Protein AF-A0A970RQD2-F1 (afdb_monomer)

Radius of gyration: 33.83 Å; Cα contacts (8 Å, |Δi|>4): 1854; chains: 1; bounding box: 80×46×111 Å

Mean predicted aligned error: 9.9 Å

Foldseek 3Di:
DAPDDWLCPVVVPRPHDDDLVPGDLADAAAAAGEEEAALEEQADAPDDPDDLDRRFNEEHNHEYDHANYEYENTQEYEHEFAAYEYEHENYEYYADDPPPPPLPREHYEYEYDHQAYEYHYEQYEYAHAHEDYEYHYDPPNAARHEYEYYQYEYEYLEHYAYEDHHEYAAENYEYEHDQNRAEHAHYEAYEEEYHHYQYEHYQYQEHHHYEYAYEYAEYEAYNYEYYAHAFEPYEYAYQEYAEYYAANYEEYYDQDPPDDPDGQEPYAYFYPPDLQAGYHYAEYAAEPYEYARTQEDEAHAHAAYAEYEHEHYEFDHAHEDYHYEYHPPGAYAEYEAYNYEYDYQEYEEAYAHEEYAEYEHELYEFEHEAEEPYEHAEAYQEYYAEHYEYEYEYQYAYEPYEYHYDDDLNRAAEHAHYEYAYQDDHPDAYENYHYDPSHQAHEYEAYHQHALDDADQDPDPDDRDDPSGYYDHPRYDHPHYPNPVLVVLQCALPAADDPVSRKHKHKDFPDWDDDVPDIATWIKMAIPPQQDQDPVGGRIAIQVDWDKDFDKDWDADPVRDIDIDTHPQWIWIQHSSRGTWIWGDHHNATATPPNVDGWDQDPVRDID

Sequence (608 aa):
RTLLTSVFDTEVGGAGVTSNGELWKGIHVTKTGLLNMTHAVIRYASAAGVCSWGPPSLFIEGDANISYTTVEECGWMVLVFEGNRISITDSELLYTSENGFIAQAMGMRLVAQGAGGQFEFSNNEVEVSGFLANFGVSSGVENSFIVTMTGNTFYASQLFHGSFYGGITFTGNEVIGDSTGYSALQLSGLSGSVQIHNNSFYDYEAAIYMTGGGQFTEVSLTYNRFYGVDFEAFRFEADTIQSLIVEQNEFYGVWQSGAGNGAYAAIEVKSNLGSDVGLDMDSVIIRDNFFRTFQYAVKLEVGSCETIQVSDNDVGADFYAIYIEQSSDSKVDSVEIKGNTVYSDFAVLVLDFAGCEEISISNNQLTARDQDLIRISGDADRVAIRNNRMTRLDSYNCDFLTMRLWSNPDTIVSINFNIFRVESPLTWPLRLVEIDESISYVNAQYNFWGGPHAPRTNQYQWSGQDVGVNYVTPNVDYSNWIGQEFVMEYNFGGNGGNAALGLYSQSFSDLVVGTPGISVDFSRTYNSQDKRSTSFGTGWSFGFEGFCEDYKYTFVLEDGTTEEIIFDYLKGVRLPDGSTLSFTKVGDTYRSDNSSNTFVENADGSFT

Nearest PDB structures (foldseek):
  4xon-assembly1_A  TM=2.849E-01  e=2.261E-03  Enterobacteria phage HK620
  4xm3-assembly1_A  TM=2.485E-01  e=2.261E-03  Enterobacteria phage HK620
  9j4l-assembly1_B  TM=2.567E-01  e=1.411E-01  Paenarthrobacter aurescens
  4oj5-assembly1_B  TM=3.078E-01  e=2.059E+00  Kuttervirus CBA120

Structure (mmCIF, N/CA/C/O backbone):
data_AF-A0A970RQD2-F1
#
_entry.id   AF-A0A970RQD2-F1
#
loop_
_atom_site.group_PDB
_atom_site.id
_atom_site.type_symbol
_atom_site.label_atom_id
_atom_site.label_alt_id
_atom_site.label_comp_id
_atom_site.label_asym_id
_atom_site.label_entity_id
_atom_site.label_seq_id
_atom_site.pdbx_PDB_ins_code
_atom_site.Cartn_x
_atom_site.Cartn_y
_atom_site.Cartn_z
_atom_site.occupancy
_atom_site.B_iso_or_equiv
_atom_site.auth_seq_id
_atom_site.auth_comp_id
_atom_site.auth_asym_id
_atom_site.auth_atom_id
_atom_site.pdbx_PDB_model_num
ATOM 1 N N . ARG A 1 1 ? -35.244 -21.813 30.857 1.00 48.97 1 ARG A N 1
ATOM 2 C CA . ARG A 1 1 ? -36.010 -21.463 32.084 1.00 48.97 1 ARG A CA 1
ATOM 3 C C . ARG A 1 1 ? -35.663 -20.016 32.397 1.00 48.97 1 ARG A C 1
ATOM 5 O O . ARG A 1 1 ? -34.496 -19.773 32.657 1.00 48.97 1 ARG A O 1
ATOM 12 N N . THR A 1 2 ? -36.609 -19.083 32.316 1.00 45.16 2 THR A N 1
ATOM 13 C CA . THR A 1 2 ? -36.373 -17.660 32.626 1.00 45.16 2 THR A CA 1
ATOM 14 C C . THR A 1 2 ? -36.007 -17.513 34.102 1.00 45.16 2 THR A C 1
ATOM 16 O O . THR A 1 2 ? -36.758 -17.977 34.960 1.00 45.16 2 THR A O 1
ATOM 19 N N . LEU A 1 3 ? -34.829 -16.955 34.397 1.00 50.72 3 LEU A N 1
ATOM 20 C CA . LEU A 1 3 ? -34.307 -16.857 35.767 1.00 50.72 3 LEU A CA 1
ATOM 21 C C . LEU A 1 3 ? -34.702 -15.531 36.440 1.00 50.72 3 LEU A C 1
ATOM 23 O O . LEU A 1 3 ? -34.999 -15.517 37.630 1.00 50.72 3 LEU A O 1
ATOM 27 N N . LEU A 1 4 ? -34.727 -14.437 35.673 1.00 56.59 4 LEU A N 1
ATOM 28 C CA . LEU A 1 4 ? -35.075 -13.079 36.093 1.00 56.59 4 LEU A CA 1
ATOM 29 C C . LEU A 1 4 ? -35.826 -12.410 34.933 1.00 56.59 4 LEU A C 1
ATOM 31 O O . LEU A 1 4 ? -35.435 -12.596 33.785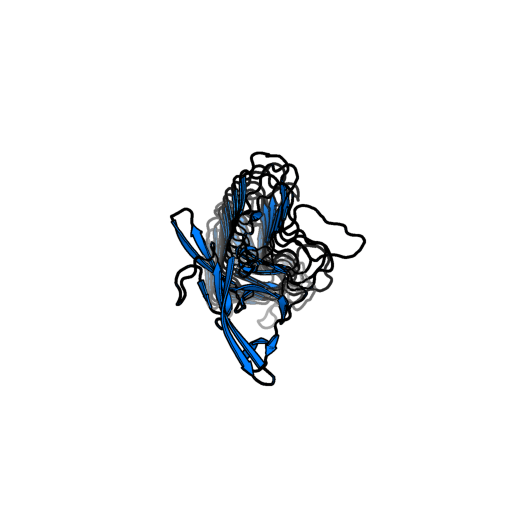 1.00 56.59 4 LEU A O 1
ATOM 35 N N . THR A 1 5 ? -36.900 -11.671 35.213 1.00 49.91 5 THR A N 1
ATOM 36 C CA . THR A 1 5 ? -37.626 -10.895 34.196 1.00 49.91 5 THR A CA 1
ATOM 37 C C . THR A 1 5 ? -37.839 -9.453 34.647 1.00 49.91 5 THR A C 1
ATOM 39 O O . THR A 1 5 ? -37.943 -9.168 35.843 1.00 49.91 5 THR A O 1
ATOM 42 N N . SER A 1 6 ? -37.868 -8.551 33.670 1.00 56.81 6 SER A N 1
ATOM 43 C CA . SER A 1 6 ? -38.148 -7.134 33.826 1.00 56.81 6 SER A CA 1
ATOM 44 C C . SER A 1 6 ? -39.611 -6.880 34.206 1.00 56.81 6 SER A C 1
ATOM 46 O O . SER A 1 6 ? -40.531 -7.526 33.715 1.00 56.81 6 SER A O 1
ATOM 48 N N . VAL A 1 7 ? -39.844 -5.845 35.015 1.00 54.16 7 VAL A N 1
ATOM 49 C CA . VAL A 1 7 ? -41.186 -5.301 35.297 1.00 54.16 7 VAL A CA 1
ATOM 50 C C . VAL A 1 7 ? -41.884 -4.705 34.061 1.00 54.16 7 VAL A C 1
ATOM 52 O O . VAL A 1 7 ? -43.070 -4.390 34.142 1.00 54.16 7 VAL A O 1
ATOM 55 N N . PHE A 1 8 ? -41.187 -4.568 32.928 1.00 52.03 8 PHE A N 1
ATOM 56 C CA . PHE A 1 8 ? -41.759 -4.151 31.641 1.00 52.03 8 PHE A CA 1
ATOM 57 C C . PHE A 1 8 ? -42.309 -5.283 30.788 1.00 52.03 8 PHE A C 1
ATOM 59 O O . PHE A 1 8 ? -43.140 -5.018 29.923 1.00 52.03 8 PHE A O 1
ATOM 66 N N . ASP A 1 9 ? -41.836 -6.511 30.986 1.00 57.34 9 ASP A N 1
ATOM 67 C CA . ASP A 1 9 ? -42.224 -7.616 30.123 1.00 57.34 9 ASP A CA 1
ATOM 68 C C . ASP A 1 9 ? -43.618 -8.100 30.537 1.00 57.34 9 ASP A C 1
ATOM 70 O O . ASP A 1 9 ? -43.803 -8.905 31.457 1.00 57.34 9 ASP A O 1
ATOM 74 N N . THR A 1 10 ? -44.629 -7.541 29.876 1.00 59.53 10 THR A N 1
ATOM 75 C CA . THR A 1 10 ? -46.027 -7.895 30.117 1.00 59.53 10 THR A CA 1
ATOM 76 C C . THR A 1 10 ? -46.331 -9.345 29.739 1.00 59.53 10 THR A C 1
ATOM 78 O O . THR A 1 10 ? -47.294 -9.903 30.267 1.00 59.53 10 THR A O 1
ATOM 81 N N . GLU A 1 11 ? -45.513 -9.983 28.891 1.00 54.72 11 GLU A N 1
ATOM 82 C CA . GLU A 1 11 ? -45.697 -11.382 28.486 1.00 54.72 11 GLU A CA 1
ATOM 83 C C . GLU A 1 11 ? -45.315 -12.366 29.599 1.00 54.72 11 GLU A C 1
ATOM 85 O O . GLU A 1 11 ? -45.854 -13.473 29.662 1.00 54.72 11 GLU A O 1
ATOM 90 N N . VAL A 1 12 ? -44.462 -11.951 30.542 1.00 56.50 12 VAL A N 1
ATOM 91 C CA . VAL A 1 12 ? -44.092 -12.748 31.729 1.00 56.50 12 VAL A CA 1
ATOM 92 C C . VAL A 1 12 ? -44.454 -12.082 33.065 1.00 56.50 12 VAL A C 1
ATOM 94 O O . VAL A 1 12 ? -43.941 -12.467 34.117 1.00 56.50 12 VAL A O 1
ATOM 97 N N . GLY A 1 13 ? -45.406 -11.142 33.052 1.00 49.56 13 GLY A N 1
ATOM 98 C CA . GLY A 1 13 ? -46.087 -10.648 34.256 1.00 49.56 13 GLY A CA 1
ATOM 99 C C . GLY A 1 13 ? -45.543 -9.353 34.873 1.00 49.56 13 GLY A C 1
ATOM 100 O O . GLY A 1 13 ? -45.840 -9.073 36.036 1.00 49.56 13 GLY A O 1
ATOM 101 N N . GLY A 1 14 ? -44.773 -8.558 34.128 1.00 59.31 14 GLY A N 1
ATOM 102 C CA . GLY A 1 14 ? -44.358 -7.212 34.525 1.00 59.31 14 GLY A CA 1
ATOM 103 C C . GLY A 1 14 ? -45.536 -6.230 34.635 1.00 59.31 14 GLY A C 1
ATOM 104 O O . GLY A 1 14 ? -46.447 -6.239 33.811 1.00 59.31 14 GLY A O 1
ATOM 105 N N . ALA A 1 15 ? -45.539 -5.378 35.668 1.00 55.66 15 ALA A N 1
ATOM 106 C CA . ALA A 1 15 ? -46.634 -4.442 35.957 1.00 55.66 15 ALA A CA 1
ATOM 107 C C . ALA A 1 15 ? -46.645 -3.172 35.079 1.00 55.66 15 ALA A C 1
ATOM 109 O O . ALA A 1 15 ? -47.557 -2.356 35.215 1.00 55.66 15 ALA A O 1
ATOM 110 N N . GLY A 1 16 ? -45.658 -3.002 34.193 1.00 57.34 16 GLY A N 1
ATOM 111 C CA . GLY A 1 16 ? -45.431 -1.760 33.461 1.00 57.34 16 GLY A CA 1
ATOM 112 C C . GLY A 1 16 ? -44.823 -0.698 34.377 1.00 57.34 16 GLY A C 1
ATOM 113 O O . GLY A 1 16 ? -45.348 -0.382 35.443 1.00 57.34 16 GLY A O 1
ATOM 114 N N . VAL A 1 17 ? -43.683 -0.147 33.983 1.00 54.88 17 VAL A N 1
ATOM 115 C CA . VAL A 1 17 ? -43.005 0.913 34.734 1.00 54.88 17 VAL A CA 1
ATOM 116 C C . VAL A 1 17 ? -43.443 2.262 34.177 1.00 54.88 17 VAL A C 1
ATOM 118 O O . VAL A 1 17 ? -43.501 2.432 32.960 1.00 54.88 17 VAL A O 1
ATOM 121 N N . THR A 1 18 ? -43.742 3.231 35.043 1.00 59.81 18 THR A N 1
ATOM 122 C CA . THR A 1 18 ? -44.268 4.545 34.620 1.00 59.81 18 THR A CA 1
ATOM 123 C C . THR A 1 18 ? -43.260 5.684 34.761 1.00 59.81 18 THR A C 1
ATOM 125 O O . THR A 1 18 ? -43.495 6.780 34.250 1.00 59.81 18 THR A O 1
ATOM 128 N N . SER A 1 19 ? -42.121 5.450 35.426 1.00 61.94 19 SER A N 1
ATOM 129 C CA . SER A 1 19 ? -41.054 6.445 35.584 1.00 61.94 19 SER A CA 1
ATOM 130 C C . SER A 1 19 ? -39.647 5.833 35.643 1.00 61.94 19 SER A C 1
ATOM 132 O O . SER A 1 19 ? -39.463 4.694 36.061 1.00 61.94 19 SER A O 1
ATOM 134 N N . ASN A 1 20 ? -38.618 6.621 35.302 1.00 59.75 20 ASN A N 1
ATOM 135 C CA . ASN A 1 20 ? -37.210 6.188 35.348 1.00 59.75 20 ASN A CA 1
ATOM 136 C C . ASN A 1 20 ? -36.739 5.684 36.723 1.00 59.75 20 ASN A C 1
ATOM 138 O O . ASN A 1 20 ? -35.817 4.876 36.799 1.00 59.75 20 ASN A O 1
ATOM 142 N N . GLY A 1 21 ? -37.336 6.170 37.815 1.00 62.66 21 GLY A N 1
ATOM 143 C CA . GLY A 1 21 ? -36.965 5.765 39.175 1.00 62.66 21 GLY A CA 1
ATOM 144 C C . GLY A 1 21 ? -37.415 4.350 39.547 1.00 62.66 21 GLY A C 1
ATOM 145 O O . GLY A 1 21 ? -36.917 3.790 40.519 1.00 62.66 21 GLY A O 1
ATOM 146 N N . GLU A 1 22 ? -38.337 3.778 38.774 1.00 60.19 22 GLU A N 1
ATOM 147 C CA . GLU A 1 22 ? -38.900 2.442 38.976 1.00 60.19 22 GLU A CA 1
ATOM 148 C C . GLU A 1 22 ? -38.199 1.377 38.103 1.00 60.19 22 GLU A C 1
ATOM 150 O O . GLU A 1 22 ? -38.522 0.193 38.193 1.00 60.19 22 GLU A O 1
ATOM 155 N N . LEU A 1 23 ? -37.221 1.779 37.277 1.00 63.34 23 LEU A N 1
ATOM 156 C CA . LEU A 1 23 ? -36.412 0.869 36.466 1.00 63.34 23 LEU A CA 1
ATOM 157 C C . LEU A 1 23 ? -35.581 -0.049 37.369 1.00 63.34 23 LEU A C 1
ATOM 159 O O . LEU A 1 23 ? -34.834 0.411 38.241 1.00 63.34 23 LEU A O 1
ATOM 163 N N . TRP A 1 24 ? -35.661 -1.357 37.129 1.00 63.38 24 TRP A N 1
ATOM 164 C CA . TRP A 1 24 ? -34.714 -2.295 37.716 1.00 63.38 24 TRP A CA 1
ATOM 165 C C . TRP A 1 24 ? -33.311 -1.989 37.174 1.00 63.38 24 TRP A C 1
ATOM 167 O O . TRP A 1 24 ? -33.124 -1.806 35.976 1.00 63.38 24 TRP A O 1
ATOM 177 N N . LYS A 1 25 ? -32.306 -1.914 38.050 1.00 67.75 25 LYS A N 1
ATOM 178 C CA . LYS A 1 25 ? -30.935 -1.512 37.679 1.00 67.75 25 LYS A CA 1
ATOM 179 C C . LYS A 1 25 ? -30.103 -2.644 37.051 1.00 67.75 25 LYS A C 1
ATOM 181 O O . LYS A 1 25 ? -28.881 -2.603 37.134 1.00 67.75 25 LYS A O 1
ATOM 186 N N . GLY A 1 26 ? -30.765 -3.652 36.483 1.00 77.12 26 GLY A N 1
ATOM 187 C CA . GLY A 1 26 ? -30.110 -4.810 35.884 1.00 77.12 26 GLY A CA 1
ATOM 188 C C . GLY A 1 26 ? -29.372 -5.707 36.883 1.00 77.12 26 GLY A C 1
ATOM 189 O O . GLY A 1 26 ? -29.575 -5.641 38.102 1.00 77.12 26 GLY A O 1
ATOM 190 N N . ILE A 1 27 ? -28.503 -6.564 36.346 1.00 85.50 27 ILE A N 1
ATOM 191 C CA . ILE A 1 27 ? -27.559 -7.378 37.122 1.00 85.50 27 ILE A CA 1
ATOM 192 C C . ILE A 1 27 ? -26.277 -6.565 37.324 1.00 85.50 27 ILE A C 1
ATOM 194 O O . ILE A 1 27 ? -25.643 -6.174 36.348 1.00 85.50 27 ILE A O 1
ATOM 198 N N . HIS A 1 28 ? -25.868 -6.356 38.578 1.00 90.88 28 HIS A N 1
ATOM 199 C CA . HIS A 1 28 ? -24.596 -5.708 38.920 1.00 90.88 28 HIS A CA 1
ATOM 200 C C . HIS A 1 28 ? -23.636 -6.716 39.560 1.00 90.88 28 HIS A C 1
ATOM 202 O O . HIS A 1 28 ? -23.884 -7.214 40.658 1.00 90.88 28 HIS A O 1
ATOM 208 N N . VAL A 1 29 ? -22.536 -7.008 38.870 1.00 92.06 29 VAL A N 1
ATOM 209 C CA . VAL A 1 29 ? -21.410 -7.805 39.368 1.00 92.06 29 VAL A CA 1
ATOM 210 C C . VAL A 1 29 ? -20.339 -6.839 39.860 1.00 92.06 29 VAL A C 1
ATOM 212 O O . VAL A 1 29 ? -19.771 -6.091 39.071 1.00 92.06 29 VAL A O 1
ATOM 215 N N . THR A 1 30 ? -20.073 -6.826 41.162 1.00 94.12 30 THR A N 1
ATOM 216 C CA . THR A 1 30 ? -19.066 -5.935 41.757 1.00 94.12 30 THR A CA 1
ATOM 217 C C . THR A 1 30 ? -17.641 -6.423 41.479 1.00 94.12 30 THR A C 1
ATOM 219 O O . THR A 1 30 ? -17.446 -7.572 41.091 1.00 94.12 30 THR A O 1
ATOM 222 N N . LYS A 1 31 ? -16.632 -5.582 41.751 1.00 91.69 31 LYS A N 1
ATOM 223 C CA . LYS A 1 31 ? -15.200 -5.870 41.503 1.00 91.69 31 LYS A CA 1
ATOM 224 C C . LYS A 1 31 ? -14.682 -7.215 42.027 1.00 91.69 31 LYS A C 1
ATOM 226 O O . LYS A 1 31 ? -13.782 -7.797 41.444 1.00 91.69 31 LYS A O 1
ATOM 231 N N . THR A 1 32 ? -15.212 -7.708 43.147 1.00 92.94 32 THR A N 1
ATOM 232 C CA . THR A 1 32 ? -14.801 -8.999 43.738 1.00 92.94 32 THR A CA 1
ATOM 233 C C . THR A 1 32 ? -15.748 -10.146 43.382 1.00 92.94 32 THR A C 1
ATOM 235 O O . THR A 1 32 ? -15.638 -11.235 43.944 1.00 92.94 32 THR A O 1
ATOM 238 N N . GLY A 1 33 ? -16.755 -9.874 42.555 1.00 93.00 33 GLY A N 1
ATOM 239 C CA . GLY A 1 33 ? -17.748 -10.837 42.111 1.00 93.00 33 GLY A CA 1
ATOM 240 C C . GLY A 1 33 ? -17.270 -11.646 40.909 1.00 93.00 33 GLY A C 1
ATOM 241 O O . GLY A 1 33 ? -16.359 -11.247 40.190 1.00 93.00 33 GLY A O 1
ATOM 242 N N . LEU A 1 34 ? -17.936 -12.780 40.700 1.00 95.00 34 LEU A N 1
ATOM 243 C CA . LEU A 1 34 ? -17.794 -13.626 39.521 1.00 95.00 34 LEU A CA 1
ATOM 244 C C . LEU A 1 34 ? -19.187 -13.912 38.963 1.00 95.00 34 LEU A C 1
ATOM 246 O O . LEU A 1 34 ? -20.064 -14.368 39.703 1.00 95.00 34 LEU A O 1
ATOM 250 N N . LEU A 1 35 ? -19.374 -13.697 37.665 1.00 95.00 35 LEU A N 1
ATOM 251 C CA . LEU A 1 35 ? -20.570 -14.118 36.944 1.00 95.00 35 LEU A CA 1
ATOM 252 C C . LEU A 1 35 ? -20.242 -15.269 35.998 1.00 95.00 35 LEU A C 1
ATOM 254 O O . LEU A 1 35 ? -19.552 -15.076 35.010 1.00 95.00 35 LEU A O 1
ATOM 258 N N . ASN A 1 36 ? -20.803 -16.446 36.263 1.00 95.81 36 ASN A N 1
ATOM 259 C CA . ASN A 1 36 ? -20.795 -17.561 35.317 1.00 95.81 36 ASN A CA 1
ATOM 260 C C . ASN A 1 36 ? -22.214 -17.761 34.795 1.00 95.81 36 ASN A C 1
ATOM 262 O O . ASN A 1 36 ? -23.075 -18.275 35.514 1.00 95.81 36 ASN A O 1
ATOM 266 N N . MET A 1 37 ? -22.457 -17.333 33.561 1.00 93.38 37 MET A N 1
ATOM 267 C CA . MET A 1 37 ? -23.753 -17.423 32.905 1.00 93.38 37 MET A CA 1
ATOM 268 C C . MET A 1 37 ? -23.641 -18.327 31.681 1.00 93.38 37 MET A C 1
ATOM 270 O O . MET A 1 37 ? -22.761 -18.152 30.845 1.00 93.38 37 MET A O 1
ATOM 274 N N . THR A 1 38 ? -24.523 -19.319 31.584 1.00 95.50 38 THR A N 1
ATOM 275 C CA . THR A 1 38 ? -24.580 -20.201 30.420 1.00 95.50 38 THR A CA 1
ATOM 276 C C . THR A 1 38 ? -26.016 -20.583 30.095 1.00 95.50 38 THR A C 1
ATOM 278 O O . THR A 1 38 ? -26.803 -20.780 31.026 1.00 95.50 38 THR A O 1
ATOM 281 N N . HIS A 1 39 ? -26.358 -20.708 28.808 1.00 93.81 39 HIS A N 1
ATOM 282 C CA . HIS A 1 39 ? -27.700 -21.113 28.358 1.00 93.81 39 HIS A CA 1
ATOM 283 C C . HIS A 1 39 ? -28.808 -20.213 28.930 1.00 93.81 39 HIS A C 1
ATOM 285 O O . HIS A 1 39 ? -29.848 -20.687 29.408 1.00 93.81 39 HIS A O 1
ATOM 291 N N . ALA A 1 40 ? -28.544 -18.907 28.951 1.00 90.00 40 ALA A N 1
ATOM 292 C CA . ALA A 1 40 ? -29.417 -17.898 29.528 1.00 90.00 40 ALA A CA 1
ATOM 293 C C . ALA A 1 40 ? -30.024 -17.004 28.444 1.00 90.00 40 ALA A C 1
ATOM 295 O O . ALA A 1 40 ? -29.518 -16.915 27.333 1.00 90.00 40 ALA A O 1
ATOM 296 N N . VAL A 1 41 ? -31.113 -16.325 28.793 1.00 87.50 41 VAL A N 1
ATOM 297 C CA . VAL A 1 41 ? -31.678 -15.253 27.975 1.00 87.50 41 VAL A CA 1
ATOM 298 C C . VAL A 1 41 ? -31.808 -14.026 28.864 1.00 87.50 41 VAL A C 1
ATOM 300 O O . VAL A 1 41 ? -32.415 -14.108 29.938 1.00 87.50 41 VAL A O 1
ATOM 303 N N . ILE A 1 42 ? -31.220 -12.913 28.438 1.00 82.19 42 ILE A N 1
ATOM 304 C CA . ILE A 1 42 ? -31.358 -11.604 29.068 1.00 82.19 42 ILE A CA 1
ATOM 305 C C . ILE A 1 42 ? -32.280 -10.773 28.174 1.00 82.19 42 ILE A C 1
ATOM 307 O O . ILE A 1 42 ? -31.897 -10.408 27.068 1.00 82.19 42 ILE A O 1
ATOM 311 N N . ARG A 1 43 ? -33.485 -10.475 28.674 1.00 77.12 43 ARG A N 1
ATOM 312 C CA . ARG A 1 43 ? -34.438 -9.540 28.056 1.00 77.12 43 ARG A CA 1
ATOM 313 C C . ARG A 1 43 ? -34.619 -8.334 28.955 1.00 77.12 43 ARG A C 1
ATOM 315 O O . ARG A 1 43 ? -34.917 -8.504 30.144 1.00 77.12 43 ARG A O 1
ATOM 322 N N . TYR A 1 44 ? -34.458 -7.124 28.429 1.00 67.12 44 TYR A N 1
ATOM 323 C CA . TYR A 1 44 ? -34.698 -5.926 29.228 1.00 67.12 44 TYR A CA 1
ATOM 324 C C . TYR A 1 44 ? -35.167 -4.728 28.410 1.00 67.12 44 TYR A C 1
ATOM 326 O O . TYR A 1 44 ? -34.360 -3.877 28.049 1.00 67.12 44 TYR A O 1
ATOM 334 N N . ALA A 1 45 ? -36.483 -4.576 28.272 1.00 51.62 45 ALA A N 1
ATOM 335 C CA . ALA A 1 45 ? -37.081 -3.355 27.751 1.00 51.62 45 ALA A CA 1
ATOM 336 C C . ALA A 1 45 ? -36.691 -2.141 28.618 1.00 51.62 45 ALA A C 1
ATOM 338 O O . ALA A 1 45 ? -37.324 -1.840 29.632 1.00 51.62 45 ALA A O 1
ATOM 339 N N . SER A 1 46 ? -35.647 -1.407 28.231 1.00 51.84 46 SER A N 1
ATOM 340 C CA . SER A 1 46 ? -35.556 -0.001 28.607 1.00 51.84 46 SER A CA 1
ATOM 341 C C . SER A 1 46 ? -36.754 0.687 27.961 1.00 51.84 46 SER A C 1
ATOM 343 O O . SER A 1 46 ? -36.946 0.547 26.754 1.00 51.84 46 SER A O 1
ATOM 345 N N . ALA A 1 47 ? -37.589 1.365 28.751 1.00 47.59 47 ALA A N 1
ATOM 346 C CA . ALA A 1 47 ? -38.820 1.981 28.266 1.00 47.59 47 ALA A CA 1
ATOM 347 C C . ALA A 1 47 ? -38.599 2.739 26.947 1.00 47.59 47 ALA A C 1
ATOM 349 O O . ALA A 1 47 ? -37.819 3.697 26.897 1.00 47.59 47 ALA A O 1
ATOM 350 N N . ALA A 1 48 ? -39.314 2.325 25.897 1.00 46.75 48 ALA A N 1
ATOM 351 C CA . ALA A 1 48 ? -39.374 3.047 24.637 1.00 46.75 48 ALA A CA 1
ATOM 352 C C . ALA A 1 48 ? -39.684 4.531 24.917 1.00 46.75 48 ALA A C 1
ATOM 354 O O . ALA A 1 48 ? -40.741 4.868 25.450 1.00 46.75 48 ALA A O 1
ATOM 355 N N . GLY A 1 49 ? -38.730 5.416 24.608 1.00 51.94 49 GLY A N 1
ATOM 356 C CA . GLY A 1 49 ? -38.881 6.867 24.749 1.00 51.94 49 GLY A CA 1
ATOM 357 C C . GLY A 1 49 ? -38.301 7.512 26.015 1.00 51.94 49 GLY A C 1
ATOM 358 O O . GLY A 1 49 ? -38.440 8.727 26.158 1.00 51.94 49 GLY A O 1
ATOM 359 N N . VAL A 1 50 ? -37.629 6.779 26.915 1.00 49.94 50 VAL A N 1
ATOM 360 C CA . VAL A 1 50 ? -37.108 7.358 28.171 1.00 49.94 50 VAL A CA 1
ATOM 361 C C . VAL A 1 50 ? -35.573 7.365 28.228 1.00 49.94 50 VAL A C 1
ATOM 363 O O . VAL A 1 50 ? -34.960 6.602 28.956 1.00 49.94 50 VAL A O 1
ATOM 366 N N . CYS A 1 51 ? -34.979 8.321 27.503 1.00 47.16 51 CYS A N 1
ATOM 367 C CA . CYS A 1 51 ? -33.566 8.742 27.529 1.00 47.16 51 CYS A CA 1
ATOM 368 C C . CYS A 1 51 ? -32.508 7.688 27.128 1.00 47.16 51 CYS A C 1
ATOM 370 O O . CYS A 1 51 ? -32.462 6.576 27.639 1.00 47.16 51 CYS A O 1
ATOM 372 N N . SER A 1 52 ? -31.558 8.110 26.292 1.00 53.72 52 SER A N 1
ATOM 373 C CA . SER A 1 52 ? -30.405 7.348 25.781 1.00 53.72 52 SER A CA 1
ATOM 374 C C . SER A 1 52 ? -29.378 6.890 26.836 1.00 53.72 52 SER A C 1
ATOM 376 O O . SER A 1 52 ? -28.330 6.370 26.480 1.00 53.72 52 SER A O 1
ATOM 378 N N . TRP A 1 53 ? -29.662 7.060 28.133 1.00 62.88 53 TRP A N 1
ATOM 379 C CA . TRP A 1 53 ? -28.733 6.778 29.239 1.00 62.88 53 TRP A CA 1
ATOM 380 C C . TRP A 1 53 ? -29.419 6.137 30.455 1.00 62.88 53 TRP A C 1
ATOM 382 O O . TRP A 1 53 ? -29.039 6.395 31.601 1.00 62.88 53 TRP A O 1
ATOM 392 N N . GLY A 1 54 ? -30.467 5.335 30.236 1.00 67.88 54 GLY A N 1
ATOM 393 C CA . GLY A 1 54 ? -31.063 4.515 31.298 1.00 67.88 54 GLY A CA 1
ATOM 394 C C . GLY A 1 54 ? -30.027 3.607 31.989 1.00 67.88 54 GLY A C 1
ATOM 395 O O . GLY A 1 54 ? -28.921 3.437 31.481 1.00 67.88 54 GLY A O 1
ATOM 396 N N . PRO A 1 55 ? -30.326 3.019 33.158 1.00 73.88 55 PRO A N 1
ATOM 397 C CA . PRO A 1 55 ? -29.418 2.061 33.787 1.00 73.88 55 PRO A CA 1
ATOM 398 C C . PRO A 1 55 ? -29.147 0.871 32.843 1.00 73.88 55 PRO A C 1
ATOM 400 O O . PRO A 1 55 ? -30.073 0.437 32.152 1.00 73.88 55 PRO A O 1
ATOM 403 N N . PRO A 1 56 ? -27.913 0.342 32.800 1.00 81.81 56 PRO A N 1
ATOM 404 C CA . PRO A 1 56 ? -27.590 -0.790 31.944 1.00 81.81 56 PRO A CA 1
ATOM 405 C C . PRO A 1 56 ? -28.253 -2.074 32.440 1.00 81.81 56 PRO A C 1
ATOM 407 O O . PRO A 1 56 ? -28.457 -2.272 33.639 1.00 81.81 56 PRO A O 1
ATOM 410 N N . SER A 1 57 ? -28.564 -2.965 31.503 1.00 81.94 57 SER A N 1
ATOM 411 C CA . SER A 1 57 ? -29.170 -4.272 31.786 1.00 81.94 57 SER A CA 1
ATOM 412 C C . SER A 1 57 ? -28.192 -5.199 32.512 1.00 81.94 57 SER A C 1
ATOM 414 O O . SER A 1 57 ? -28.589 -6.017 33.346 1.00 81.94 57 SER A O 1
ATOM 416 N N . LEU A 1 58 ? -26.902 -5.031 32.221 1.00 88.44 58 LEU A N 1
ATOM 417 C CA . LEU A 1 58 ? -25.801 -5.765 32.820 1.00 88.44 58 LEU A CA 1
ATOM 418 C C . LEU A 1 58 ? -24.655 -4.792 33.115 1.00 88.44 58 LEU A C 1
ATOM 420 O O . LEU A 1 58 ? -24.192 -4.098 32.215 1.00 88.44 58 LEU A O 1
ATOM 424 N N . PHE A 1 59 ? -24.215 -4.735 34.369 1.00 92.31 59 PHE A N 1
ATOM 425 C CA . PHE A 1 59 ? -23.078 -3.936 34.826 1.00 92.31 59 PHE A CA 1
ATOM 426 C C . PHE A 1 59 ? -22.057 -4.867 35.482 1.00 92.31 59 PHE A C 1
ATOM 428 O O . PHE A 1 59 ? -22.334 -5.434 36.540 1.00 92.31 59 PHE A O 1
ATOM 435 N N . ILE A 1 60 ? -20.890 -5.054 34.871 1.00 94.88 60 ILE A N 1
ATOM 436 C CA . ILE A 1 60 ? -19.866 -5.993 35.345 1.00 94.88 60 ILE A CA 1
ATOM 437 C C . ILE A 1 60 ? -18.584 -5.234 35.672 1.00 94.88 60 ILE A C 1
ATOM 439 O O . ILE A 1 60 ? -18.010 -4.608 34.796 1.00 94.88 60 ILE A O 1
ATOM 443 N N . GLU A 1 61 ? -18.123 -5.326 36.919 1.00 95.56 61 GLU A N 1
ATOM 444 C CA . GLU A 1 61 ? -16.819 -4.815 37.377 1.00 95.56 61 GLU A CA 1
ATOM 445 C C . GLU A 1 61 ? -15.851 -5.927 37.805 1.00 95.56 61 GLU A C 1
ATOM 447 O O . GLU A 1 61 ? -14.676 -5.657 38.035 1.00 95.56 61 GLU A O 1
ATOM 452 N N . GLY A 1 62 ? -16.357 -7.146 38.006 1.00 94.19 62 GLY A N 1
ATOM 453 C CA . GLY A 1 62 ? -15.575 -8.328 38.377 1.00 94.19 62 GLY A CA 1
ATOM 454 C C . GLY A 1 62 ? -15.320 -9.250 37.187 1.00 94.19 62 GLY A C 1
ATOM 455 O O . GLY A 1 62 ? -15.476 -8.855 36.030 1.00 94.19 62 GLY A O 1
ATOM 456 N N . ASP A 1 63 ? -14.955 -10.499 37.462 1.00 97.12 63 ASP A N 1
ATOM 457 C CA . ASP A 1 63 ? -14.788 -11.500 36.409 1.00 97.12 63 ASP A CA 1
ATOM 458 C C . ASP A 1 63 ? -16.149 -11.960 35.875 1.00 97.12 63 ASP A C 1
ATOM 460 O O . ASP A 1 63 ? -17.126 -12.107 36.624 1.00 97.12 63 ASP A O 1
ATOM 464 N N . ALA A 1 64 ? -16.218 -12.242 34.577 1.00 97.25 64 ALA A N 1
ATOM 465 C CA . ALA A 1 64 ? -17.411 -12.823 33.982 1.00 97.25 64 ALA A CA 1
ATOM 466 C C . ALA A 1 64 ? -17.087 -13.797 32.850 1.00 97.25 64 ALA A C 1
ATOM 468 O O . ALA A 1 64 ? -16.206 -13.556 32.033 1.00 97.25 64 ALA A O 1
ATOM 469 N N . ASN A 1 65 ? -17.854 -14.881 32.796 1.00 97.69 65 ASN A N 1
ATOM 470 C CA . ASN A 1 65 ? -17.888 -15.827 31.697 1.00 97.69 65 ASN A CA 1
ATOM 471 C C . ASN A 1 65 ? -19.347 -16.045 31.285 1.00 97.69 65 ASN A C 1
ATOM 473 O O . ASN A 1 65 ? -20.132 -16.649 32.025 1.00 97.69 65 ASN A O 1
ATOM 477 N N . ILE A 1 66 ? -19.705 -15.504 30.125 1.00 96.75 66 ILE A N 1
ATOM 478 C CA . ILE A 1 66 ? -21.038 -15.555 29.534 1.00 96.75 66 ILE A CA 1
ATOM 479 C C . ILE A 1 66 ? -20.939 -16.414 28.277 1.00 96.75 66 ILE A C 1
ATOM 481 O O . ILE A 1 66 ? -20.170 -16.101 27.376 1.00 96.75 66 ILE A O 1
ATOM 485 N N . SER A 1 67 ? -21.692 -17.509 28.220 1.00 97.81 67 SER A N 1
ATOM 486 C CA . SER A 1 67 ? -21.664 -18.437 27.083 1.00 97.81 67 SER A CA 1
ATOM 487 C C . SER A 1 67 ? -23.058 -18.887 26.674 1.00 97.81 67 SER A C 1
ATOM 489 O O . SER A 1 67 ? -23.940 -18.949 27.533 1.00 97.81 67 SER A O 1
ATOM 491 N N . TYR A 1 68 ? -23.287 -19.236 25.405 1.00 96.62 68 TYR A N 1
ATOM 492 C CA . TYR A 1 68 ? -24.585 -19.770 24.953 1.00 96.62 68 TYR A CA 1
ATOM 493 C C . TYR A 1 68 ? -25.765 -18.915 25.432 1.00 96.62 68 TYR A C 1
ATOM 495 O O . TYR A 1 68 ? -26.751 -19.438 25.953 1.00 96.62 68 TYR A O 1
ATOM 503 N N . THR A 1 69 ? -25.603 -17.593 25.421 1.00 93.94 69 THR A N 1
ATOM 504 C CA . THR A 1 69 ? -26.554 -16.660 26.023 1.00 93.94 69 THR A CA 1
ATOM 505 C C . THR A 1 69 ? -27.130 -15.758 24.948 1.00 93.94 69 THR A C 1
ATOM 507 O O . THR A 1 69 ? -26.389 -15.237 24.127 1.00 93.94 69 THR A O 1
ATOM 510 N N . THR A 1 70 ? -28.441 -15.541 24.977 1.00 92.50 70 THR A N 1
ATOM 511 C CA . THR A 1 70 ? -29.094 -14.557 24.109 1.00 92.50 70 THR A CA 1
ATOM 512 C C . THR A 1 70 ? -29.322 -13.276 24.904 1.00 92.50 70 THR A C 1
ATOM 514 O O . THR A 1 70 ? -29.926 -13.307 25.979 1.00 92.50 70 THR A O 1
ATOM 517 N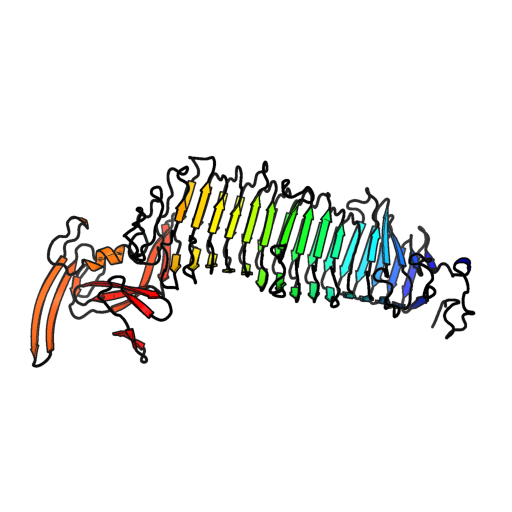 N . VAL A 1 71 ? -28.836 -12.146 24.405 1.00 88.44 71 VAL A N 1
ATOM 518 C CA . VAL A 1 71 ? -29.130 -10.809 24.927 1.00 88.44 71 VAL A CA 1
ATOM 519 C C . VAL A 1 71 ? -30.000 -10.112 23.898 1.00 88.44 71 VAL A C 1
ATOM 521 O O . VAL A 1 71 ? -29.527 -9.804 22.814 1.00 88.44 71 VAL A O 1
ATOM 524 N N . GLU A 1 72 ? -31.264 -9.870 24.220 1.00 86.44 72 GLU A N 1
ATOM 525 C CA . GLU A 1 72 ? -32.221 -9.287 23.276 1.00 86.44 72 GLU A CA 1
ATOM 526 C C . GLU A 1 72 ? -33.062 -8.201 23.944 1.00 86.44 72 GLU A C 1
ATOM 528 O O . GLU A 1 72 ? -33.236 -8.188 25.168 1.00 86.44 72 GLU A O 1
ATOM 533 N N . GLU A 1 73 ? -33.540 -7.252 23.139 1.00 75.50 73 GLU A N 1
ATOM 534 C CA . GLU A 1 73 ? -34.363 -6.118 23.586 1.00 75.50 73 GLU A CA 1
ATOM 535 C C . GLU A 1 73 ? -33.755 -5.335 24.763 1.00 75.50 73 GLU A C 1
ATOM 537 O O . GLU A 1 73 ? -34.480 -4.699 25.521 1.00 75.50 73 GLU A O 1
ATOM 542 N N . CYS A 1 74 ? -32.437 -5.407 24.964 1.00 72.75 74 CYS A N 1
ATOM 543 C CA . CYS A 1 74 ? -31.744 -4.787 26.089 1.00 72.75 74 CYS A CA 1
ATOM 544 C C . CYS A 1 74 ? -31.304 -3.360 25.755 1.00 72.75 74 CYS A C 1
ATOM 546 O O . CYS A 1 74 ? -30.950 -3.060 24.620 1.00 72.75 74 CYS A O 1
ATOM 548 N N . GLY A 1 75 ? -31.268 -2.488 26.768 1.00 70.62 75 GLY A N 1
ATOM 549 C CA . GLY A 1 75 ? -30.811 -1.109 26.587 1.00 70.62 75 GLY A CA 1
ATOM 550 C C . GLY A 1 75 ? -29.327 -1.026 26.215 1.00 70.62 75 GLY A C 1
ATOM 551 O O . GLY A 1 75 ? -28.994 -0.498 25.165 1.00 70.62 75 GLY A O 1
ATOM 552 N N . TRP A 1 76 ? -28.449 -1.515 27.100 1.00 81.56 76 TRP A N 1
ATOM 553 C CA . TRP A 1 76 ? -26.988 -1.548 26.929 1.00 81.56 76 TRP A CA 1
ATOM 554 C C . TRP A 1 76 ? -26.325 -2.334 28.073 1.00 81.56 76 TRP A C 1
ATOM 556 O O . TRP A 1 76 ? -26.901 -2.472 29.160 1.00 81.56 76 TRP A O 1
ATOM 566 N N . MET A 1 77 ? -25.108 -2.833 27.849 1.00 89.50 77 MET A N 1
ATOM 567 C CA . MET A 1 77 ? -24.252 -3.449 28.873 1.00 89.50 77 MET A CA 1
ATOM 568 C C . MET A 1 77 ? -23.075 -2.536 29.220 1.00 89.50 77 MET A C 1
ATOM 570 O O . MET A 1 77 ? -22.547 -1.849 28.353 1.00 89.50 77 MET A O 1
ATOM 574 N N . VAL A 1 78 ? -22.625 -2.544 30.472 1.00 92.38 78 VAL A N 1
ATOM 575 C CA . VAL A 1 78 ? -21.407 -1.846 30.904 1.00 92.38 78 VAL A CA 1
ATOM 576 C C . VAL A 1 78 ? -20.435 -2.868 31.470 1.00 92.38 78 VAL A C 1
ATOM 578 O O . VAL A 1 78 ? -20.742 -3.542 32.452 1.00 92.38 78 VAL A O 1
ATOM 581 N N . LEU A 1 79 ? -19.264 -2.968 30.849 1.00 95.38 79 LEU A N 1
ATOM 582 C CA . LEU A 1 79 ? -18.184 -3.864 31.244 1.00 95.38 79 LEU A CA 1
ATOM 583 C C . LEU A 1 79 ? -16.995 -3.003 31.675 1.00 95.38 79 LEU A C 1
ATOM 585 O O . LEU A 1 79 ? -16.455 -2.239 30.875 1.00 95.38 79 LEU A O 1
ATOM 589 N N . VAL A 1 80 ? -16.627 -3.087 32.949 1.00 95.62 80 VAL A N 1
ATOM 590 C CA . VAL A 1 80 ? -15.533 -2.330 33.555 1.00 95.62 80 VAL A CA 1
ATOM 591 C C . VAL A 1 80 ? -14.339 -3.259 33.758 1.00 95.62 80 VAL A C 1
ATOM 593 O O . VAL A 1 80 ? -14.478 -4.340 34.333 1.00 95.62 80 VAL A O 1
ATOM 596 N N . PHE A 1 81 ? -13.174 -2.818 33.295 1.00 95.62 81 PHE A N 1
ATOM 597 C CA . PHE A 1 81 ? -11.912 -3.545 33.346 1.00 95.62 81 PHE A CA 1
ATOM 598 C C . PHE A 1 81 ? -10.937 -2.829 34.287 1.00 95.62 81 PHE A C 1
ATOM 600 O O . PHE A 1 81 ? -10.565 -1.683 34.038 1.00 95.62 81 PHE A O 1
ATOM 607 N N . GLU A 1 82 ? -10.553 -3.500 35.375 1.00 94.62 82 GLU A N 1
ATOM 608 C CA . GLU A 1 82 ? -9.554 -3.074 36.363 1.00 94.62 82 GLU A CA 1
ATOM 609 C C . GLU A 1 82 ? -8.778 -4.290 36.925 1.00 94.62 82 GLU A C 1
ATOM 611 O O . GLU A 1 82 ? -8.731 -4.539 38.130 1.00 94.62 82 GLU A O 1
ATOM 616 N N . GLY A 1 83 ? -8.181 -5.080 36.032 1.00 93.75 83 GLY A N 1
ATOM 617 C CA . GLY A 1 83 ? -7.413 -6.297 36.323 1.00 93.75 83 GLY A CA 1
ATOM 618 C C . GLY A 1 83 ? -8.222 -7.600 36.266 1.00 93.75 83 GLY A C 1
ATOM 619 O O . GLY A 1 83 ? -7.695 -8.653 36.615 1.00 93.75 83 GLY A O 1
ATOM 620 N N . ASN A 1 84 ? -9.483 -7.535 35.840 1.00 95.69 84 ASN A N 1
ATOM 621 C CA . ASN A 1 84 ? -10.400 -8.663 35.654 1.00 95.69 84 ASN A CA 1
ATOM 622 C C . ASN A 1 84 ? -10.433 -9.156 34.196 1.00 95.69 84 ASN A C 1
ATOM 624 O O . ASN A 1 84 ? -9.932 -8.502 33.272 1.00 95.69 84 ASN A O 1
ATOM 628 N N . ARG A 1 85 ? -11.059 -10.320 33.996 1.00 97.44 85 ARG A N 1
ATOM 629 C CA . ARG A 1 85 ? -11.339 -10.912 32.683 1.00 97.44 85 ARG A CA 1
ATOM 630 C C . ARG A 1 85 ? -12.839 -11.071 32.474 1.00 97.44 85 ARG A C 1
ATOM 632 O O . ARG A 1 85 ? -13.544 -11.634 33.312 1.00 97.44 85 ARG A O 1
ATOM 639 N N . ILE A 1 86 ? -13.313 -10.615 31.321 1.00 97.94 86 ILE A N 1
ATOM 640 C CA . ILE A 1 86 ? -14.698 -10.784 30.886 1.00 97.94 86 ILE A CA 1
ATOM 641 C C . ILE A 1 86 ? -14.688 -11.500 29.538 1.00 97.94 86 ILE A C 1
ATOM 643 O O . ILE A 1 86 ? -14.086 -11.007 28.586 1.00 97.94 86 ILE A O 1
ATOM 647 N N . SER A 1 87 ? -15.356 -12.649 29.457 1.00 98.12 87 SER A N 1
ATOM 648 C CA . SER A 1 87 ? -15.542 -13.402 28.216 1.00 98.12 87 SER A CA 1
ATOM 649 C C . SER A 1 87 ? -17.021 -13.523 27.852 1.00 98.12 87 SER A C 1
ATOM 651 O O . SER A 1 87 ? -17.848 -13.852 28.707 1.00 98.12 87 SER A O 1
ATOM 653 N N . ILE A 1 88 ? -17.344 -13.287 26.580 1.00 97.50 88 ILE A N 1
ATOM 654 C CA . ILE A 1 88 ? -18.656 -13.550 25.979 1.00 97.50 88 ILE A CA 1
ATOM 655 C C . ILE A 1 88 ? -18.435 -14.450 24.766 1.00 97.50 88 ILE A C 1
ATOM 657 O O . ILE A 1 88 ? -17.761 -14.049 23.813 1.00 97.50 88 ILE A O 1
ATOM 661 N N . THR A 1 89 ? -18.956 -15.675 24.814 1.00 98.38 89 THR A N 1
ATOM 662 C CA . THR A 1 89 ? -18.690 -16.679 23.780 1.00 98.38 89 THR A CA 1
ATOM 663 C C . THR A 1 89 ? -19.935 -17.418 23.318 1.00 98.38 89 THR A C 1
ATOM 665 O O . THR A 1 89 ? -20.860 -17.620 24.103 1.00 98.38 89 THR A O 1
ATOM 668 N N . ASP A 1 90 ? -19.951 -17.885 22.071 1.00 98.19 90 ASP A N 1
ATOM 669 C CA . ASP A 1 90 ? -21.034 -18.718 21.523 1.00 98.19 90 ASP A CA 1
ATOM 670 C C . ASP A 1 90 ? -22.438 -18.133 21.815 1.00 98.19 90 ASP A C 1
ATOM 672 O O . ASP A 1 90 ? -23.347 -18.860 22.213 1.00 98.19 90 ASP A O 1
ATOM 676 N N . SER A 1 91 ? -22.584 -16.806 21.772 1.00 97.19 91 SER A N 1
ATOM 677 C CA . SER A 1 91 ? -23.763 -16.070 22.251 1.00 97.19 91 SER A CA 1
ATOM 678 C C . SER A 1 91 ? -24.392 -15.219 21.146 1.00 97.19 91 SER A C 1
ATOM 680 O O . SER A 1 91 ? -23.743 -14.876 20.163 1.00 97.19 91 SER A O 1
ATOM 682 N N . GLU A 1 92 ? -25.658 -14.855 21.329 1.00 96.00 92 GLU A N 1
ATOM 683 C CA . GLU A 1 92 ? -26.432 -14.032 20.392 1.00 96.00 92 GLU A CA 1
ATOM 684 C C . GLU A 1 92 ? -26.737 -12.678 21.037 1.00 96.00 92 GLU A C 1
ATOM 686 O O . GLU A 1 92 ? -27.244 -12.619 22.160 1.00 96.00 92 GLU A O 1
ATOM 691 N N . LEU A 1 93 ? -26.414 -11.578 20.363 1.00 93.06 93 LEU A N 1
ATOM 692 C CA . LEU A 1 93 ? -26.636 -10.224 20.863 1.00 93.06 93 LEU A CA 1
ATOM 693 C C . LEU A 1 93 ? -27.502 -9.447 19.865 1.00 93.06 93 LEU A C 1
ATOM 695 O O . LEU A 1 93 ? -27.010 -8.961 18.850 1.00 93.06 93 LEU A O 1
ATOM 699 N N . LEU A 1 94 ? -28.790 -9.324 20.176 1.00 90.38 94 LEU A N 1
ATOM 700 C CA . LEU A 1 94 ? -29.833 -8.764 19.317 1.00 90.38 94 LEU A CA 1
ATOM 701 C C . LEU A 1 94 ? -30.286 -7.397 19.860 1.00 90.38 94 LEU A C 1
ATOM 703 O O . LEU A 1 94 ? -31.211 -7.285 20.670 1.00 90.38 94 LEU A O 1
ATOM 707 N N . TYR A 1 95 ? -29.615 -6.335 19.418 1.00 80.25 95 TYR A N 1
ATOM 708 C CA . TYR A 1 95 ? -29.892 -4.938 19.768 1.00 80.25 95 TYR A CA 1
ATOM 709 C C . TYR A 1 95 ? -30.630 -4.210 18.640 1.00 80.25 95 TYR A C 1
ATOM 711 O O . TYR A 1 95 ? -30.234 -3.133 18.182 1.00 80.25 95 TYR A O 1
ATOM 719 N N . THR A 1 96 ? -31.725 -4.798 18.176 1.00 70.12 96 THR A N 1
ATOM 720 C CA . THR A 1 96 ? -32.592 -4.192 17.167 1.00 70.12 96 THR A CA 1
ATOM 721 C C . THR A 1 96 ? -33.591 -3.260 17.848 1.00 70.12 96 THR A C 1
ATOM 723 O O . THR A 1 96 ? -34.451 -3.709 18.608 1.00 70.12 96 THR A O 1
ATOM 726 N N . SER A 1 97 ? -33.509 -1.951 17.602 1.00 64.38 97 SER A N 1
ATOM 727 C CA . SER A 1 97 ? -34.542 -1.018 18.066 1.00 64.38 97 SER A CA 1
ATOM 728 C C . SER A 1 97 ? -35.522 -0.718 16.932 1.00 64.38 97 SER A C 1
ATOM 730 O O . SER A 1 97 ? -35.155 -0.040 15.977 1.00 64.38 97 SER A O 1
ATOM 732 N N . GLU A 1 98 ? -36.787 -1.134 17.053 1.00 57.81 98 GLU A N 1
ATOM 733 C CA . GLU A 1 98 ? -37.839 -0.797 16.068 1.00 57.81 98 GLU A CA 1
ATOM 734 C C . GLU A 1 98 ? -38.123 0.717 15.979 1.00 57.81 98 GLU A C 1
ATOM 736 O O . GLU A 1 98 ? -38.700 1.217 15.012 1.00 57.81 98 GLU A O 1
ATOM 741 N N . ASN A 1 99 ? -37.706 1.480 16.990 1.00 54.22 99 ASN A N 1
ATOM 742 C CA . ASN A 1 99 ? -37.862 2.924 17.014 1.00 54.22 99 ASN A CA 1
ATOM 743 C C . ASN A 1 99 ? -36.669 3.574 16.309 1.00 54.22 99 ASN A C 1
ATOM 745 O O . ASN A 1 99 ? -35.624 3.755 16.930 1.00 54.22 99 ASN A O 1
ATOM 749 N N . GLY A 1 100 ? -36.850 3.983 15.047 1.00 49.28 100 GLY A N 1
ATOM 750 C CA . GLY A 1 100 ? -35.868 4.678 14.190 1.00 49.28 100 GLY A CA 1
ATOM 751 C C . GLY A 1 100 ? -35.348 6.038 14.693 1.00 49.28 100 GLY A C 1
ATOM 752 O O . GLY A 1 100 ? -34.993 6.901 13.899 1.00 49.28 100 GLY A O 1
ATOM 753 N N . PHE A 1 101 ? -35.335 6.257 16.007 1.00 42.31 101 PHE A N 1
ATOM 754 C CA . PHE A 1 101 ? -34.856 7.454 16.687 1.00 42.31 101 PHE A CA 1
ATOM 755 C C . PHE A 1 101 ? -33.472 7.291 17.328 1.00 42.31 101 PHE A C 1
ATOM 757 O O . PHE A 1 101 ? -32.952 8.269 17.862 1.00 42.31 101 PHE A O 1
ATOM 764 N N . ILE A 1 102 ? -32.865 6.099 17.304 1.00 46.66 102 ILE A N 1
ATOM 765 C CA . ILE A 1 102 ? -31.594 5.859 17.997 1.00 46.66 102 ILE A CA 1
ATOM 766 C C . ILE A 1 102 ? -30.507 5.393 17.026 1.00 46.66 102 ILE A C 1
ATOM 768 O O . ILE A 1 102 ? -30.009 4.279 17.115 1.00 46.66 102 ILE A O 1
ATOM 772 N N . ALA A 1 103 ? -30.002 6.322 16.214 1.00 48.84 103 ALA A N 1
ATOM 773 C CA . ALA A 1 103 ? -28.650 6.240 15.641 1.00 48.84 103 ALA A CA 1
ATOM 774 C C . ALA A 1 103 ? -27.537 6.295 16.727 1.00 48.84 103 ALA A C 1
ATOM 776 O O . ALA A 1 103 ? -26.444 6.786 16.486 1.00 48.84 103 ALA A O 1
ATOM 777 N N . GLN A 1 104 ? -27.841 5.891 17.966 1.00 55.00 104 GLN A N 1
ATOM 778 C CA . GLN A 1 104 ? -26.995 5.937 19.165 1.00 55.00 104 GLN A CA 1
ATOM 779 C C . GLN A 1 104 ? -27.287 4.761 20.118 1.00 55.00 104 GLN A C 1
ATOM 781 O O . GLN A 1 104 ? -26.906 4.821 21.285 1.00 55.00 104 GLN A O 1
ATOM 786 N N . ALA A 1 105 ? -28.017 3.723 19.684 1.00 60.84 105 ALA A N 1
ATOM 787 C CA . ALA A 1 105 ? -28.200 2.542 20.520 1.00 60.84 105 ALA A CA 1
ATOM 788 C C . ALA A 1 105 ? -26.815 1.913 20.721 1.00 60.84 105 ALA A C 1
ATOM 790 O O . ALA A 1 105 ? -26.132 1.600 19.747 1.00 60.84 105 ALA A O 1
ATOM 791 N N . MET A 1 106 ? -26.375 1.838 21.976 1.00 71.06 106 MET A N 1
ATOM 792 C CA . MET A 1 106 ? -25.084 1.278 22.361 1.00 71.06 106 MET A CA 1
ATOM 793 C C . MET A 1 106 ? -25.323 -0.140 22.867 1.00 71.06 106 MET A C 1
ATOM 795 O O . MET A 1 106 ? -25.921 -0.295 23.924 1.00 71.06 106 MET A O 1
ATOM 799 N N . GLY A 1 107 ? -24.852 -1.177 22.176 1.00 83.94 107 GLY A N 1
ATOM 800 C CA . GLY A 1 107 ? -24.979 -2.547 22.693 1.00 83.94 107 GLY A CA 1
ATOM 801 C C . GLY A 1 107 ? -24.196 -2.732 24.001 1.00 83.94 107 GLY A C 1
ATOM 802 O O . GLY A 1 107 ? -24.712 -3.197 25.021 1.00 83.94 107 GLY A O 1
ATOM 803 N N . MET A 1 108 ? -22.945 -2.279 24.002 1.00 91.31 108 MET A N 1
ATOM 804 C CA . MET A 1 108 ? -21.981 -2.408 25.086 1.00 91.31 108 MET A CA 1
ATOM 805 C C . MET A 1 108 ? -21.199 -1.109 25.298 1.00 91.31 108 MET A C 1
ATOM 807 O O . MET A 1 108 ? -20.916 -0.351 24.373 1.00 91.31 108 MET A O 1
ATOM 811 N N . ARG A 1 109 ? -20.772 -0.869 26.533 1.00 91.75 109 ARG A N 1
ATOM 812 C CA . ARG A 1 109 ? -19.762 0.124 26.882 1.00 91.75 109 ARG A CA 1
ATOM 813 C C . ARG A 1 109 ? -18.628 -0.563 27.621 1.00 91.75 109 ARG A C 1
ATOM 815 O O . ARG A 1 109 ? -18.834 -1.111 28.702 1.00 91.75 109 ARG A O 1
ATOM 822 N N . LEU A 1 110 ? -17.441 -0.498 27.036 1.00 94.19 110 LEU A N 1
ATOM 823 C CA . LEU A 1 110 ? -16.211 -1.078 27.554 1.00 94.19 110 LEU A CA 1
ATOM 824 C C . LEU A 1 110 ? -15.417 0.040 28.235 1.00 94.19 110 LEU A C 1
ATOM 826 O O . LEU A 1 110 ? -14.993 0.993 27.583 1.00 94.19 110 LEU A O 1
ATOM 830 N N . VAL A 1 111 ? -15.252 -0.040 29.552 1.00 94.00 111 VAL A N 1
ATOM 831 C CA . VAL A 1 111 ? -14.566 0.979 30.358 1.00 94.00 111 VAL A CA 1
ATOM 832 C C . VAL A 1 111 ? -13.330 0.355 30.976 1.00 94.00 111 VAL A C 1
ATOM 834 O O . VAL A 1 111 ? -13.444 -0.395 31.938 1.00 94.00 111 VAL A O 1
ATOM 837 N N . ALA A 1 112 ? -12.147 0.661 30.452 1.00 92.38 112 ALA A N 1
ATOM 838 C CA . ALA A 1 112 ? -10.900 0.211 31.062 1.00 92.38 112 ALA A CA 1
ATOM 839 C C . ALA A 1 112 ? -10.284 1.320 31.922 1.00 92.38 112 ALA A C 1
ATOM 841 O O . ALA A 1 112 ? -10.187 2.474 31.496 1.00 92.38 112 ALA A O 1
ATOM 842 N N . GLN A 1 113 ? -9.884 0.956 33.140 1.00 93.00 113 GLN A N 1
ATOM 843 C CA . GLN A 1 113 ? -9.297 1.838 34.145 1.00 93.00 113 GLN A CA 1
ATOM 844 C C . GLN A 1 113 ? -8.258 1.089 34.994 1.00 93.00 113 GLN A C 1
ATOM 846 O O . GLN A 1 113 ? -8.237 -0.139 35.051 1.00 93.00 113 GLN A O 1
ATOM 851 N N . GLY A 1 114 ? -7.383 1.822 35.685 1.00 90.25 114 GLY A N 1
ATOM 852 C CA . GLY A 1 114 ? -6.402 1.227 36.599 1.00 90.25 114 GLY A CA 1
ATOM 853 C C . GLY A 1 114 ? -5.478 0.217 35.909 1.00 90.25 114 GLY A C 1
ATOM 854 O O . GLY A 1 114 ? -4.697 0.595 35.047 1.00 90.25 114 GLY A O 1
ATOM 855 N N . ALA A 1 115 ? -5.553 -1.056 36.309 1.00 91.06 115 ALA A N 1
ATOM 856 C CA . ALA A 1 115 ? -4.680 -2.130 35.822 1.00 91.06 115 ALA A CA 1
ATOM 857 C C . ALA A 1 115 ? -5.115 -2.765 34.482 1.00 91.06 115 ALA A C 1
ATOM 859 O O . ALA A 1 115 ? -4.551 -3.786 34.093 1.00 91.06 115 ALA A O 1
ATOM 860 N N . GLY A 1 116 ? -6.133 -2.217 33.810 1.00 91.94 116 GLY A N 1
ATOM 861 C CA . GLY A 1 116 ? -6.609 -2.737 32.526 1.00 91.94 116 GLY A CA 1
ATOM 862 C C . GLY A 1 116 ? -7.447 -3.991 32.681 1.00 91.94 116 GLY A C 1
ATOM 863 O O . GLY A 1 116 ? -8.337 -4.023 33.518 1.00 91.94 116 GLY A O 1
ATOM 864 N N . GLY A 1 117 ? -7.224 -5.017 31.869 1.00 94.94 117 GLY A N 1
ATOM 865 C CA . GLY A 1 117 ? -8.006 -6.252 31.913 1.00 94.94 117 GLY A CA 1
ATOM 866 C C . GLY A 1 117 ? -8.065 -6.952 30.564 1.00 94.94 117 GLY A C 1
ATOM 867 O O . GLY A 1 117 ? -7.406 -6.545 29.609 1.00 94.94 117 GLY A O 1
ATOM 868 N N . GLN A 1 118 ? -8.849 -8.022 30.486 1.00 96.69 118 GLN A N 1
ATOM 869 C CA . GLN A 1 118 ? -8.982 -8.823 29.269 1.00 96.69 118 GLN A CA 1
ATOM 870 C C . GLN A 1 118 ? -10.445 -8.940 28.864 1.00 96.69 118 GLN A C 1
ATOM 872 O O . GLN A 1 118 ? -11.274 -9.384 29.661 1.00 96.69 118 GLN A O 1
ATOM 877 N N . PHE A 1 119 ? -10.746 -8.568 27.624 1.00 97.38 119 PHE A N 1
ATOM 878 C CA . PHE A 1 119 ? -12.038 -8.803 27.000 1.00 97.38 119 PHE A CA 1
ATOM 879 C C . PHE A 1 119 ? -11.899 -9.850 25.901 1.00 97.38 119 PHE A C 1
ATOM 881 O O . PHE A 1 119 ? -11.137 -9.664 24.956 1.00 97.38 119 PHE A O 1
ATOM 888 N N . GLU A 1 120 ? -12.649 -10.938 26.018 1.00 98.19 120 GLU A N 1
ATOM 889 C CA . GLU A 1 120 ? -12.714 -11.985 25.002 1.00 98.19 120 GLU A CA 1
ATOM 890 C C . GLU A 1 120 ? -14.127 -12.068 24.438 1.00 98.19 120 GLU A C 1
ATOM 892 O O . GLU A 1 120 ? -15.092 -12.271 25.175 1.00 98.19 120 GLU A O 1
ATOM 897 N N . PHE A 1 121 ? -14.245 -11.924 23.124 1.00 97.88 121 PHE A N 1
ATOM 898 C CA . PHE A 1 121 ? -15.519 -11.947 22.421 1.00 97.88 121 PHE A CA 1
ATOM 899 C C . PHE A 1 121 ? -15.422 -12.912 21.240 1.00 97.88 121 PHE A C 1
ATOM 901 O O . PHE A 1 121 ? -14.830 -12.570 20.216 1.00 97.88 121 PHE A O 1
ATOM 908 N N . SER A 1 122 ? -15.928 -14.140 21.373 1.00 98.44 122 SER A N 1
ATOM 909 C CA . SER A 1 122 ? -15.703 -15.171 20.349 1.00 98.44 122 SER A CA 1
ATOM 910 C C . SER A 1 122 ? -16.920 -15.996 19.951 1.00 98.44 122 SER A C 1
ATOM 912 O O . SER A 1 122 ? -17.663 -16.451 20.815 1.00 98.44 122 SER A O 1
ATOM 914 N N . ASN A 1 123 ? -17.035 -16.312 18.660 1.00 98.38 123 ASN A N 1
ATOM 915 C CA . ASN A 1 123 ? -18.114 -17.122 18.084 1.00 98.38 123 ASN A CA 1
ATOM 916 C C . ASN A 1 123 ? -19.515 -16.576 18.387 1.00 98.38 123 ASN A C 1
ATOM 918 O O . ASN A 1 123 ? -20.448 -17.344 18.609 1.00 98.38 123 ASN A O 1
ATOM 922 N N . ASN A 1 124 ? -19.657 -15.256 18.470 1.00 97.81 124 ASN A N 1
ATOM 923 C CA . ASN A 1 124 ? -20.947 -14.631 18.718 1.00 97.81 124 ASN A CA 1
ATOM 924 C C . ASN A 1 124 ? -21.608 -14.205 17.408 1.00 97.81 124 ASN A C 1
ATOM 926 O O . ASN A 1 124 ? -20.928 -13.850 16.443 1.00 97.81 124 ASN A O 1
ATOM 930 N N . GLU A 1 125 ? -22.933 -14.178 17.422 1.00 97.50 125 GLU A N 1
ATOM 931 C CA . GLU A 1 125 ? -23.751 -13.543 16.395 1.00 97.50 125 GLU A CA 1
ATOM 932 C C . GLU A 1 125 ? -24.324 -12.247 16.964 1.00 97.50 125 GLU A C 1
ATOM 934 O O . GLU A 1 125 ? -24.867 -12.216 18.071 1.00 97.50 125 GLU A O 1
ATOM 939 N N . VAL A 1 126 ? -24.149 -11.150 16.237 1.00 94.88 126 VAL A N 1
ATOM 940 C CA . VAL A 1 126 ? -24.518 -9.818 16.703 1.00 94.88 126 VAL A CA 1
ATOM 941 C C . VAL A 1 126 ? -25.344 -9.116 15.643 1.00 94.88 126 VAL A C 1
ATOM 943 O O . VAL A 1 126 ? -24.884 -8.956 14.518 1.00 94.88 126 VAL A O 1
ATOM 946 N N . GLU A 1 127 ? -26.510 -8.612 16.027 1.00 92.88 127 GLU A N 1
ATOM 947 C CA . GLU A 1 127 ? -27.359 -7.771 15.186 1.00 92.88 127 GLU A CA 1
ATOM 948 C C . GLU A 1 127 ? -27.673 -6.471 15.928 1.00 92.88 127 GLU A C 1
ATOM 950 O O . GLU A 1 127 ? -28.289 -6.482 16.995 1.00 92.88 127 GLU A O 1
ATOM 955 N N . VAL A 1 128 ? -27.205 -5.333 15.410 1.00 86.50 128 VAL A N 1
ATOM 956 C CA . VAL A 1 128 ? -27.322 -4.027 16.074 1.00 86.50 128 VAL A CA 1
ATOM 957 C C . VAL A 1 128 ? -27.695 -2.962 15.046 1.00 86.50 128 VAL A C 1
ATOM 959 O O . VAL A 1 128 ? -26.972 -2.739 14.083 1.00 86.50 128 VAL A O 1
ATOM 962 N N . SER A 1 129 ? -28.774 -2.210 15.280 1.00 79.50 129 SER A N 1
ATOM 963 C CA . SER A 1 129 ? -29.186 -1.100 14.391 1.00 79.50 129 SER A CA 1
ATOM 964 C C . SER A 1 129 ? -28.363 0.197 14.580 1.00 79.50 129 SER A C 1
ATOM 966 O O . SER A 1 129 ? -28.808 1.282 14.218 1.00 79.50 129 SER A O 1
ATOM 968 N N . GLY A 1 130 ? -27.188 0.110 15.207 1.00 80.25 130 GLY A N 1
ATOM 969 C CA . GLY A 1 130 ? -26.372 1.217 15.718 1.00 80.25 130 GLY A CA 1
ATOM 970 C C . GLY A 1 130 ? -24.945 0.759 16.047 1.00 80.25 130 GLY A C 1
ATOM 971 O O . GLY A 1 130 ? -24.353 0.018 15.269 1.00 80.25 130 GLY A O 1
ATOM 972 N N . PHE A 1 131 ? -24.408 1.156 17.208 1.00 80.44 131 PHE A N 1
ATOM 973 C CA . PHE A 1 131 ? -23.046 0.793 17.625 1.00 80.44 131 PHE A CA 1
ATOM 974 C C . PHE A 1 131 ? -23.051 -0.447 18.522 1.00 80.44 131 PHE A C 1
ATOM 976 O O . PHE A 1 131 ? -23.689 -0.423 19.582 1.00 80.44 131 PHE A O 1
ATOM 983 N N . LEU A 1 132 ? -22.287 -1.497 18.190 1.00 84.88 132 LEU A N 1
ATOM 984 C CA . LEU A 1 132 ? -22.155 -2.637 19.109 1.00 84.88 132 LEU A CA 1
ATOM 985 C C . LEU A 1 132 ? -21.456 -2.224 20.400 1.00 84.88 132 LEU A C 1
ATOM 987 O O . LEU A 1 132 ? -22.018 -2.449 21.467 1.00 84.88 132 LEU A O 1
ATOM 991 N N . ALA A 1 133 ? -20.244 -1.663 20.344 1.00 86.88 133 ALA A N 1
ATOM 992 C CA . ALA A 1 133 ? -19.551 -1.255 21.562 1.00 86.88 133 ALA A CA 1
ATOM 993 C C . ALA A 1 133 ? -18.904 0.125 21.493 1.00 86.88 133 ALA A C 1
ATOM 995 O O . ALA A 1 133 ? -18.271 0.512 20.513 1.00 86.88 133 ALA A O 1
ATOM 996 N N . ASN A 1 134 ? -19.023 0.848 22.605 1.00 89.19 134 ASN A N 1
ATOM 997 C CA . ASN A 1 134 ? -18.310 2.090 22.834 1.00 89.19 134 ASN A CA 1
ATOM 998 C C . ASN A 1 134 ? -17.144 1.887 23.804 1.00 89.19 134 ASN A C 1
ATOM 1000 O O . ASN A 1 134 ? -17.346 1.392 24.918 1.00 89.19 134 ASN A O 1
ATOM 1004 N N . PHE A 1 135 ? -15.951 2.322 23.415 1.00 87.25 135 PHE A N 1
ATOM 1005 C CA . PHE A 1 135 ? -14.775 2.320 24.276 1.00 87.25 135 PHE A CA 1
ATOM 1006 C C . PHE A 1 135 ? -14.655 3.639 25.045 1.00 87.25 135 PHE A C 1
ATOM 1008 O O . PHE A 1 135 ? -14.633 4.727 24.468 1.00 87.25 135 PHE A O 1
ATOM 1015 N N . GLY A 1 136 ? -14.561 3.530 26.369 1.00 85.00 136 GLY A N 1
ATOM 1016 C CA . GLY A 1 136 ? -14.289 4.632 27.285 1.00 85.00 136 GLY A CA 1
ATOM 1017 C C . GLY A 1 136 ? -13.085 4.314 28.159 1.00 85.00 136 GLY A C 1
ATOM 1018 O O . GLY A 1 136 ? -13.246 4.083 29.356 1.00 85.00 136 GLY A O 1
ATOM 1019 N N . VAL A 1 137 ? -11.897 4.253 27.560 1.00 78.38 137 VAL A N 1
ATOM 1020 C CA . VAL A 1 137 ? -10.653 3.926 28.269 1.00 78.38 137 VAL A CA 1
ATOM 1021 C C . VAL A 1 137 ? -10.024 5.191 28.859 1.00 78.38 137 VAL A C 1
ATOM 1023 O O . VAL A 1 137 ? -9.892 6.206 28.177 1.00 78.38 137 VAL A O 1
ATOM 1026 N N . SER A 1 138 ? -9.642 5.154 30.139 1.00 76.88 138 SER A N 1
ATOM 1027 C CA . SER A 1 138 ? -8.919 6.267 30.771 1.00 76.88 138 SER A CA 1
ATOM 1028 C C . SER A 1 138 ? -7.448 6.301 30.340 1.00 76.88 138 SER A C 1
ATOM 1030 O O . SER A 1 138 ? -6.817 5.251 30.240 1.00 76.88 138 SER A O 1
ATOM 1032 N N . SER A 1 139 ? -6.868 7.493 30.176 1.00 68.88 139 SER A N 1
ATOM 1033 C CA . SER A 1 139 ? -5.418 7.662 29.990 1.00 68.88 139 SER A CA 1
ATOM 1034 C C . SER A 1 139 ? -4.653 7.036 31.170 1.00 68.88 139 SER A C 1
ATOM 1036 O O . SER A 1 139 ? -4.958 7.359 32.321 1.00 68.88 139 SER A O 1
ATOM 1038 N N . GLY A 1 140 ? -3.682 6.157 30.911 1.00 72.00 140 GLY A N 1
ATOM 1039 C CA . GLY A 1 140 ? -2.894 5.462 31.947 1.00 72.00 140 GLY A CA 1
ATOM 1040 C C . GLY A 1 140 ? -3.123 3.950 32.065 1.00 72.00 140 GLY A C 1
ATOM 1041 O O . GLY A 1 140 ? -2.511 3.315 32.917 1.00 72.00 140 GLY A O 1
ATOM 1042 N N . VAL A 1 141 ? -3.970 3.373 31.210 1.00 77.31 141 VAL A N 1
ATOM 1043 C CA . VAL A 1 141 ? -4.215 1.916 31.110 1.00 77.31 141 VAL A CA 1
ATOM 1044 C C . VAL A 1 141 ? -3.430 1.291 29.943 1.00 77.31 141 VAL A C 1
ATOM 1046 O O . VAL A 1 141 ? -3.585 0.113 29.615 1.00 77.31 141 VAL A O 1
ATOM 1049 N N . GLU A 1 142 ? -2.573 2.096 29.316 1.00 66.50 142 GLU A N 1
ATOM 1050 C CA . GLU A 1 142 ? -1.785 1.776 28.128 1.00 66.50 142 GLU A CA 1
ATOM 1051 C C . GLU A 1 142 ? -1.089 0.414 28.275 1.00 66.50 142 GLU A C 1
ATOM 1053 O O . GLU A 1 142 ? -0.457 0.124 29.292 1.00 66.50 142 GLU A O 1
ATOM 1058 N N . ASN A 1 143 ? -1.250 -0.443 27.263 1.00 70.56 143 ASN A N 1
ATOM 1059 C CA . ASN A 1 143 ? -0.705 -1.807 27.184 1.00 70.56 143 ASN A CA 1
ATOM 1060 C C . ASN A 1 143 ? -1.250 -2.843 28.189 1.00 70.56 143 ASN A C 1
ATOM 1062 O O . ASN A 1 143 ? -0.813 -3.993 28.161 1.00 70.56 143 ASN A O 1
ATOM 1066 N N . SER A 1 144 ? -2.195 -2.486 29.065 1.00 80.81 144 SER A N 1
ATOM 1067 C CA . SER A 1 144 ? -2.752 -3.413 30.070 1.00 80.81 144 SER A CA 1
ATOM 1068 C C . SER A 1 144 ? -4.189 -3.863 29.791 1.00 80.81 144 SER A C 1
ATOM 1070 O O . SER A 1 144 ? -4.665 -4.820 30.404 1.00 80.81 144 SER A O 1
ATOM 1072 N N . PHE A 1 145 ? -4.881 -3.209 28.854 1.00 91.31 145 PHE A N 1
ATOM 1073 C CA . PHE A 1 145 ? -6.182 -3.646 28.353 1.00 91.31 145 PHE A CA 1
ATOM 1074 C C . PHE A 1 145 ? -6.011 -4.414 27.038 1.00 91.31 145 PHE A C 1
ATOM 1076 O O . PHE A 1 145 ? -5.443 -3.890 26.082 1.00 91.31 145 PHE A O 1
ATOM 1083 N N . ILE A 1 146 ? -6.463 -5.668 27.002 1.00 94.00 146 ILE A N 1
ATOM 1084 C CA . ILE A 1 146 ? -6.354 -6.552 25.835 1.00 94.00 146 ILE A CA 1
ATOM 1085 C C . ILE A 1 146 ? -7.756 -6.943 25.389 1.00 94.00 146 ILE A C 1
ATOM 1087 O O . ILE A 1 146 ? -8.551 -7.441 26.188 1.00 94.00 146 ILE A O 1
ATOM 1091 N N . VAL A 1 147 ? -8.041 -6.740 24.109 1.00 95.44 147 VAL A N 1
ATOM 1092 C CA . VAL A 1 147 ? -9.303 -7.107 23.476 1.00 95.44 147 VAL A CA 1
ATOM 1093 C C . VAL A 1 147 ? -9.032 -8.150 22.404 1.00 95.44 147 VAL A C 1
ATOM 1095 O O . VAL A 1 147 ? -8.339 -7.875 21.429 1.00 95.44 147 VAL A O 1
ATOM 1098 N N . THR A 1 148 ? -9.617 -9.331 22.565 1.00 97.44 148 THR A N 1
ATOM 1099 C CA . THR A 1 148 ? -9.525 -10.422 21.596 1.00 97.44 148 THR A CA 1
ATOM 1100 C C . THR A 1 148 ? -10.908 -10.729 21.055 1.00 97.44 148 THR A C 1
ATOM 1102 O O . THR A 1 148 ? -11.815 -11.077 21.814 1.00 97.44 148 THR A O 1
ATOM 1105 N N . MET A 1 149 ? -11.064 -10.636 19.739 1.00 97.69 149 MET A N 1
ATOM 1106 C CA . MET A 1 149 ? -12.307 -10.948 19.048 1.00 97.69 149 MET A CA 1
ATOM 1107 C C . MET A 1 149 ? -12.077 -11.986 17.971 1.00 97.69 149 MET A C 1
ATOM 1109 O O . MET A 1 149 ? -11.228 -11.796 17.097 1.00 97.69 149 MET A O 1
ATOM 1113 N N . THR A 1 150 ? -12.805 -13.098 18.036 1.00 98.50 150 THR A N 1
ATOM 1114 C CA . THR A 1 150 ? -12.527 -14.236 17.158 1.00 98.50 150 THR A CA 1
ATOM 1115 C C . THR A 1 150 ? -13.777 -14.934 16.653 1.00 98.50 150 THR A C 1
ATOM 1117 O O . THR A 1 150 ? -14.594 -15.370 17.456 1.00 98.50 150 THR A O 1
ATOM 1120 N N . GLY A 1 151 ? -13.893 -15.121 15.338 1.00 98.31 151 GLY A N 1
ATOM 1121 C CA . GLY A 1 151 ? -14.933 -15.986 14.771 1.00 98.31 151 GLY A CA 1
ATOM 1122 C C . GLY A 1 151 ? -16.358 -15.452 14.916 1.00 98.31 151 GLY A C 1
ATOM 1123 O O . GLY A 1 151 ? -17.289 -16.248 14.948 1.00 98.31 151 GLY A O 1
ATOM 1124 N N . ASN A 1 152 ? -16.548 -14.142 15.084 1.00 98.31 152 ASN A N 1
ATOM 1125 C CA . ASN A 1 152 ? -17.878 -13.556 15.252 1.00 98.31 152 ASN A CA 1
ATOM 1126 C C . ASN A 1 152 ? -18.500 -13.178 13.902 1.00 98.31 152 ASN A C 1
ATOM 1128 O O . ASN A 1 152 ? -17.785 -12.893 12.941 1.00 98.31 152 ASN A O 1
ATOM 1132 N N . THR A 1 153 ? -19.829 -13.114 13.865 1.00 98.06 153 THR A N 1
ATOM 1133 C CA . THR A 1 153 ? -20.604 -12.522 12.767 1.00 98.06 153 THR A CA 1
ATOM 1134 C C . THR A 1 153 ? -21.305 -11.271 13.277 1.00 98.06 153 THR A C 1
ATOM 1136 O O . THR A 1 153 ? -22.014 -11.323 14.284 1.00 98.06 153 THR A O 1
ATOM 1139 N N . PHE A 1 154 ? -21.102 -10.146 12.600 1.00 96.19 154 PHE A N 1
ATOM 1140 C CA . PHE A 1 154 ? -21.664 -8.857 12.980 1.00 96.19 154 PHE A CA 1
ATOM 1141 C C . PHE A 1 154 ? -22.526 -8.292 11.854 1.00 96.19 154 PHE A C 1
ATOM 1143 O O . PHE A 1 154 ? -22.041 -8.107 10.744 1.00 96.19 154 PHE A O 1
ATOM 1150 N N . TYR A 1 155 ? -23.766 -7.942 12.177 1.00 94.12 155 TYR A N 1
ATOM 1151 C CA . TYR A 1 155 ? -24.668 -7.143 11.355 1.00 94.12 155 TYR A CA 1
ATOM 1152 C C . TYR A 1 155 ? -24.858 -5.801 12.058 1.00 94.12 155 TYR A C 1
ATOM 1154 O O . TYR A 1 155 ? -25.660 -5.684 12.990 1.00 94.12 155 TYR A O 1
ATOM 1162 N N . ALA A 1 156 ? -24.053 -4.805 11.690 1.00 89.06 156 ALA A N 1
ATOM 1163 C CA . ALA A 1 156 ? -24.051 -3.520 12.380 1.00 89.06 156 ALA A CA 1
ATOM 1164 C C . ALA A 1 156 ? -23.644 -2.374 11.457 1.00 89.06 156 ALA A C 1
ATOM 1166 O O . ALA A 1 156 ? -22.659 -2.480 10.729 1.00 89.06 156 ALA A O 1
ATOM 1167 N N . SER A 1 157 ? -24.332 -1.236 11.565 1.00 85.69 157 SER A N 1
ATOM 1168 C CA . SER A 1 157 ? -23.903 -0.002 10.897 1.00 85.69 157 SER A CA 1
ATOM 1169 C C . SER A 1 157 ? -22.551 0.478 11.417 1.00 85.69 157 SER A C 1
ATOM 1171 O O . SER A 1 157 ? -21.748 0.995 10.643 1.00 85.69 157 SER A O 1
ATOM 1173 N N . GLN A 1 158 ? -22.274 0.293 12.713 1.00 89.00 158 GLN A N 1
ATOM 1174 C CA . GLN A 1 158 ? -20.962 0.548 13.303 1.00 89.00 158 GLN A CA 1
ATOM 1175 C C . GLN A 1 158 ? -20.636 -0.491 14.377 1.00 89.00 158 GLN A C 1
ATOM 1177 O O . GLN A 1 158 ? -21.445 -0.772 15.262 1.00 89.00 158 GLN A O 1
ATOM 1182 N N . LEU A 1 159 ? -19.441 -1.079 14.339 1.00 90.56 159 LEU A N 1
ATOM 1183 C CA . LEU A 1 159 ? -19.080 -2.112 15.309 1.00 90.56 159 LEU A CA 1
ATOM 1184 C C . LEU A 1 159 ? -18.494 -1.481 16.575 1.00 90.56 159 LEU A C 1
ATOM 1186 O O . LEU A 1 159 ? -19.037 -1.648 17.670 1.00 90.56 159 LEU A O 1
ATOM 1190 N N . PHE A 1 160 ? -17.423 -0.705 16.430 1.00 91.12 160 PHE A N 1
ATOM 1191 C CA . PHE A 1 160 ? -16.735 -0.080 17.552 1.00 91.12 160 PHE A CA 1
ATOM 1192 C C . PHE A 1 160 ? -16.525 1.407 17.370 1.00 91.12 160 PHE A C 1
ATOM 1194 O O . PHE A 1 160 ? -16.110 1.855 16.310 1.00 91.12 160 PHE A O 1
ATOM 1201 N N . HIS A 1 161 ? -16.749 2.153 18.450 1.00 91.00 161 HIS A N 1
ATOM 1202 C CA . HIS A 1 161 ? -16.523 3.591 18.481 1.00 91.00 161 HIS A CA 1
ATOM 1203 C C . HIS A 1 161 ? -15.912 4.044 19.813 1.00 91.00 161 HIS A C 1
ATOM 1205 O O . HIS A 1 161 ? -16.341 3.604 20.877 1.00 91.00 161 HIS A O 1
ATOM 1211 N N . GLY A 1 162 ? -14.960 4.972 19.792 1.00 88.81 162 GLY A N 1
ATOM 1212 C CA . GLY A 1 162 ? -14.490 5.671 20.997 1.00 88.81 162 GLY A CA 1
ATOM 1213 C C . GLY A 1 162 ? -12.989 5.572 21.220 1.00 88.81 162 GLY A C 1
ATOM 1214 O O . GLY A 1 162 ? -12.246 5.247 20.299 1.00 88.81 162 GLY A O 1
ATOM 1215 N N . SER A 1 163 ? -12.531 5.921 22.423 1.00 88.56 163 SER A N 1
ATOM 1216 C CA . SER A 1 163 ? -11.099 5.982 22.735 1.00 88.56 163 SER A CA 1
ATOM 1217 C C . SER A 1 163 ? -10.603 4.676 23.348 1.00 88.56 163 SER A C 1
ATOM 1219 O O . SER A 1 163 ? -11.145 4.233 24.365 1.00 88.56 163 SER A O 1
ATOM 1221 N N . PHE A 1 164 ? -9.577 4.071 22.753 1.00 87.81 164 PHE A N 1
ATOM 1222 C CA . PHE A 1 164 ? -9.035 2.774 23.152 1.00 87.81 164 PHE A CA 1
ATOM 1223 C C . PHE A 1 164 ? -7.529 2.867 23.388 1.00 87.81 164 PHE A C 1
ATOM 1225 O O . PHE A 1 164 ? -6.824 3.315 22.510 1.00 87.81 164 PHE A O 1
ATOM 1232 N N . TYR A 1 165 ? -7.027 2.395 24.529 1.00 88.00 165 TYR A N 1
ATOM 1233 C CA . TYR A 1 165 ? -5.588 2.297 24.812 1.00 88.00 165 TYR A CA 1
ATOM 1234 C C . TYR A 1 165 ? -5.286 0.845 25.196 1.00 88.00 165 TYR A C 1
ATOM 1236 O O . TYR A 1 165 ? -5.743 0.403 26.255 1.00 88.00 165 TYR A O 1
ATOM 1244 N N . GLY A 1 166 ? -4.576 0.079 24.361 1.00 88.62 166 GLY A N 1
ATOM 1245 C CA . GLY A 1 166 ? -4.411 -1.358 24.589 1.00 88.62 166 GLY A CA 1
ATOM 1246 C C . GLY A 1 166 ? -4.052 -2.192 23.358 1.00 88.62 166 GLY A C 1
ATOM 1247 O O . GLY A 1 166 ? -3.851 -1.687 22.262 1.00 88.62 166 GLY A O 1
ATOM 1248 N N . GLY A 1 167 ? -3.985 -3.509 23.541 1.00 91.69 167 GLY A N 1
ATOM 1249 C CA . GLY A 1 167 ? -3.804 -4.451 22.434 1.00 91.69 167 GLY A CA 1
ATOM 1250 C C . GLY A 1 167 ? -5.150 -4.917 21.888 1.00 91.69 167 GLY A C 1
ATOM 1251 O O . GLY A 1 167 ? -6.004 -5.334 22.673 1.00 91.69 167 GLY A O 1
ATOM 1252 N N . ILE A 1 168 ? -5.343 -4.886 20.570 1.00 94.44 168 ILE A N 1
ATOM 1253 C CA . ILE A 1 168 ? -6.526 -5.462 19.919 1.00 94.44 168 ILE A CA 1
ATOM 1254 C C . ILE A 1 168 ? -6.119 -6.557 18.935 1.00 94.44 168 ILE A C 1
ATOM 1256 O O . ILE A 1 168 ? -5.284 -6.348 18.057 1.00 94.44 168 ILE A O 1
ATOM 1260 N N . THR A 1 169 ? -6.743 -7.722 19.073 1.00 96.88 169 THR A N 1
ATOM 1261 C CA . THR A 1 169 ? -6.671 -8.824 18.114 1.00 96.88 169 THR A CA 1
ATOM 1262 C C . THR A 1 169 ? -8.070 -9.072 17.571 1.00 96.88 169 THR A C 1
ATOM 1264 O O . THR A 1 169 ? -8.973 -9.448 18.318 1.00 96.88 169 THR A O 1
ATOM 1267 N N . PHE A 1 170 ? -8.255 -8.869 16.273 1.00 97.50 170 PHE A N 1
ATOM 1268 C CA . PHE A 1 170 ? -9.517 -9.042 15.570 1.00 97.50 170 PHE A CA 1
ATOM 1269 C C . PHE A 1 170 ? -9.312 -10.081 14.467 1.00 97.50 170 PHE A C 1
ATOM 1271 O O . PHE A 1 170 ? -8.688 -9.784 13.450 1.00 97.50 170 PHE A O 1
ATOM 1278 N N . THR A 1 171 ? -9.782 -11.311 14.687 1.00 98.44 171 THR A N 1
ATOM 1279 C CA . THR A 1 171 ? -9.419 -12.450 13.835 1.00 98.44 171 THR A CA 1
ATOM 1280 C C . THR A 1 171 ? -10.599 -13.299 13.379 1.00 98.44 171 THR A C 1
ATOM 1282 O O . THR A 1 171 ? -11.376 -13.773 14.201 1.00 98.44 171 THR A O 1
ATOM 1285 N N . GLY A 1 172 ? -10.688 -13.618 12.087 1.00 98.38 172 GLY A N 1
ATOM 1286 C CA . GLY A 1 172 ? -11.674 -14.596 11.613 1.00 98.38 172 GLY A CA 1
ATOM 1287 C C . GLY A 1 172 ? -13.123 -14.121 11.707 1.00 98.38 172 GLY A C 1
ATOM 1288 O O . GLY A 1 172 ? -14.006 -14.963 11.827 1.00 98.38 172 GLY A O 1
ATOM 1289 N N . ASN A 1 173 ? -13.372 -12.811 11.748 1.00 98.44 173 ASN A N 1
ATOM 1290 C CA . ASN A 1 173 ? -14.717 -12.259 11.881 1.00 98.44 173 ASN A CA 1
ATOM 1291 C C . ASN A 1 173 ? -15.324 -11.921 10.515 1.00 98.44 173 ASN A C 1
ATOM 1293 O O . ASN A 1 173 ? -14.618 -11.546 9.577 1.00 98.44 173 ASN A O 1
ATOM 1297 N N . GLU A 1 174 ? -16.645 -11.991 10.442 1.00 98.38 174 GLU A N 1
ATOM 1298 C CA . GLU A 1 174 ? -17.449 -11.500 9.328 1.00 98.38 174 GLU A CA 1
ATOM 1299 C C . GLU A 1 174 ? -18.215 -10.259 9.795 1.00 98.38 174 GLU A C 1
ATOM 1301 O O . GLU A 1 174 ? -18.948 -10.312 10.783 1.00 98.38 174 GLU A O 1
ATOM 1306 N N . VAL A 1 175 ? -17.994 -9.123 9.136 1.00 97.19 175 VAL A N 1
ATOM 1307 C CA . VAL A 1 175 ? -18.558 -7.825 9.511 1.00 97.19 175 VAL A CA 1
ATOM 1308 C C . VAL A 1 175 ? -19.349 -7.275 8.332 1.00 97.19 175 VAL A C 1
ATOM 1310 O O . VAL A 1 175 ? -18.779 -6.972 7.284 1.00 97.19 175 VAL A O 1
ATOM 1313 N N . ILE A 1 176 ? -20.660 -7.164 8.499 1.00 96.19 176 ILE A N 1
ATOM 1314 C CA . ILE A 1 176 ? -21.605 -6.801 7.449 1.00 96.19 176 ILE A CA 1
ATOM 1315 C C . ILE A 1 176 ? -22.267 -5.481 7.838 1.00 96.19 176 ILE A C 1
ATOM 1317 O O . ILE A 1 176 ? -23.003 -5.399 8.829 1.00 96.19 176 ILE A O 1
ATOM 1321 N N . GLY A 1 177 ? -21.965 -4.446 7.057 1.00 91.19 177 GLY A N 1
ATOM 1322 C CA . GLY A 1 177 ? -22.567 -3.129 7.167 1.00 91.19 177 GLY A CA 1
ATOM 1323 C C . GLY A 1 177 ? -23.998 -3.116 6.643 1.00 91.19 177 GLY A C 1
ATOM 1324 O O . GLY A 1 177 ? -24.427 -3.983 5.881 1.00 91.19 177 GLY A O 1
ATOM 1325 N N . ASP A 1 178 ? -24.758 -2.112 7.069 1.00 83.44 178 ASP A N 1
ATOM 1326 C CA . ASP A 1 178 ? -25.981 -1.724 6.376 1.00 83.44 178 ASP A CA 1
ATOM 1327 C C . ASP A 1 178 ? -25.695 -0.542 5.437 1.00 83.44 178 ASP A C 1
ATOM 1329 O O . ASP A 1 178 ? -24.620 0.050 5.465 1.00 83.44 178 ASP A O 1
ATOM 1333 N N . SER A 1 179 ? -26.674 -0.136 4.624 1.00 72.62 179 SER A N 1
ATOM 1334 C CA . SER A 1 179 ? -26.517 0.985 3.680 1.00 72.62 179 SER A CA 1
ATOM 1335 C C . SER A 1 179 ? -26.250 2.353 4.334 1.00 72.62 179 SER A C 1
ATOM 1337 O O . SER A 1 179 ? -26.220 3.366 3.641 1.00 72.62 179 SER A O 1
ATOM 1339 N N . THR A 1 180 ? -26.181 2.420 5.664 1.00 77.00 180 THR A N 1
ATOM 1340 C CA . THR A 1 180 ? -25.859 3.620 6.445 1.00 77.00 180 THR A CA 1
ATOM 1341 C C . THR A 1 180 ? -24.576 3.460 7.262 1.00 77.00 180 THR A C 1
ATOM 1343 O O . THR A 1 180 ? -24.235 4.348 8.047 1.00 77.00 180 THR A O 1
ATOM 1346 N N . GLY A 1 181 ? -23.879 2.331 7.108 1.00 71.31 181 GLY A N 1
ATOM 1347 C CA . GLY A 1 181 ? -22.710 1.987 7.891 1.00 71.31 181 GLY A CA 1
ATOM 1348 C C . GLY A 1 181 ? -21.528 2.885 7.563 1.00 71.31 181 GLY A C 1
ATOM 1349 O O . GLY A 1 181 ? -20.913 2.755 6.510 1.00 71.31 181 GLY A O 1
ATOM 1350 N N . TYR A 1 182 ? -21.192 3.783 8.491 1.00 84.50 182 TYR A N 1
ATOM 1351 C CA . TYR A 1 182 ? -20.050 4.681 8.326 1.00 84.50 182 TYR A CA 1
ATOM 1352 C C . TYR A 1 182 ? -18.729 3.919 8.466 1.00 84.50 182 TYR A C 1
ATOM 1354 O O . TYR A 1 182 ? -17.887 3.969 7.583 1.00 84.50 182 TYR A O 1
ATOM 1362 N N . SER A 1 183 ? -18.535 3.183 9.562 1.00 91.56 183 SER A N 1
ATOM 1363 C CA . SER A 1 183 ? -17.330 2.375 9.747 1.00 91.56 183 SER A CA 1
ATOM 1364 C C . SER A 1 183 ? -17.535 1.213 10.698 1.00 91.56 183 SER A C 1
ATOM 1366 O O . SER A 1 183 ? -18.237 1.334 11.702 1.00 91.56 183 SER A O 1
ATOM 1368 N N . ALA A 1 184 ? -16.898 0.075 10.411 1.00 93.25 184 ALA A N 1
ATOM 1369 C CA . ALA A 1 184 ? -16.915 -1.043 11.342 1.00 93.25 184 ALA A CA 1
ATOM 1370 C C . ALA A 1 184 ? -16.072 -0.681 12.569 1.00 93.25 184 ALA A C 1
ATOM 1372 O O . ALA A 1 184 ? -16.568 -0.667 13.693 1.00 93.25 184 ALA A O 1
ATOM 1373 N N . LEU A 1 185 ? -14.804 -0.328 12.367 1.00 94.50 185 LEU A N 1
ATOM 1374 C CA . LEU A 1 185 ? -13.879 -0.009 13.453 1.00 94.50 185 LEU A CA 1
ATOM 1375 C C . LEU A 1 185 ? -13.548 1.485 13.454 1.00 94.50 185 LEU A C 1
ATOM 1377 O O . LEU A 1 185 ? -12.693 1.895 12.683 1.00 94.50 185 LEU A O 1
ATOM 1381 N N . GLN A 1 186 ? -14.163 2.279 14.336 1.00 93.38 186 GLN A N 1
ATOM 1382 C CA . GLN A 1 186 ? -13.837 3.696 14.537 1.00 93.38 186 GLN A CA 1
ATOM 1383 C C . GLN A 1 186 ? -13.155 3.941 15.884 1.00 93.38 186 GLN A C 1
ATOM 1385 O O . GLN A 1 186 ? -13.783 4.327 16.876 1.00 93.38 186 GLN A O 1
ATOM 1390 N N . LEU A 1 187 ? -11.850 3.720 15.948 1.00 91.44 187 LEU A N 1
ATOM 1391 C CA . LEU A 1 187 ? -11.117 3.824 17.207 1.00 91.44 187 LEU A CA 1
ATOM 1392 C C . LEU A 1 187 ? -10.268 5.093 17.241 1.00 91.44 187 LEU A C 1
ATOM 1394 O O . LEU A 1 187 ? -9.582 5.411 16.279 1.00 91.44 187 LEU A O 1
ATOM 1398 N N . SER A 1 188 ? -10.318 5.802 18.366 1.00 90.81 188 SER A N 1
ATOM 1399 C CA . SER A 1 188 ? -9.506 6.988 18.649 1.00 90.81 188 SER A CA 1
ATOM 1400 C C . SER A 1 188 ? -8.532 6.735 19.808 1.00 90.81 188 SER A C 1
ATOM 1402 O O . SER A 1 188 ? -8.730 5.812 20.598 1.00 90.81 188 SER A O 1
ATOM 1404 N N . GLY A 1 189 ? -7.510 7.580 19.971 1.00 82.56 189 GLY A N 1
ATOM 1405 C CA . GLY A 1 189 ? -6.644 7.572 21.161 1.00 82.56 189 GLY A CA 1
ATOM 1406 C C . GLY A 1 189 ? -5.847 6.279 21.351 1.00 82.56 189 GLY A C 1
ATOM 1407 O O . GLY A 1 189 ? -5.569 5.898 22.476 1.00 82.56 189 GLY A O 1
ATOM 1408 N N . LEU A 1 190 ? -5.523 5.606 20.256 1.00 78.81 190 LEU A N 1
ATOM 1409 C CA . LEU A 1 190 ? -4.912 4.286 20.224 1.00 78.81 190 LEU A CA 1
ATOM 1410 C C . LEU A 1 190 ? -3.434 4.256 20.646 1.00 78.81 190 LEU A C 1
ATOM 1412 O O . LEU A 1 190 ? -2.663 5.133 20.274 1.00 78.81 190 LEU A O 1
ATOM 1416 N N . SER A 1 191 ? -3.036 3.214 21.381 1.00 85.94 191 SER A N 1
ATOM 1417 C CA . SER A 1 191 ? -1.638 2.837 21.647 1.00 85.94 191 SER A CA 1
ATOM 1418 C C . SER A 1 191 ? -1.524 1.325 21.844 1.00 85.94 191 SER A C 1
ATOM 1420 O O . SER A 1 191 ? -2.503 0.702 22.251 1.00 85.94 191 SER A O 1
ATOM 1422 N N . GLY A 1 192 ? -0.348 0.742 21.593 1.00 88.62 192 GLY A N 1
ATOM 1423 C CA . GLY A 1 192 ? -0.103 -0.702 21.730 1.00 88.62 192 GLY A CA 1
ATOM 1424 C C . GLY A 1 192 ? 0.000 -1.437 20.390 1.00 88.62 192 GLY A C 1
ATOM 1425 O O . GLY A 1 192 ? 0.585 -0.915 19.440 1.00 88.62 192 GLY A O 1
ATOM 1426 N N . SER A 1 193 ? -0.527 -2.665 20.319 1.00 92.31 193 SER A N 1
ATOM 1427 C CA . SER A 1 193 ? -0.497 -3.504 19.111 1.00 92.31 193 SER A CA 1
ATOM 1428 C C . SER A 1 193 ? -1.895 -3.730 18.535 1.00 92.31 193 SER A C 1
ATOM 1430 O O . SER A 1 193 ? -2.817 -4.110 19.262 1.00 92.31 193 SER A O 1
ATOM 1432 N N . VAL A 1 194 ? -2.037 -3.571 17.222 1.00 95.06 194 VAL A N 1
ATOM 1433 C CA . VAL A 1 194 ? -3.277 -3.817 16.477 1.00 95.06 194 VAL A CA 1
ATOM 1434 C C . VAL A 1 194 ? -3.036 -4.966 15.508 1.00 95.06 194 VAL A C 1
ATOM 1436 O O . VAL A 1 194 ? -2.184 -4.866 14.633 1.00 95.06 194 VAL A O 1
ATOM 1439 N N . GLN A 1 195 ? -3.790 -6.052 15.646 1.00 97.25 195 GLN A N 1
ATOM 1440 C CA . GLN A 1 195 ? -3.710 -7.212 14.760 1.00 97.25 195 GLN A CA 1
ATOM 1441 C C . GLN A 1 195 ? -5.090 -7.521 14.195 1.00 97.25 195 GLN A C 1
ATOM 1443 O O . GLN A 1 195 ? -5.995 -7.914 14.929 1.00 97.25 195 GLN A O 1
ATOM 1448 N N . ILE A 1 196 ? -5.249 -7.348 12.889 1.00 98.06 196 ILE A N 1
ATOM 1449 C CA . ILE A 1 196 ? -6.496 -7.580 12.165 1.00 98.06 196 ILE A CA 1
ATOM 1450 C C . ILE A 1 196 ? -6.209 -8.642 11.110 1.00 98.06 196 ILE A C 1
ATOM 1452 O O . ILE A 1 196 ? -5.526 -8.386 10.117 1.00 98.06 196 ILE A O 1
ATOM 1456 N N . HIS A 1 197 ? -6.682 -9.860 11.356 1.00 98.44 197 HIS A N 1
ATOM 1457 C CA . HIS A 1 197 ? -6.280 -11.035 10.594 1.00 98.44 197 HIS A CA 1
ATOM 1458 C C . HIS A 1 197 ? -7.465 -11.864 10.088 1.00 98.44 197 HIS A C 1
ATOM 1460 O O . HIS A 1 197 ? -8.313 -12.281 10.872 1.00 98.44 197 HIS A O 1
ATOM 1466 N N . ASN A 1 198 ? -7.490 -12.213 8.803 1.00 98.50 198 ASN A N 1
ATOM 1467 C CA . ASN A 1 198 ? -8.471 -13.153 8.250 1.00 98.50 198 ASN A CA 1
ATOM 1468 C C . ASN A 1 198 ? -9.940 -12.735 8.493 1.00 98.50 198 ASN A C 1
ATOM 1470 O O . ASN A 1 198 ? -10.781 -13.574 8.805 1.00 98.50 198 ASN A O 1
ATOM 1474 N N . ASN A 1 199 ? -10.255 -11.440 8.410 1.00 98.56 199 ASN A N 1
ATOM 1475 C CA . ASN A 1 199 ? -11.627 -10.936 8.535 1.00 98.56 199 ASN A CA 1
ATOM 1476 C C . ASN A 1 199 ? -12.223 -10.606 7.166 1.00 98.56 199 ASN A C 1
ATOM 1478 O O . ASN A 1 199 ? -11.495 -10.378 6.201 1.00 98.56 199 ASN A O 1
ATOM 1482 N N . SER A 1 200 ? -13.548 -10.544 7.089 1.00 98.38 200 SER A N 1
ATOM 1483 C CA . SER A 1 200 ? -14.262 -10.031 5.917 1.00 98.38 200 SER A CA 1
ATOM 1484 C C . SER A 1 200 ? -15.137 -8.846 6.318 1.00 98.38 200 SER A C 1
ATOM 1486 O O . SER A 1 200 ? -15.898 -8.951 7.276 1.00 98.38 200 SER A O 1
ATOM 1488 N N . PHE A 1 201 ? -15.010 -7.733 5.600 1.00 97.56 201 PHE A N 1
ATOM 1489 C CA . PHE A 1 201 ? -15.779 -6.505 5.789 1.00 97.56 201 PHE A CA 1
ATOM 1490 C C . PHE A 1 201 ? -16.613 -6.243 4.533 1.00 97.56 201 PHE A C 1
ATOM 1492 O O . PHE A 1 201 ? -16.057 -6.215 3.432 1.00 97.56 201 PHE A O 1
ATOM 1499 N N . TYR A 1 202 ? -17.920 -6.047 4.698 1.00 96.44 202 TYR A N 1
ATOM 1500 C CA . TYR A 1 202 ? -18.871 -5.851 3.603 1.00 96.44 202 TYR A CA 1
ATOM 1501 C C . TYR A 1 202 ? -19.649 -4.548 3.770 1.00 96.44 202 TYR A C 1
ATOM 1503 O O . TYR A 1 202 ? -20.154 -4.290 4.860 1.00 96.44 202 TYR A O 1
ATOM 1511 N N . ASP A 1 203 ? -19.787 -3.787 2.684 1.00 93.44 203 ASP A N 1
ATOM 1512 C CA . ASP A 1 203 ? -20.745 -2.681 2.536 1.00 93.44 203 ASP A CA 1
ATOM 1513 C C . ASP A 1 203 ? -20.616 -1.581 3.614 1.00 93.44 203 ASP A C 1
ATOM 1515 O O . ASP A 1 203 ? -21.583 -1.222 4.285 1.00 93.44 203 ASP A O 1
ATOM 1519 N N . TYR A 1 204 ? -19.405 -1.040 3.782 1.00 91.19 204 TYR A N 1
ATOM 1520 C CA . TYR A 1 204 ? -19.122 0.092 4.678 1.00 91.19 204 TYR A CA 1
ATOM 1521 C C . TYR A 1 204 ? -18.617 1.308 3.909 1.00 91.19 204 TYR A C 1
ATOM 1523 O O . TYR A 1 204 ? -17.899 1.169 2.922 1.00 91.19 204 TYR A O 1
ATOM 1531 N N . GLU A 1 205 ? -18.886 2.507 4.426 1.00 89.62 205 GLU A N 1
ATOM 1532 C CA . GLU A 1 205 ? -18.264 3.722 3.898 1.00 89.62 205 GLU A CA 1
ATOM 1533 C C . GLU A 1 205 ? -16.743 3.677 4.105 1.00 89.62 205 GLU A C 1
ATOM 1535 O O . GLU A 1 205 ? -15.990 3.708 3.137 1.00 89.62 205 GLU A O 1
ATOM 1540 N N . ALA A 1 206 ? -16.290 3.476 5.344 1.00 91.62 206 ALA A N 1
ATOM 1541 C CA . ALA A 1 206 ? -14.893 3.248 5.685 1.00 91.62 206 ALA A CA 1
ATOM 1542 C C . ALA A 1 206 ? -14.748 2.051 6.637 1.00 91.62 206 ALA A C 1
ATOM 1544 O O . ALA A 1 206 ? -15.057 2.155 7.819 1.00 91.62 206 ALA A O 1
ATOM 1545 N N . ALA A 1 207 ? -14.288 0.887 6.172 1.00 95.25 207 ALA A N 1
ATOM 1546 C CA . ALA A 1 207 ? -14.341 -0.331 6.992 1.00 95.25 207 ALA A CA 1
ATOM 1547 C C . ALA A 1 207 ? -13.548 -0.198 8.310 1.00 95.25 207 ALA A C 1
ATOM 1549 O O . ALA A 1 207 ? -14.056 -0.538 9.384 1.00 95.25 207 ALA A O 1
ATOM 1550 N N . ILE A 1 208 ? -12.329 0.338 8.250 1.00 96.06 208 ILE A N 1
ATOM 1551 C CA . ILE A 1 208 ? -11.473 0.544 9.419 1.00 96.06 208 ILE A CA 1
ATOM 1552 C C . ILE A 1 208 ? -10.948 1.976 9.414 1.00 96.06 208 ILE A C 1
ATOM 1554 O O . ILE A 1 208 ? -10.213 2.372 8.514 1.00 96.06 208 ILE A O 1
ATOM 1558 N N . TYR A 1 209 ? -11.285 2.723 10.459 1.00 94.94 209 TYR A N 1
ATOM 1559 C CA . TYR A 1 209 ? -10.871 4.098 10.688 1.00 94.94 209 TYR A CA 1
ATOM 1560 C C . TYR A 1 209 ? -10.252 4.237 12.082 1.00 94.94 209 TYR A C 1
ATOM 1562 O O . TYR A 1 209 ? -10.934 4.239 13.110 1.00 94.94 209 TYR A O 1
ATOM 1570 N N . MET A 1 210 ? -8.932 4.348 12.125 1.00 93.38 210 MET A N 1
ATOM 1571 C CA . MET A 1 210 ? -8.165 4.426 13.361 1.00 93.38 210 MET A CA 1
ATOM 1572 C C . MET A 1 210 ? -7.442 5.762 13.448 1.00 93.38 210 MET A C 1
ATOM 1574 O O . MET A 1 210 ? -6.713 6.122 12.532 1.00 93.38 210 MET A O 1
ATOM 1578 N N . THR A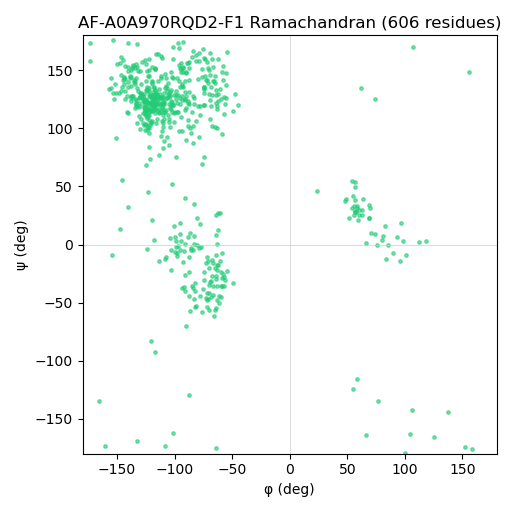 1 211 ? -7.627 6.489 14.548 1.00 91.94 211 THR A N 1
ATOM 1579 C CA . THR A 1 211 ? -6.952 7.766 14.803 1.00 91.94 211 THR A CA 1
ATOM 1580 C C . THR A 1 211 ? -6.371 7.818 16.212 1.00 91.94 211 THR A C 1
ATOM 1582 O O . THR A 1 211 ? -6.869 7.182 17.140 1.00 91.94 211 THR A O 1
ATOM 1585 N N . GLY A 1 212 ? -5.316 8.590 16.447 1.00 81.69 212 GLY A N 1
ATOM 1586 C CA . GLY A 1 212 ? -4.884 8.885 17.814 1.00 81.69 212 GLY A CA 1
ATOM 1587 C C . GLY A 1 212 ? -3.422 9.257 17.953 1.00 81.69 212 GLY A C 1
ATOM 1588 O O . GLY A 1 212 ? -2.575 8.743 17.246 1.00 81.69 212 GLY A O 1
ATOM 1589 N N . GLY A 1 213 ? -3.112 10.114 18.924 1.00 78.62 213 GLY A N 1
ATOM 1590 C CA . GLY A 1 213 ? -1.736 10.550 19.186 1.00 78.62 213 GLY A CA 1
ATOM 1591 C C . GLY A 1 213 ? -0.911 9.600 20.061 1.00 78.62 213 GLY A C 1
ATOM 1592 O O . GLY A 1 213 ? -0.182 10.048 20.940 1.00 78.62 213 GLY A O 1
ATOM 1593 N N . GLY A 1 214 ? -1.120 8.286 19.948 1.00 81.19 214 GLY A N 1
ATOM 1594 C CA . GLY A 1 214 ? -0.390 7.302 20.750 1.00 81.19 214 GLY A CA 1
ATOM 1595 C C . GLY A 1 214 ? 0.737 6.617 19.983 1.00 81.19 214 GLY A C 1
ATOM 1596 O O . GLY A 1 214 ? 0.871 6.758 18.767 1.00 81.19 214 GLY A O 1
ATOM 1597 N N . GLN A 1 215 ? 1.561 5.870 20.725 1.00 87.50 215 GLN A N 1
ATOM 1598 C CA . GLN A 1 215 ? 2.649 5.070 20.166 1.00 87.50 215 GLN A CA 1
ATOM 1599 C C . GLN A 1 215 ? 2.186 3.635 19.917 1.00 87.50 215 GLN A C 1
ATOM 1601 O O . GLN A 1 215 ? 1.677 2.971 20.829 1.00 87.50 215 GLN A O 1
ATOM 1606 N N . PHE A 1 216 ? 2.401 3.146 18.699 1.00 90.69 216 PHE A N 1
ATOM 1607 C CA . PHE A 1 216 ? 2.115 1.765 18.331 1.00 90.69 216 PHE A CA 1
ATOM 1608 C C . PHE A 1 216 ? 3.394 0.968 18.158 1.00 90.69 216 PHE A C 1
ATOM 1610 O O . PHE A 1 216 ? 4.337 1.433 17.524 1.00 90.69 216 PHE A O 1
ATOM 1617 N N . THR A 1 217 ? 3.409 -0.253 18.682 1.00 92.44 217 THR A N 1
ATOM 1618 C CA . THR A 1 217 ? 4.517 -1.191 18.454 1.00 92.44 217 THR A CA 1
ATOM 1619 C C . THR A 1 217 ? 4.339 -1.961 17.151 1.00 92.44 217 THR A C 1
ATOM 1621 O O . THR A 1 217 ? 5.305 -2.282 16.477 1.00 92.44 217 THR A O 1
ATOM 1624 N N . GLU A 1 218 ? 3.101 -2.296 16.796 1.00 95.00 218 GLU A N 1
ATOM 1625 C CA . GLU A 1 218 ? 2.805 -3.054 15.584 1.00 95.00 218 GLU A CA 1
ATOM 1626 C C . GLU A 1 218 ? 1.364 -2.793 15.158 1.00 95.00 218 GLU A C 1
ATOM 1628 O O . GLU A 1 218 ? 0.444 -2.858 15.978 1.00 95.00 218 GLU A O 1
ATOM 1633 N N . VAL A 1 219 ? 1.173 -2.533 13.871 1.00 96.44 219 VAL A N 1
ATOM 1634 C CA . VAL A 1 219 ? -0.130 -2.500 13.216 1.00 96.44 219 VAL A CA 1
ATOM 1635 C C . VAL A 1 219 ? -0.070 -3.494 12.069 1.00 96.44 219 VAL A C 1
ATOM 1637 O O . VAL A 1 219 ? 0.646 -3.284 11.094 1.00 96.44 219 VAL A O 1
ATOM 1640 N N . SER A 1 220 ? -0.796 -4.600 12.199 1.00 98.06 220 SER A N 1
ATOM 1641 C CA . SER A 1 220 ? -0.803 -5.685 11.225 1.00 98.06 220 SER A CA 1
ATOM 1642 C C . SER A 1 220 ? -2.203 -5.899 10.661 1.00 98.06 220 SER A C 1
ATOM 1644 O O . SER A 1 220 ? -3.153 -6.152 11.405 1.00 98.06 220 SER A O 1
ATOM 1646 N N . LEU A 1 221 ? -2.314 -5.832 9.336 1.00 98.38 221 LEU A N 1
ATOM 1647 C CA . LEU A 1 221 ? -3.511 -6.133 8.567 1.00 98.38 221 LEU A CA 1
ATOM 1648 C C . LEU A 1 221 ? -3.184 -7.267 7.593 1.00 98.38 221 LEU A C 1
ATOM 1650 O O . LEU A 1 221 ? -2.495 -7.047 6.598 1.00 98.38 221 LEU A O 1
ATOM 1654 N N . THR A 1 222 ? -3.635 -8.492 7.876 1.00 98.62 222 THR A N 1
ATOM 1655 C CA . THR A 1 222 ? -3.268 -9.658 7.054 1.00 98.62 222 THR A CA 1
ATOM 1656 C C . THR A 1 222 ? -4.429 -10.581 6.698 1.00 98.62 222 THR A C 1
ATOM 1658 O O . THR A 1 222 ? -5.269 -10.884 7.540 1.00 98.62 222 THR A O 1
ATOM 1661 N N . TYR A 1 223 ? -4.463 -11.098 5.466 1.00 98.56 223 TYR A N 1
ATOM 1662 C CA . TYR A 1 223 ? -5.493 -12.047 4.998 1.00 98.56 223 TYR A CA 1
ATOM 1663 C C . TYR A 1 223 ? -6.941 -11.527 5.062 1.00 98.56 223 TYR A C 1
ATOM 1665 O O . TYR A 1 223 ? -7.878 -12.322 5.112 1.00 98.56 223 TYR A O 1
ATOM 1673 N N . ASN A 1 224 ? -7.161 -10.212 5.099 1.00 98.69 224 ASN A N 1
ATOM 1674 C CA . ASN A 1 224 ? -8.509 -9.650 5.179 1.00 98.69 224 ASN A CA 1
ATOM 1675 C C . ASN A 1 224 ? -9.116 -9.443 3.795 1.00 98.69 224 ASN A C 1
ATOM 1677 O O . ASN A 1 224 ? -8.407 -9.267 2.804 1.00 98.69 224 ASN A O 1
ATOM 1681 N N . ARG A 1 225 ? -10.446 -9.411 3.744 1.00 98.56 225 ARG A N 1
ATOM 1682 C CA . ARG A 1 225 ? -11.202 -9.066 2.545 1.00 98.56 225 ARG A CA 1
ATOM 1683 C C . ARG A 1 225 ? -12.102 -7.874 2.814 1.00 98.56 225 ARG A C 1
ATOM 1685 O O . ARG A 1 225 ? -12.841 -7.867 3.793 1.00 98.56 225 ARG A O 1
ATOM 1692 N N . PHE A 1 226 ? -12.062 -6.899 1.922 1.00 97.81 226 PHE A N 1
ATOM 1693 C CA . PHE A 1 226 ? -12.882 -5.698 1.965 1.00 97.81 226 PHE A CA 1
ATOM 1694 C C . PHE A 1 226 ? -13.706 -5.640 0.685 1.00 97.81 226 PHE A C 1
ATOM 1696 O O . PHE A 1 226 ? -13.138 -5.522 -0.400 1.00 97.81 226 PHE A O 1
ATOM 1703 N N . TYR A 1 227 ? -15.027 -5.744 0.797 1.00 96.44 227 TYR A N 1
ATOM 1704 C CA . TYR A 1 227 ? -15.942 -5.752 -0.340 1.00 96.44 227 TYR A CA 1
ATOM 1705 C C . TYR A 1 227 ? -16.978 -4.649 -0.208 1.00 96.44 227 TYR A C 1
ATOM 1707 O O . TYR A 1 227 ? -17.598 -4.500 0.840 1.00 96.44 227 TYR A O 1
ATOM 1715 N N . GLY A 1 228 ? -17.200 -3.910 -1.292 1.00 92.94 228 GLY A N 1
ATOM 1716 C CA . GLY A 1 228 ? -18.238 -2.885 -1.304 1.00 92.94 228 GLY A CA 1
ATOM 1717 C C . GLY A 1 228 ? -17.892 -1.690 -0.415 1.00 92.94 228 GLY A C 1
ATOM 1718 O O . GLY A 1 228 ? -18.788 -1.097 0.170 1.00 92.94 228 GLY A O 1
ATOM 1719 N N . VAL A 1 229 ? -16.601 -1.362 -0.275 1.00 91.81 229 VAL A N 1
ATOM 1720 C CA . VAL A 1 229 ? -16.180 -0.194 0.511 1.00 91.81 229 VAL A CA 1
ATOM 1721 C C . VAL A 1 229 ? -16.259 1.072 -0.337 1.00 91.81 229 VAL A C 1
ATOM 1723 O O . VAL A 1 229 ? -15.688 1.103 -1.429 1.00 91.81 229 VAL A O 1
ATOM 1726 N N . ASP A 1 230 ? -16.945 2.104 0.156 1.00 88.56 230 ASP A N 1
ATOM 1727 C CA . ASP A 1 230 ? -17.179 3.325 -0.624 1.00 88.56 230 ASP A CA 1
ATOM 1728 C C . ASP A 1 230 ? -16.022 4.334 -0.569 1.00 88.5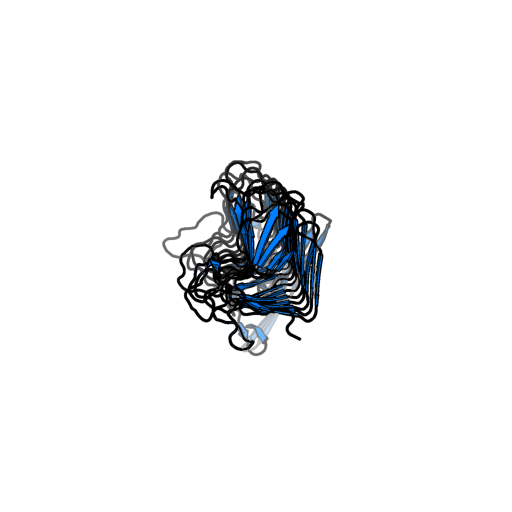6 230 ASP A C 1
ATOM 1730 O O . ASP A 1 230 ? -15.762 4.959 -1.588 1.00 88.56 230 ASP A O 1
ATOM 1734 N N . PHE A 1 231 ? -15.345 4.512 0.573 1.00 89.00 231 PHE A N 1
ATOM 1735 C CA . PHE A 1 231 ? -14.258 5.484 0.793 1.00 89.00 231 PHE A CA 1
ATOM 1736 C C . PHE A 1 231 ? -12.928 4.792 1.121 1.00 89.00 231 PHE A C 1
ATOM 1738 O O . PHE A 1 231 ? -12.181 4.451 0.199 1.00 89.00 231 PHE A O 1
ATOM 1745 N N . GLU A 1 232 ? -12.613 4.584 2.410 1.00 92.62 232 GLU A N 1
ATOM 1746 C CA . GLU A 1 232 ? -11.360 3.966 2.847 1.00 92.62 232 GLU A CA 1
ATOM 1747 C C . GLU A 1 232 ? -11.551 2.575 3.452 1.00 92.62 232 GLU A C 1
ATOM 1749 O O . GLU A 1 232 ? -12.217 2.394 4.470 1.00 92.62 232 GLU A O 1
ATOM 1754 N N . ALA A 1 233 ? -10.908 1.557 2.879 1.00 96.00 233 ALA A N 1
ATOM 1755 C CA . ALA A 1 233 ? -10.952 0.224 3.485 1.00 96.00 233 ALA A CA 1
ATOM 1756 C C . ALA A 1 233 ? -10.148 0.184 4.791 1.00 96.00 233 ALA A C 1
ATOM 1758 O O . ALA A 1 233 ? -10.608 -0.362 5.796 1.00 96.00 233 ALA A O 1
ATOM 1759 N N . PHE A 1 234 ? -8.979 0.819 4.794 1.00 96.62 234 PHE A N 1
ATOM 1760 C CA . PHE A 1 234 ? -8.148 0.965 5.974 1.00 96.62 234 PHE A CA 1
ATOM 1761 C C . PHE A 1 234 ? -7.521 2.357 6.020 1.00 96.62 234 PHE A C 1
ATOM 1763 O O . PHE A 1 234 ? -6.660 2.690 5.206 1.00 96.62 234 PHE A O 1
ATOM 1770 N N . ARG A 1 235 ? -7.935 3.154 7.008 1.00 95.50 235 ARG A N 1
ATOM 1771 C CA . ARG A 1 235 ? -7.340 4.450 7.325 1.00 95.50 235 ARG A CA 1
ATOM 1772 C C . ARG A 1 235 ? -6.737 4.440 8.716 1.00 95.50 235 ARG A C 1
ATOM 1774 O O . ARG A 1 235 ? -7.403 4.082 9.691 1.00 95.50 235 ARG A O 1
ATOM 1781 N N . PHE A 1 236 ? -5.488 4.879 8.796 1.00 94.19 236 PHE A N 1
ATOM 1782 C CA . PHE A 1 236 ? -4.734 4.919 10.035 1.00 94.19 236 PHE A CA 1
ATOM 1783 C C . PHE A 1 236 ? -4.026 6.262 10.216 1.00 94.19 236 PHE A C 1
ATOM 1785 O O . PHE A 1 236 ? -3.200 6.662 9.397 1.00 94.19 236 PHE A O 1
ATOM 1792 N N . GLU A 1 237 ? -4.346 6.948 11.311 1.00 93.56 237 GLU A N 1
ATOM 1793 C CA . GLU A 1 237 ? -3.761 8.230 11.692 1.00 93.56 237 GLU A CA 1
ATOM 1794 C C . GLU A 1 237 ? -3.112 8.125 13.067 1.00 93.56 237 GLU A C 1
ATOM 1796 O O . GLU A 1 237 ? -3.802 7.915 14.068 1.00 93.56 237 GLU A O 1
ATOM 1801 N N . ALA A 1 238 ? -1.794 8.292 13.134 1.00 91.12 238 ALA A N 1
ATOM 1802 C CA . ALA A 1 238 ? -1.066 8.201 14.395 1.00 91.12 238 ALA A CA 1
ATOM 1803 C C . ALA A 1 238 ? 0.042 9.246 14.538 1.00 91.12 238 ALA A C 1
ATOM 1805 O O . ALA A 1 238 ? 0.328 9.981 13.598 1.00 91.12 238 ALA A O 1
ATOM 1806 N N . ASP A 1 239 ? 0.654 9.309 15.721 1.00 88.94 239 ASP A N 1
ATOM 1807 C CA . ASP A 1 239 ? 1.876 10.095 15.926 1.00 88.94 239 ASP A CA 1
ATOM 1808 C C . ASP A 1 239 ? 3.117 9.252 15.594 1.00 88.94 239 ASP A C 1
ATOM 1810 O O . ASP A 1 239 ? 4.010 9.722 14.895 1.00 88.94 239 ASP A O 1
ATOM 1814 N N . THR A 1 240 ? 3.161 7.990 16.053 1.00 91.44 240 THR A N 1
ATOM 1815 C CA . THR A 1 240 ? 4.274 7.065 15.766 1.00 91.44 240 THR A CA 1
ATOM 1816 C C . THR A 1 240 ? 3.804 5.612 15.616 1.00 91.44 240 THR A C 1
ATOM 1818 O O . THR A 1 240 ? 3.074 5.123 16.488 1.00 91.44 240 THR A O 1
ATOM 1821 N N . ILE A 1 241 ? 4.286 4.883 14.603 1.00 92.88 241 ILE A N 1
ATOM 1822 C CA . ILE A 1 241 ? 4.104 3.424 14.468 1.00 92.88 241 ILE A CA 1
ATOM 1823 C C . ILE A 1 241 ? 5.453 2.751 14.277 1.00 92.88 241 ILE A C 1
ATOM 1825 O O . ILE A 1 241 ? 6.078 2.914 13.244 1.00 92.88 241 ILE A O 1
ATOM 1829 N N . GLN A 1 242 ? 5.867 1.890 15.195 1.00 95.25 242 GLN A N 1
ATOM 1830 C CA . GLN A 1 242 ? 7.124 1.175 15.021 1.00 95.25 242 GLN A CA 1
ATOM 1831 C C . GLN A 1 242 ? 7.113 0.284 13.758 1.00 95.25 242 GLN A C 1
ATOM 1833 O O . GLN A 1 242 ? 8.005 0.379 12.920 1.00 95.25 242 GLN A O 1
ATOM 1838 N N . SER A 1 243 ? 6.083 -0.547 13.570 1.00 97.06 243 SER A N 1
ATOM 1839 C CA . SER A 1 243 ? 5.954 -1.383 12.370 1.00 97.06 243 SER A CA 1
ATOM 1840 C C . SER A 1 243 ? 4.527 -1.426 11.831 1.00 97.06 243 SER A C 1
ATOM 1842 O O . SER A 1 243 ? 3.588 -1.734 12.570 1.00 97.06 243 SER A O 1
ATOM 1844 N N . LEU A 1 244 ? 4.374 -1.134 10.539 1.00 97.75 244 LEU A N 1
ATOM 1845 C CA . LEU A 1 244 ? 3.141 -1.313 9.780 1.00 97.75 244 LEU A CA 1
ATOM 1846 C C . LEU A 1 244 ? 3.310 -2.465 8.784 1.00 97.75 244 LEU A C 1
ATOM 1848 O O . LEU A 1 244 ? 4.176 -2.417 7.913 1.00 97.75 244 LEU A O 1
ATOM 1852 N N . ILE A 1 245 ? 2.446 -3.474 8.884 1.00 98.50 245 ILE A N 1
ATOM 1853 C CA . ILE A 1 245 ? 2.463 -4.674 8.041 1.00 98.50 245 ILE A CA 1
ATOM 1854 C C . ILE A 1 245 ? 1.088 -4.846 7.395 1.00 98.50 245 ILE A C 1
ATOM 1856 O O . ILE A 1 245 ? 0.103 -5.099 8.088 1.00 98.50 245 ILE A O 1
ATOM 1860 N N . VAL A 1 246 ? 1.012 -4.759 6.069 1.00 98.56 246 VAL A N 1
ATOM 1861 C CA . VAL A 1 246 ? -0.212 -4.997 5.294 1.00 98.56 246 VAL A CA 1
ATOM 1862 C C . VAL A 1 246 ? 0.050 -6.064 4.238 1.00 98.56 246 VAL A C 1
ATOM 1864 O O . VAL A 1 246 ? 0.679 -5.796 3.214 1.00 98.56 246 VAL A O 1
ATOM 1867 N N . GLU A 1 247 ? -0.414 -7.291 4.484 1.00 98.69 247 GLU A N 1
ATOM 1868 C CA . GLU A 1 247 ? -0.060 -8.443 3.644 1.00 98.69 247 GLU A CA 1
ATOM 1869 C C . GLU A 1 247 ? -1.239 -9.334 3.267 1.00 98.69 247 GLU A C 1
ATOM 1871 O O . GLU A 1 247 ? -2.050 -9.710 4.114 1.00 98.69 247 GLU A O 1
ATOM 1876 N N . GLN A 1 248 ? -1.280 -9.771 2.008 1.00 98.62 248 GLN A N 1
ATOM 1877 C CA . GLN A 1 248 ? -2.233 -10.788 1.544 1.00 98.62 248 GLN A CA 1
ATOM 1878 C C . GLN A 1 248 ? -3.704 -10.405 1.752 1.00 98.62 248 GLN A C 1
ATOM 1880 O O . GLN A 1 248 ? -4.543 -11.263 2.020 1.00 98.62 248 GLN A O 1
ATOM 1885 N N . ASN A 1 249 ? -4.027 -9.117 1.645 1.00 98.69 249 ASN A N 1
ATOM 1886 C CA . ASN A 1 249 ? -5.402 -8.633 1.720 1.00 98.69 249 ASN A CA 1
ATOM 1887 C C . ASN A 1 249 ? -6.000 -8.452 0.322 1.00 98.69 249 ASN A C 1
ATOM 1889 O O . ASN A 1 249 ? -5.293 -8.183 -0.652 1.00 98.69 249 ASN A O 1
ATOM 1893 N N . GLU A 1 250 ? -7.324 -8.542 0.244 1.00 98.56 250 GLU A N 1
ATOM 1894 C CA . GLU A 1 250 ? -8.086 -8.235 -0.960 1.00 98.56 250 GLU A CA 1
ATOM 1895 C C . GLU A 1 250 ? -8.984 -7.015 -0.724 1.00 98.56 250 GLU A C 1
ATOM 1897 O O . GLU A 1 250 ? -9.816 -7.011 0.186 1.00 98.56 250 GLU A O 1
ATOM 1902 N N . PHE A 1 251 ? -8.847 -5.996 -1.567 1.00 97.88 251 PHE A N 1
ATOM 1903 C CA . PHE A 1 251 ? -9.604 -4.753 -1.495 1.00 97.88 251 PHE A CA 1
ATOM 1904 C C . PHE A 1 251 ? -10.436 -4.566 -2.767 1.00 97.88 251 PHE A C 1
ATOM 1906 O O . PHE A 1 251 ? -9.885 -4.432 -3.862 1.00 97.88 251 PHE A O 1
ATOM 1913 N N . TYR A 1 252 ? -11.758 -4.497 -2.616 1.00 96.31 252 TYR A N 1
ATOM 1914 C CA . TYR A 1 252 ? -12.715 -4.240 -3.691 1.00 96.31 252 TYR A CA 1
ATOM 1915 C C . TYR A 1 252 ? -13.598 -3.045 -3.323 1.00 96.31 252 TYR A C 1
ATOM 1917 O O . TYR A 1 252 ? -14.571 -3.179 -2.572 1.00 96.31 252 TYR A O 1
ATOM 1925 N N . GLY A 1 253 ? -13.244 -1.875 -3.852 1.00 89.25 253 GLY A N 1
ATOM 1926 C CA . GLY A 1 253 ? -13.989 -0.638 -3.634 1.00 89.25 253 GLY A CA 1
ATOM 1927 C C . GLY A 1 253 ? -15.243 -0.552 -4.502 1.00 89.25 253 GLY A C 1
ATOM 1928 O O . GLY A 1 253 ? -15.390 -1.284 -5.487 1.00 89.25 253 GLY A O 1
ATOM 1929 N N . VAL A 1 254 ? -16.146 0.367 -4.178 1.00 81.75 254 VAL A N 1
ATOM 1930 C CA . VAL A 1 254 ? -17.254 0.743 -5.063 1.00 81.75 254 VAL A CA 1
ATOM 1931 C C . VAL A 1 254 ? -16.842 1.976 -5.851 1.00 81.75 254 VAL A C 1
ATOM 1933 O O . VAL A 1 254 ? -16.574 3.034 -5.289 1.00 81.75 254 VAL A O 1
ATOM 1936 N N . TRP A 1 255 ? -16.829 1.869 -7.180 1.00 71.88 255 TRP A N 1
ATOM 1937 C CA . TRP A 1 255 ? -16.585 3.036 -8.021 1.00 71.88 255 TRP A CA 1
ATOM 1938 C C . TRP A 1 255 ? -17.753 4.022 -7.917 1.00 71.88 255 TRP A C 1
ATOM 1940 O O . TRP A 1 255 ? -18.799 3.835 -8.549 1.00 71.88 255 TRP A O 1
ATOM 1950 N N . GLN A 1 256 ? -17.578 5.096 -7.150 1.00 69.81 256 GLN A N 1
ATOM 1951 C CA . GLN A 1 256 ? -18.544 6.186 -7.094 1.00 69.81 256 GLN A CA 1
ATOM 1952 C C . GLN A 1 256 ? -18.173 7.281 -8.096 1.00 69.81 256 GLN A C 1
ATOM 1954 O O . GLN A 1 256 ? -17.368 8.174 -7.834 1.00 69.81 256 GLN A O 1
ATOM 1959 N N . SER A 1 257 ? -18.809 7.253 -9.270 1.00 52.59 257 SER A N 1
ATOM 1960 C CA . SER A 1 257 ? -18.678 8.333 -10.248 1.00 52.59 257 SER A CA 1
ATOM 1961 C C . SER A 1 257 ? -19.266 9.634 -9.681 1.00 52.59 257 SER A C 1
ATOM 1963 O O . SER A 1 257 ? -20.484 9.823 -9.698 1.00 52.59 257 SER A O 1
ATOM 1965 N N . GLY A 1 258 ? -18.420 10.545 -9.205 1.00 56.75 258 GLY A N 1
ATOM 1966 C CA . GLY A 1 258 ? -18.821 11.913 -8.857 1.00 56.75 258 GLY A CA 1
ATOM 1967 C C . GLY A 1 258 ? -18.650 12.315 -7.396 1.00 56.75 258 GLY A C 1
ATOM 1968 O O . GLY A 1 258 ? -18.986 13.451 -7.056 1.00 56.75 258 GLY A O 1
ATOM 1969 N N . ALA A 1 259 ? -18.108 11.449 -6.547 1.00 55.06 259 ALA A N 1
ATOM 1970 C CA . ALA A 1 259 ? -17.607 11.903 -5.266 1.00 55.06 259 ALA A CA 1
ATOM 1971 C C . ALA A 1 259 ? -16.274 12.649 -5.499 1.00 55.06 259 ALA A C 1
ATOM 1973 O O . ALA A 1 259 ? -15.497 12.282 -6.37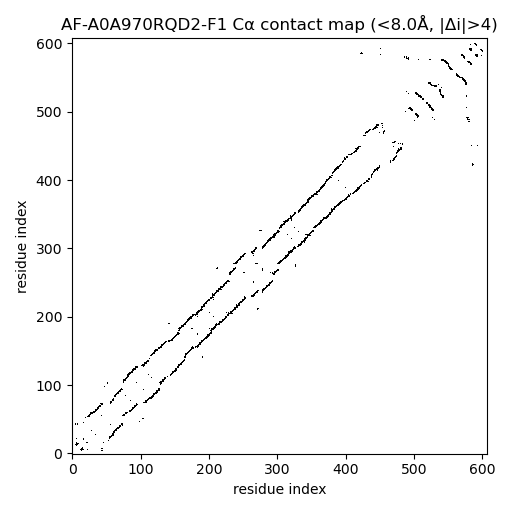7 1.00 55.06 259 ALA A O 1
ATOM 1974 N N . GLY A 1 260 ? -16.101 13.819 -4.877 1.00 58.28 260 GLY A N 1
ATOM 1975 C CA . GLY A 1 260 ? -15.034 14.773 -5.224 1.00 58.28 260 GLY A CA 1
ATOM 1976 C C . GLY A 1 260 ? -13.611 14.244 -4.988 1.00 58.28 260 GLY A C 1
ATOM 1977 O O . GLY A 1 260 ? -13.420 13.109 -4.589 1.00 58.28 260 GLY A O 1
ATOM 1978 N N . ASN A 1 261 ? -12.596 15.096 -5.181 1.00 54.22 261 ASN A N 1
ATOM 1979 C CA . ASN A 1 261 ? -11.159 14.790 -5.002 1.00 54.22 261 ASN A CA 1
ATOM 1980 C C . ASN A 1 261 ? -10.721 14.400 -3.558 1.00 54.22 261 ASN A C 1
ATOM 1982 O O . ASN A 1 261 ? -9.585 14.671 -3.177 1.00 54.22 261 ASN A O 1
ATOM 1986 N N . GLY A 1 262 ? -11.590 13.835 -2.720 1.00 55.62 262 GLY A N 1
ATOM 1987 C CA . GLY A 1 262 ? -11.299 13.494 -1.329 1.00 55.62 262 GLY A CA 1
ATOM 1988 C C . GLY A 1 262 ? -11.300 11.987 -1.075 1.00 55.62 262 GLY A C 1
ATOM 1989 O O . GLY A 1 262 ? -12.357 11.381 -1.101 1.00 55.62 262 GLY A O 1
ATOM 1990 N N . ALA A 1 263 ? -10.121 11.442 -0.762 1.00 60.88 263 ALA A N 1
ATOM 1991 C CA . ALA A 1 263 ? -9.892 10.253 0.072 1.00 60.88 263 ALA A CA 1
ATOM 1992 C C . ALA A 1 263 ? -10.625 8.935 -0.288 1.00 60.88 263 ALA A C 1
ATOM 1994 O O . ALA A 1 263 ? -11.240 8.311 0.568 1.00 60.88 263 ALA A O 1
ATOM 1995 N N . TYR A 1 264 ? -10.481 8.452 -1.526 1.00 84.44 264 TYR A N 1
ATOM 1996 C CA . TYR A 1 264 ? -10.853 7.074 -1.898 1.00 84.44 264 TYR A CA 1
ATOM 1997 C C . TYR A 1 264 ? -9.616 6.179 -1.919 1.00 84.44 264 TYR A C 1
ATOM 1999 O O . TYR A 1 264 ? -9.081 5.892 -2.993 1.00 84.44 264 TYR A O 1
ATOM 2007 N N . ALA A 1 265 ? -9.110 5.805 -0.745 1.00 93.00 265 ALA A N 1
ATOM 2008 C CA . ALA A 1 265 ? -7.898 5.002 -0.624 1.00 93.00 265 ALA A CA 1
ATOM 2009 C C . ALA A 1 265 ? -8.191 3.613 -0.060 1.00 93.00 265 ALA A C 1
ATOM 2011 O O . ALA A 1 265 ? -8.789 3.502 1.003 1.00 93.00 265 ALA A O 1
ATOM 2012 N N . ALA A 1 266 ? -7.716 2.542 -0.699 1.00 96.19 266 ALA A N 1
ATOM 2013 C CA . ALA A 1 266 ? -7.794 1.227 -0.062 1.00 96.19 266 ALA A CA 1
ATOM 2014 C C . ALA A 1 266 ? -6.985 1.222 1.248 1.00 96.19 266 ALA A C 1
ATOM 2016 O O . ALA A 1 266 ? -7.471 0.761 2.279 1.00 96.19 266 ALA A O 1
ATOM 2017 N N . ILE A 1 267 ? -5.782 1.802 1.210 1.00 97.06 267 ILE A N 1
ATOM 2018 C CA . ILE A 1 267 ? -4.926 2.039 2.373 1.00 97.06 267 ILE A CA 1
ATOM 2019 C C . ILE A 1 267 ? -4.550 3.524 2.409 1.00 97.06 267 ILE A C 1
ATOM 2021 O O . ILE A 1 267 ? -3.878 4.003 1.493 1.00 97.06 267 ILE A O 1
ATOM 2025 N N . GLU A 1 268 ? -4.937 4.233 3.471 1.00 96.00 268 GLU A N 1
ATOM 2026 C CA . GLU A 1 268 ? -4.418 5.567 3.798 1.00 96.00 268 GLU A CA 1
ATOM 2027 C C . GLU A 1 268 ? -3.727 5.551 5.162 1.00 96.00 268 GLU A C 1
ATOM 2029 O O . GLU A 1 268 ? -4.328 5.209 6.181 1.00 96.00 268 GLU A O 1
ATOM 2034 N N . VAL A 1 269 ? -2.464 5.967 5.187 1.00 94.88 269 VAL A N 1
ATOM 2035 C CA . VAL A 1 269 ? -1.681 6.111 6.415 1.00 94.88 269 VAL A CA 1
ATOM 2036 C C . VAL A 1 269 ? -1.094 7.509 6.448 1.00 94.88 269 VAL A C 1
ATOM 2038 O O . VAL A 1 269 ? -0.422 7.910 5.500 1.00 94.88 269 VAL A O 1
ATOM 2041 N N . LYS A 1 270 ? -1.352 8.246 7.526 1.00 93.44 270 LYS A N 1
ATOM 2042 C CA . LYS A 1 270 ? -0.869 9.621 7.707 1.00 93.44 270 LYS A CA 1
ATOM 2043 C C . LYS A 1 270 ? -0.724 9.979 9.178 1.00 93.44 270 LYS A C 1
ATOM 2045 O O . LYS A 1 270 ? -1.086 9.185 10.046 1.00 93.44 270 LYS A O 1
ATOM 2050 N N . SER A 1 271 ? -0.212 11.169 9.478 1.00 88.50 271 SER A N 1
ATOM 2051 C CA . SER A 1 271 ? -0.187 11.649 10.861 1.00 88.50 271 SER A CA 1
ATOM 2052 C C . SER A 1 271 ? -1.468 12.381 11.256 1.00 88.50 271 SER A C 1
ATOM 2054 O O . SER A 1 271 ? -2.168 12.978 10.436 1.00 88.50 271 SER A O 1
ATOM 2056 N N . ASN A 1 272 ? -1.776 12.331 12.551 1.00 81.44 272 ASN A N 1
ATOM 2057 C CA . ASN A 1 272 ? -2.922 13.020 13.142 1.00 81.44 272 ASN A CA 1
ATOM 2058 C C . ASN A 1 272 ? -2.618 14.496 13.498 1.00 81.44 272 ASN A C 1
ATOM 2060 O O . ASN A 1 272 ? -3.497 15.239 13.935 1.00 81.44 272 ASN A O 1
ATOM 2064 N N . LEU A 1 273 ? -1.371 14.947 13.329 1.00 80.12 273 LEU A N 1
ATOM 2065 C CA . LEU A 1 273 ? -0.914 16.289 13.714 1.00 80.12 273 LEU A CA 1
ATOM 2066 C C . LEU A 1 273 ? -1.115 17.346 12.609 1.00 80.12 273 LEU A C 1
ATOM 2068 O O . LEU A 1 273 ? -0.733 18.505 12.782 1.00 80.12 273 LEU A O 1
ATOM 2072 N N . GLY A 1 274 ? -1.781 16.969 11.513 1.00 78.38 274 GLY A N 1
ATOM 2073 C CA . GLY A 1 274 ? -2.042 17.806 10.339 1.00 78.38 274 GLY A CA 1
ATOM 2074 C C . GLY A 1 274 ? -1.183 17.409 9.137 1.00 78.38 274 GLY A C 1
ATOM 2075 O O . GLY A 1 274 ? -0.259 16.617 9.271 1.00 78.38 274 GLY A O 1
ATOM 2076 N N . SER A 1 275 ? -1.483 17.977 7.964 1.00 73.75 275 SER A N 1
ATOM 2077 C CA . SER A 1 275 ? -0.813 17.644 6.691 1.00 73.75 275 SER A CA 1
ATOM 2078 C C . SER A 1 275 ? 0.694 17.902 6.684 1.00 73.75 275 SER A C 1
ATOM 2080 O O . SER A 1 275 ? 1.412 17.304 5.895 1.00 73.75 275 SER A O 1
ATOM 2082 N N . ASP A 1 276 ? 1.168 18.803 7.546 1.00 74.69 276 ASP A N 1
ATOM 2083 C CA . ASP A 1 276 ? 2.560 19.264 7.537 1.00 74.69 276 ASP A CA 1
ATOM 2084 C C . ASP A 1 276 ? 3.459 18.435 8.472 1.00 74.69 276 ASP A C 1
ATOM 2086 O O . ASP A 1 276 ? 4.668 18.646 8.521 1.00 74.69 276 ASP A O 1
ATOM 2090 N N . VAL A 1 277 ? 2.876 17.508 9.239 1.00 78.00 277 VAL A N 1
ATOM 2091 C CA . VAL A 1 277 ? 3.597 16.630 10.162 1.00 78.00 277 VAL A CA 1
ATOM 2092 C C . VAL A 1 277 ? 3.342 15.204 9.714 1.00 78.00 277 VAL A C 1
ATOM 2094 O O . VAL A 1 277 ? 2.203 14.752 9.758 1.00 78.00 277 VAL A O 1
ATOM 2097 N N . GLY A 1 278 ? 4.374 14.503 9.268 1.00 78.94 278 GLY A N 1
ATOM 2098 C CA . GLY A 1 278 ? 4.273 13.114 8.844 1.00 78.94 278 GLY A CA 1
ATOM 2099 C C . GLY A 1 278 ? 4.301 12.150 10.024 1.00 78.94 278 GLY A C 1
ATOM 2100 O O . GLY A 1 278 ? 4.670 12.504 11.143 1.00 78.94 278 GLY A O 1
ATOM 2101 N N . LEU A 1 279 ? 3.867 10.920 9.768 1.00 88.69 279 LEU A N 1
ATOM 2102 C CA . LEU A 1 279 ? 3.872 9.837 10.743 1.00 88.69 279 LEU A CA 1
ATOM 2103 C C . LEU A 1 279 ? 5.271 9.212 10.869 1.00 88.69 279 LEU A C 1
ATOM 2105 O O . LEU A 1 279 ? 5.760 8.637 9.895 1.00 88.69 279 LEU A O 1
ATOM 2109 N N . ASP A 1 280 ? 5.884 9.264 12.053 1.00 91.69 280 ASP A N 1
ATOM 2110 C CA . ASP A 1 280 ? 7.173 8.601 12.291 1.00 91.69 280 ASP A CA 1
ATOM 2111 C C . ASP A 1 280 ? 6.992 7.078 12.408 1.00 91.69 280 ASP A C 1
ATOM 2113 O O . ASP A 1 280 ? 6.138 6.591 13.159 1.00 91.69 280 ASP A O 1
ATOM 2117 N N . MET A 1 281 ? 7.802 6.312 11.676 1.00 94.38 281 MET A N 1
ATOM 2118 C CA . MET A 1 281 ? 7.755 4.852 11.657 1.00 94.38 281 MET A CA 1
ATOM 2119 C C . MET A 1 281 ? 9.143 4.216 11.623 1.00 94.38 281 MET A C 1
ATOM 2121 O O . MET A 1 281 ? 10.049 4.804 11.059 1.00 94.38 281 MET A O 1
ATOM 2125 N N . ASP A 1 282 ? 9.341 2.998 12.137 1.00 95.94 282 ASP A N 1
ATOM 2126 C CA . ASP A 1 282 ? 10.602 2.285 11.845 1.00 95.94 282 ASP A CA 1
ATOM 2127 C C . ASP A 1 282 ? 10.467 1.586 10.483 1.00 95.94 282 ASP A C 1
ATOM 2129 O O . ASP A 1 282 ? 11.320 1.721 9.610 1.00 95.94 282 ASP A O 1
ATOM 2133 N N . SER A 1 283 ? 9.352 0.879 10.255 1.00 97.44 283 SER A N 1
ATOM 2134 C CA . SER A 1 283 ? 9.147 0.081 9.038 1.00 97.44 283 SER A CA 1
ATOM 2135 C C . SER A 1 283 ? 7.713 0.087 8.511 1.00 97.44 283 SER A C 1
ATOM 2137 O O . SER A 1 283 ? 6.748 -0.003 9.273 1.00 97.44 283 SER A O 1
ATOM 2139 N N . VAL A 1 284 ? 7.588 0.106 7.183 1.00 98.19 284 VAL A N 1
ATOM 2140 C CA . VAL A 1 284 ? 6.337 -0.105 6.446 1.00 98.19 284 VAL A CA 1
ATOM 2141 C C . VAL A 1 284 ? 6.528 -1.234 5.441 1.00 98.19 284 VAL A C 1
ATOM 2143 O O . VAL A 1 284 ? 7.402 -1.156 4.581 1.00 98.19 284 VAL A O 1
ATOM 2146 N N . ILE A 1 285 ? 5.692 -2.268 5.523 1.00 98.56 285 ILE A N 1
ATOM 2147 C CA . ILE A 1 285 ? 5.681 -3.407 4.600 1.00 98.56 285 ILE A CA 1
ATOM 2148 C C . ILE A 1 285 ? 4.270 -3.565 4.035 1.00 98.56 285 ILE A C 1
ATOM 2150 O O . ILE A 1 285 ? 3.329 -3.855 4.772 1.00 98.56 285 ILE A O 1
ATOM 2154 N N . ILE A 1 286 ? 4.123 -3.403 2.720 1.00 98.62 286 ILE A N 1
ATOM 2155 C CA . ILE A 1 286 ? 2.867 -3.602 1.987 1.00 98.62 286 ILE A CA 1
ATOM 2156 C C . ILE A 1 286 ? 3.124 -4.582 0.846 1.00 98.62 286 ILE A C 1
ATOM 2158 O O . ILE A 1 286 ? 3.700 -4.204 -0.178 1.00 98.62 286 ILE A O 1
ATOM 2162 N N . ARG A 1 287 ? 2.705 -5.842 1.002 1.00 98.62 287 ARG A N 1
ATOM 2163 C CA . ARG A 1 287 ? 2.991 -6.866 -0.011 1.00 98.62 287 ARG A CA 1
ATOM 2164 C C . ARG A 1 287 ? 1.928 -7.920 -0.244 1.00 98.62 287 ARG A C 1
ATOM 2166 O O . ARG A 1 287 ? 1.100 -8.188 0.620 1.00 98.62 287 ARG A O 1
ATOM 2173 N N . ASP A 1 288 ? 1.989 -8.546 -1.415 1.00 98.56 288 ASP A N 1
ATOM 2174 C CA . ASP A 1 288 ? 1.093 -9.635 -1.814 1.00 98.56 288 ASP A CA 1
ATOM 2175 C C . ASP A 1 288 ? -0.405 -9.253 -1.735 1.00 98.56 288 ASP A C 1
ATOM 2177 O O . ASP A 1 288 ? -1.256 -10.117 -1.530 1.00 98.56 288 ASP A O 1
ATOM 2181 N N . ASN A 1 289 ? -0.756 -7.964 -1.845 1.00 98.69 289 ASN A N 1
ATOM 2182 C CA . ASN A 1 289 ? -2.148 -7.510 -1.775 1.00 98.69 289 ASN A CA 1
ATOM 2183 C C . ASN A 1 289 ? -2.776 -7.382 -3.168 1.00 98.69 289 ASN A C 1
ATOM 2185 O O . ASN A 1 289 ? -2.098 -7.157 -4.175 1.00 98.69 289 ASN A O 1
ATOM 2189 N N . PHE A 1 290 ? -4.103 -7.461 -3.200 1.00 98.44 290 PHE A N 1
ATOM 2190 C CA . PHE A 1 290 ? -4.913 -7.302 -4.400 1.00 98.44 290 PHE A CA 1
ATOM 2191 C C . PHE A 1 290 ? -5.856 -6.106 -4.252 1.00 98.44 290 PHE A C 1
ATOM 2193 O O . PHE A 1 290 ? -6.664 -6.071 -3.327 1.00 98.44 290 PHE A O 1
ATOM 2200 N N . PHE A 1 291 ? -5.788 -5.142 -5.172 1.00 97.62 291 PHE A N 1
ATOM 2201 C CA . PHE A 1 291 ? -6.586 -3.912 -5.126 1.00 97.62 291 PHE A CA 1
ATOM 2202 C C . PHE A 1 291 ? -7.403 -3.735 -6.399 1.00 97.62 291 PHE A C 1
ATOM 2204 O O . PHE A 1 291 ? -6.856 -3.828 -7.501 1.00 97.62 291 PHE A O 1
ATOM 2211 N N . ARG A 1 292 ? -8.694 -3.421 -6.273 1.00 96.44 292 ARG A N 1
ATOM 2212 C CA . ARG A 1 292 ? -9.564 -3.049 -7.394 1.00 96.44 292 ARG A CA 1
ATOM 2213 C C . ARG A 1 292 ? -10.469 -1.883 -7.014 1.00 96.44 292 ARG A C 1
ATOM 2215 O O . ARG A 1 292 ? -10.969 -1.844 -5.893 1.00 96.44 292 ARG A O 1
ATOM 2222 N N . THR A 1 293 ? -10.700 -1.000 -7.990 1.00 88.88 293 THR A N 1
ATOM 2223 C CA . THR A 1 293 ? -11.761 0.028 -7.987 1.00 88.88 293 THR A CA 1
ATOM 2224 C C . THR A 1 293 ? -11.642 1.092 -6.889 1.00 88.88 293 THR A C 1
ATOM 2226 O O . THR A 1 293 ? -12.650 1.531 -6.342 1.00 88.88 293 THR A O 1
ATOM 2229 N N . PHE A 1 294 ? -10.412 1.535 -6.595 1.00 87.69 294 PHE A N 1
ATOM 2230 C CA . PHE A 1 294 ? -10.128 2.690 -5.729 1.00 87.69 294 PHE A CA 1
ATOM 2231 C C . PHE A 1 294 ? -9.427 3.808 -6.499 1.00 87.69 294 PHE A C 1
ATOM 2233 O O . PHE A 1 294 ? -8.647 3.540 -7.412 1.00 87.69 294 PHE A O 1
ATOM 2240 N N . GLN A 1 295 ? -9.611 5.063 -6.078 1.00 91.00 295 GLN A N 1
ATOM 2241 C CA . GLN A 1 295 ? -8.830 6.179 -6.620 1.00 91.00 295 GLN A CA 1
ATOM 2242 C C . GLN A 1 295 ? -7.352 6.057 -6.237 1.00 91.00 295 GLN A C 1
ATOM 2244 O O . GLN A 1 295 ? -6.489 6.280 -7.084 1.00 91.00 295 GLN A O 1
ATOM 2249 N N . TYR A 1 296 ? -7.086 5.698 -4.978 1.00 94.06 296 TYR A N 1
ATOM 2250 C CA . TYR A 1 296 ? -5.771 5.394 -4.433 1.00 94.06 296 TYR A CA 1
ATOM 2251 C C . TYR A 1 296 ? -5.744 3.933 -3.979 1.00 94.06 296 TYR A C 1
ATOM 2253 O O . TYR A 1 296 ? -6.586 3.529 -3.182 1.00 94.06 296 TYR A O 1
ATOM 2261 N N . ALA A 1 297 ? -4.791 3.118 -4.425 1.00 96.31 297 ALA A N 1
ATOM 2262 C CA . ALA A 1 297 ? -4.622 1.805 -3.791 1.00 96.31 297 ALA A CA 1
ATOM 2263 C C . ALA A 1 297 ? -3.812 1.938 -2.496 1.00 96.31 297 ALA A C 1
ATOM 2265 O O . ALA A 1 297 ? -4.273 1.545 -1.428 1.00 96.31 297 ALA A O 1
ATOM 2266 N N . VAL A 1 298 ? -2.641 2.569 -2.577 1.00 97.56 298 VAL A N 1
ATOM 2267 C CA . VAL A 1 298 ? -1.772 2.826 -1.427 1.00 97.56 298 VAL A CA 1
ATOM 2268 C C . VAL A 1 298 ? -1.462 4.314 -1.353 1.00 97.56 298 VAL A C 1
ATOM 2270 O O . VAL A 1 298 ? -0.908 4.873 -2.300 1.00 97.56 298 VAL A O 1
ATOM 2273 N N . LYS A 1 299 ? -1.796 4.944 -0.224 1.00 96.81 299 LYS A N 1
ATOM 2274 C CA . LYS A 1 299 ? -1.465 6.337 0.077 1.00 96.81 299 LYS A CA 1
ATOM 2275 C C . LYS A 1 299 ? -0.765 6.441 1.432 1.00 96.81 299 LYS A C 1
ATOM 2277 O O . LYS A 1 299 ? -1.377 6.189 2.467 1.00 96.81 299 LYS A O 1
ATOM 2282 N N . LEU A 1 300 ? 0.508 6.824 1.411 1.00 96.38 300 LEU A N 1
ATOM 2283 C CA . LEU A 1 300 ? 1.352 6.991 2.592 1.00 96.38 300 LEU A CA 1
ATOM 2284 C C . LEU A 1 300 ? 1.829 8.447 2.692 1.00 96.38 300 LEU A C 1
ATOM 2286 O O . LEU A 1 300 ? 2.547 8.915 1.814 1.00 96.38 300 LEU A O 1
ATOM 2290 N N . GLU A 1 301 ? 1.448 9.140 3.762 1.00 95.31 301 GLU A N 1
ATOM 2291 C CA . GLU A 1 301 ? 1.969 10.457 4.154 1.00 95.31 301 GLU A CA 1
ATOM 2292 C C . GLU A 1 301 ? 2.887 10.251 5.371 1.00 95.31 301 GLU A C 1
ATOM 2294 O O . GLU A 1 301 ? 2.443 10.150 6.521 1.00 95.31 301 GLU A O 1
ATOM 2299 N N . VAL A 1 302 ? 4.179 10.081 5.100 1.00 94.38 302 VAL A N 1
ATOM 2300 C CA . VAL A 1 302 ? 5.164 9.576 6.060 1.00 94.38 302 VAL A CA 1
ATOM 2301 C C . VAL A 1 302 ? 6.000 10.698 6.662 1.00 94.38 302 VAL A C 1
ATOM 2303 O O . VAL A 1 302 ? 6.349 11.669 5.999 1.00 94.38 302 VAL A O 1
ATOM 2306 N N . GLY A 1 303 ? 6.314 10.552 7.944 1.00 93.94 303 GLY A N 1
ATOM 2307 C CA . GLY A 1 303 ? 7.303 11.352 8.649 1.00 93.94 303 GLY A CA 1
ATOM 2308 C C . GLY A 1 303 ? 8.672 10.719 8.483 1.00 93.94 303 GLY A C 1
ATOM 2309 O O . GLY A 1 303 ? 9.102 10.414 7.368 1.00 93.94 303 GLY A O 1
ATOM 2310 N N . SER A 1 304 ? 9.383 10.523 9.590 1.00 94.75 304 SER A N 1
ATOM 2311 C CA . SER A 1 304 ? 10.656 9.806 9.568 1.00 94.75 304 SER A CA 1
ATOM 2312 C C . SER A 1 304 ? 10.403 8.311 9.394 1.00 94.75 304 SER A C 1
ATOM 2314 O O . SER A 1 304 ? 9.524 7.772 10.058 1.00 94.75 304 SER A O 1
ATOM 2316 N N . CYS A 1 305 ? 11.144 7.629 8.519 1.00 96.38 305 CYS A N 1
ATOM 2317 C CA . CYS A 1 305 ? 11.004 6.186 8.332 1.00 96.38 305 CYS A CA 1
ATOM 2318 C C . CYS A 1 305 ? 12.321 5.489 7.987 1.00 96.38 305 CYS A C 1
ATOM 2320 O O . CYS A 1 305 ? 13.015 5.933 7.083 1.00 96.38 305 CYS A O 1
ATOM 2322 N N . GLU A 1 306 ? 12.684 4.380 8.640 1.00 96.94 306 GLU A N 1
ATOM 2323 C CA . GLU A 1 306 ? 13.898 3.652 8.225 1.00 96.94 306 GLU A CA 1
ATOM 2324 C C . GLU A 1 306 ? 13.662 2.932 6.887 1.00 96.94 306 GLU A C 1
ATOM 2326 O O . GLU A 1 306 ? 14.517 2.904 6.000 1.00 96.94 306 GLU A O 1
ATOM 2331 N N . THR A 1 307 ? 12.502 2.303 6.693 1.00 97.69 307 THR A N 1
ATOM 2332 C CA . THR A 1 307 ? 12.262 1.524 5.469 1.00 97.69 307 THR A CA 1
ATOM 2333 C C . THR A 1 307 ? 10.795 1.481 5.068 1.00 97.69 307 THR A C 1
ATOM 2335 O O . THR A 1 307 ? 9.935 1.083 5.852 1.00 97.69 307 THR A O 1
ATOM 2338 N N . ILE A 1 308 ? 10.530 1.779 3.793 1.00 98.44 308 ILE A N 1
ATOM 2339 C CA . ILE A 1 308 ? 9.230 1.582 3.145 1.00 98.44 308 ILE A CA 1
ATOM 2340 C C . ILE A 1 308 ? 9.370 0.538 2.036 1.00 98.44 308 ILE A C 1
ATOM 2342 O O . ILE A 1 308 ? 10.123 0.741 1.087 1.00 98.44 308 ILE A O 1
ATOM 2346 N N . GLN A 1 309 ? 8.622 -0.562 2.127 1.00 98.62 309 GLN A N 1
ATOM 2347 C CA . GLN A 1 309 ? 8.574 -1.627 1.123 1.00 98.62 309 GLN A CA 1
ATOM 2348 C C . GLN A 1 309 ? 7.153 -1.796 0.591 1.00 98.62 309 GLN A C 1
ATOM 2350 O O . GLN A 1 309 ? 6.231 -2.108 1.343 1.00 98.62 309 GLN A O 1
ATOM 2355 N N . VAL A 1 310 ? 6.987 -1.639 -0.722 1.00 98.62 310 VAL A N 1
ATOM 2356 C CA . VAL A 1 310 ? 5.739 -1.931 -1.436 1.00 98.62 310 VAL A CA 1
ATOM 2357 C C . VAL A 1 3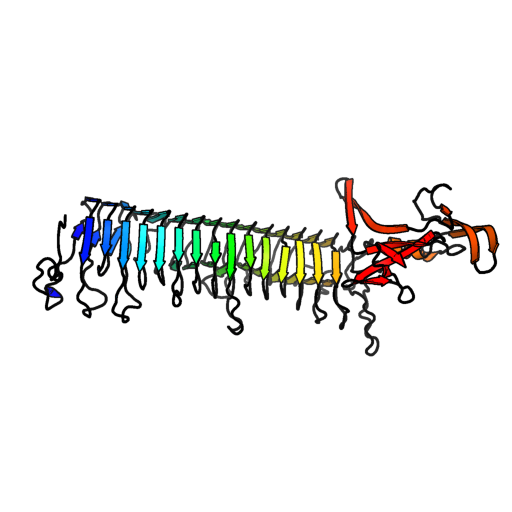10 ? 6.039 -2.967 -2.516 1.00 98.62 310 VAL A C 1
ATOM 2359 O O . VAL A 1 310 ? 6.584 -2.619 -3.570 1.00 98.62 310 VAL A O 1
ATOM 2362 N N . SER A 1 311 ? 5.734 -4.245 -2.263 1.00 98.69 311 SER A N 1
ATOM 2363 C CA . SER A 1 311 ? 6.152 -5.331 -3.158 1.00 98.69 311 SER A CA 1
ATOM 2364 C C . SER A 1 311 ? 5.075 -6.331 -3.556 1.00 98.69 311 SER A C 1
ATOM 2366 O O . SER A 1 311 ? 4.163 -6.622 -2.799 1.00 98.69 311 SER A O 1
ATOM 2368 N N . ASP A 1 312 ? 5.195 -6.892 -4.757 1.00 98.50 312 ASP A N 1
ATOM 2369 C CA . ASP A 1 312 ? 4.407 -8.049 -5.203 1.00 98.50 312 ASP A CA 1
ATOM 2370 C C . ASP A 1 312 ? 2.877 -7.839 -5.126 1.00 98.50 312 ASP A C 1
ATOM 2372 O O . ASP A 1 312 ? 2.107 -8.782 -4.956 1.00 98.50 312 ASP A O 1
ATOM 2376 N N . ASN A 1 313 ? 2.412 -6.589 -5.253 1.00 98.62 313 ASN A N 1
ATOM 2377 C CA . ASN A 1 313 ? 0.987 -6.258 -5.245 1.00 98.62 313 ASN A CA 1
ATOM 2378 C C . ASN A 1 313 ? 0.392 -6.280 -6.664 1.00 98.62 313 ASN A C 1
ATOM 2380 O O . ASN A 1 313 ? 1.047 -5.889 -7.636 1.00 98.62 313 ASN A O 1
ATOM 2384 N N . ASP A 1 314 ? -0.882 -6.664 -6.777 1.00 98.50 314 ASP A N 1
ATOM 2385 C CA . ASP A 1 314 ? -1.692 -6.530 -7.994 1.00 98.50 314 ASP A CA 1
ATOM 2386 C C . ASP A 1 314 ? -2.679 -5.366 -7.822 1.00 98.50 314 ASP A C 1
ATOM 2388 O O . ASP A 1 314 ? -3.680 -5.459 -7.105 1.00 98.50 314 ASP A O 1
ATOM 2392 N N . VAL A 1 315 ? -2.383 -4.247 -8.482 1.00 97.94 315 VAL A N 1
ATOM 2393 C CA . VAL A 1 315 ? -3.042 -2.960 -8.278 1.00 97.94 315 VAL A CA 1
ATOM 2394 C C . VAL A 1 315 ? -3.832 -2.539 -9.513 1.00 97.94 315 VAL A C 1
ATOM 2396 O O . VAL A 1 315 ? -3.262 -2.193 -10.546 1.00 97.94 315 VAL A O 1
ATOM 2399 N N . GLY A 1 316 ? -5.155 -2.490 -9.375 1.00 95.94 316 GLY A N 1
ATOM 2400 C CA . GLY A 1 316 ? -6.058 -1.796 -10.287 1.00 95.94 316 GLY A CA 1
ATOM 2401 C C . GLY A 1 316 ? -6.654 -0.580 -9.586 1.00 95.94 316 GLY A C 1
ATOM 2402 O O . GLY A 1 316 ? -7.616 -0.726 -8.832 1.00 95.94 316 GLY A O 1
ATOM 2403 N N . ALA A 1 317 ? -6.082 0.596 -9.831 1.00 93.50 317 ALA A N 1
ATOM 2404 C CA . ALA A 1 317 ? -6.542 1.862 -9.265 1.00 93.50 317 ALA A CA 1
ATOM 2405 C C . ALA A 1 317 ? -7.001 2.792 -10.383 1.00 93.50 317 ALA A C 1
ATOM 2407 O O . ALA A 1 317 ? -6.499 2.730 -11.498 1.00 93.50 317 ALA A O 1
ATOM 2408 N N . ASP A 1 318 ? -7.939 3.678 -10.099 1.00 90.69 318 ASP A N 1
ATOM 2409 C CA . ASP A 1 318 ? -8.435 4.599 -11.109 1.00 90.69 318 ASP A CA 1
ATOM 2410 C C . ASP A 1 318 ? -7.528 5.805 -11.279 1.00 90.69 318 ASP A C 1
ATOM 2412 O O . ASP A 1 318 ? -7.391 6.270 -12.402 1.00 90.69 318 ASP A O 1
ATOM 2416 N N . PHE A 1 319 ? -6.873 6.272 -10.209 1.00 91.44 319 PHE A N 1
ATOM 2417 C CA . PHE A 1 319 ? -5.994 7.433 -10.279 1.00 91.44 319 PHE A CA 1
ATOM 2418 C C . PHE A 1 319 ? -4.558 7.104 -9.866 1.00 91.44 319 PHE A C 1
ATOM 2420 O O . PHE A 1 319 ? -3.749 6.821 -10.743 1.00 91.44 319 PHE A O 1
ATOM 2427 N N . TYR A 1 320 ? -4.228 7.079 -8.575 1.00 93.44 320 TYR A N 1
ATOM 2428 C CA . TYR A 1 320 ? -2.881 6.762 -8.095 1.00 93.44 320 TYR A CA 1
ATOM 2429 C C . TYR A 1 320 ? -2.814 5.326 -7.579 1.00 93.44 320 TYR A C 1
ATOM 2431 O O . TYR A 1 320 ? -3.521 4.952 -6.652 1.00 93.44 320 TYR A O 1
ATOM 2439 N N . ALA A 1 321 ? -1.934 4.500 -8.128 1.00 96.19 321 ALA A N 1
ATOM 2440 C CA . ALA A 1 321 ? -1.733 3.168 -7.569 1.00 96.19 321 ALA A CA 1
ATOM 2441 C C . ALA A 1 321 ? -0.903 3.229 -6.280 1.00 96.19 321 ALA A C 1
ATOM 2443 O O . ALA A 1 321 ? -1.385 2.822 -5.225 1.00 96.19 321 ALA A O 1
ATOM 2444 N N . ILE A 1 322 ? 0.310 3.780 -6.343 1.00 97.81 322 ILE A N 1
ATOM 2445 C CA . ILE A 1 322 ? 1.196 3.917 -5.182 1.00 97.81 322 ILE A CA 1
ATOM 2446 C C . ILE A 1 322 ? 1.569 5.390 -5.016 1.00 97.81 322 ILE A C 1
ATOM 2448 O O . ILE A 1 322 ? 2.218 5.969 -5.886 1.00 97.81 322 ILE A O 1
ATOM 2452 N N . TYR A 1 323 ? 1.155 5.980 -3.897 1.00 97.38 323 TYR A N 1
ATOM 2453 C CA . TYR A 1 323 ? 1.435 7.356 -3.502 1.00 97.38 323 TYR A CA 1
ATOM 2454 C C . TYR A 1 323 ? 2.200 7.365 -2.181 1.00 97.38 323 TYR A C 1
ATOM 2456 O O . TYR A 1 323 ? 1.690 6.877 -1.172 1.00 97.38 323 TYR A O 1
ATOM 2464 N N . ILE A 1 324 ? 3.405 7.926 -2.187 1.00 97.31 324 ILE A N 1
ATOM 2465 C CA . ILE A 1 324 ? 4.240 8.095 -1.000 1.00 97.31 324 ILE A CA 1
ATOM 2466 C C . ILE A 1 324 ? 4.723 9.541 -0.972 1.00 97.31 324 ILE A C 1
ATOM 2468 O O . ILE A 1 324 ? 5.378 9.996 -1.907 1.00 97.31 324 ILE A O 1
ATOM 2472 N N . GLU A 1 325 ? 4.410 10.257 0.095 1.00 96.06 325 GLU A N 1
ATOM 2473 C CA . GLU A 1 325 ? 4.806 11.645 0.309 1.00 96.06 325 GLU A CA 1
ATOM 2474 C C . GLU A 1 325 ? 5.463 11.767 1.676 1.00 96.06 325 GLU A C 1
ATOM 2476 O O . GLU A 1 325 ? 4.914 11.297 2.673 1.00 96.06 325 GLU A O 1
ATOM 2481 N N . GLN A 1 326 ? 6.649 12.366 1.713 1.00 94.00 326 GLN A N 1
ATOM 2482 C CA . GLN A 1 326 ? 7.367 12.637 2.949 1.00 94.00 326 GLN A CA 1
ATOM 2483 C C . GLN A 1 326 ? 7.018 14.044 3.454 1.00 94.00 326 GLN A C 1
ATOM 2485 O O . GLN A 1 326 ? 7.033 15.007 2.690 1.00 94.00 326 GLN A O 1
ATOM 2490 N N . SER A 1 327 ? 6.750 14.192 4.752 1.00 91.00 327 SER A N 1
ATOM 2491 C CA . SER A 1 327 ? 6.557 15.513 5.351 1.00 91.00 327 SER A CA 1
ATOM 2492 C C . SER A 1 327 ? 7.855 16.313 5.434 1.00 91.00 327 SER A C 1
ATOM 2494 O O . SER A 1 327 ? 8.947 15.761 5.613 1.00 91.00 327 SER A O 1
ATOM 2496 N N . SER A 1 328 ? 7.728 17.640 5.404 1.00 82.25 328 SER A N 1
ATOM 2497 C CA . SER A 1 328 ? 8.852 18.552 5.618 1.00 82.25 328 SER A CA 1
ATOM 2498 C C . SER A 1 328 ? 9.558 18.271 6.952 1.00 82.25 328 SER A C 1
ATOM 2500 O O . SER A 1 328 ? 8.895 18.080 7.966 1.00 82.25 328 SER A O 1
ATOM 2502 N N . ASP A 1 329 ? 10.893 18.290 6.948 1.00 83.56 329 ASP A N 1
ATOM 2503 C CA . ASP A 1 329 ? 11.784 18.072 8.107 1.00 83.56 329 ASP A CA 1
ATOM 2504 C C . ASP A 1 329 ? 11.925 16.624 8.626 1.00 83.56 329 ASP A C 1
ATOM 2506 O O . ASP A 1 329 ? 12.569 16.400 9.654 1.00 83.56 329 ASP A O 1
ATOM 2510 N N . SER A 1 330 ? 11.404 15.629 7.908 1.00 89.88 330 SER A N 1
ATOM 2511 C CA . SER A 1 330 ? 11.608 14.209 8.235 1.00 89.88 330 SER A CA 1
ATOM 2512 C C . SER A 1 330 ? 12.811 13.588 7.508 1.00 89.88 330 SER A C 1
ATOM 2514 O O . SER A 1 330 ? 13.418 14.234 6.654 1.00 89.88 330 SER A O 1
ATOM 2516 N N . LYS A 1 331 ? 13.160 12.332 7.825 1.00 92.62 331 LYS A N 1
ATOM 2517 C CA . LYS A 1 331 ? 14.131 11.525 7.061 1.00 92.62 331 LYS A CA 1
ATOM 2518 C C . LYS A 1 331 ? 13.549 10.147 6.758 1.00 92.62 331 LYS A C 1
ATOM 2520 O O . LYS A 1 331 ? 13.175 9.445 7.694 1.00 92.62 331 LYS A O 1
ATOM 2525 N N . VAL A 1 332 ? 13.525 9.745 5.488 1.00 96.00 332 VAL A N 1
ATOM 2526 C CA . VAL A 1 332 ? 13.224 8.359 5.101 1.00 96.00 332 VAL A CA 1
ATOM 2527 C C . VAL A 1 332 ? 14.492 7.684 4.594 1.00 96.00 332 VAL A C 1
ATOM 2529 O O . VAL A 1 332 ? 14.980 8.091 3.550 1.00 96.00 332 VAL A O 1
ATOM 2532 N N . ASP A 1 333 ? 15.035 6.669 5.269 1.00 96.81 333 ASP A N 1
ATOM 2533 C CA . ASP A 1 333 ? 16.321 6.090 4.849 1.00 96.81 333 ASP A CA 1
ATOM 2534 C C . ASP A 1 333 ? 16.186 5.350 3.511 1.00 96.81 333 ASP A C 1
ATOM 2536 O O . ASP A 1 333 ? 16.993 5.570 2.608 1.00 96.81 333 ASP A O 1
ATOM 2540 N N . SER A 1 334 ? 15.148 4.524 3.328 1.00 97.81 334 SER A N 1
ATOM 2541 C CA . SER A 1 334 ? 14.970 3.780 2.074 1.00 97.81 334 SER A CA 1
ATOM 2542 C C . SER A 1 334 ? 13.520 3.549 1.644 1.00 97.81 334 SER A C 1
ATOM 2544 O O . SER A 1 334 ? 12.625 3.327 2.463 1.00 97.81 334 SER A O 1
ATOM 2546 N N . VAL A 1 335 ? 13.307 3.553 0.324 1.00 98.38 335 VAL A N 1
ATOM 2547 C CA . VAL A 1 335 ? 12.038 3.213 -0.336 1.00 98.38 335 VAL A CA 1
ATOM 2548 C C . VAL A 1 335 ? 12.283 2.138 -1.395 1.00 98.38 335 VAL A C 1
ATOM 2550 O O . VAL A 1 335 ? 13.032 2.358 -2.346 1.00 98.38 335 VAL A O 1
ATOM 2553 N N . GLU A 1 336 ? 11.621 0.988 -1.276 1.00 98.62 336 GLU A N 1
ATOM 2554 C CA . GLU A 1 336 ? 11.651 -0.101 -2.258 1.00 98.62 336 GLU A CA 1
ATOM 2555 C C . GLU A 1 336 ? 10.247 -0.372 -2.823 1.00 98.62 336 GLU A C 1
ATOM 2557 O O . GLU A 1 336 ? 9.321 -0.727 -2.096 1.00 98.62 336 GLU A O 1
ATOM 2562 N N . ILE A 1 337 ? 10.095 -0.254 -4.146 1.00 98.69 337 ILE A N 1
ATOM 2563 C CA . ILE A 1 337 ? 8.868 -0.586 -4.883 1.00 98.69 337 ILE A CA 1
ATOM 2564 C C . ILE A 1 337 ? 9.192 -1.689 -5.890 1.00 98.69 337 ILE A C 1
ATOM 2566 O O . ILE A 1 337 ? 9.853 -1.442 -6.907 1.00 98.69 337 ILE A O 1
ATOM 2570 N N . LYS A 1 338 ? 8.753 -2.922 -5.621 1.00 98.50 338 LYS A N 1
ATOM 2571 C CA . LYS A 1 338 ? 9.271 -4.098 -6.332 1.00 98.50 338 LYS A CA 1
ATOM 2572 C C . LYS A 1 338 ? 8.223 -5.126 -6.738 1.00 98.50 338 LYS A C 1
ATOM 2574 O O . LYS A 1 338 ? 7.409 -5.518 -5.925 1.00 98.50 338 LYS A O 1
ATOM 2579 N N . GLY A 1 339 ? 8.290 -5.656 -7.958 1.00 97.94 339 GLY A N 1
ATOM 2580 C CA . GLY A 1 339 ? 7.461 -6.814 -8.335 1.00 97.94 339 GLY A CA 1
ATOM 2581 C C . GLY A 1 339 ? 5.962 -6.517 -8.477 1.00 97.94 339 GLY A C 1
ATOM 2582 O O . GLY A 1 339 ? 5.168 -7.442 -8.609 1.00 97.94 339 GLY A O 1
ATOM 2583 N N . ASN A 1 340 ? 5.547 -5.247 -8.454 1.00 98.62 340 ASN A N 1
ATOM 2584 C CA . ASN A 1 340 ? 4.133 -4.882 -8.518 1.00 98.62 340 ASN A CA 1
ATOM 2585 C C . ASN A 1 340 ? 3.612 -4.943 -9.960 1.00 98.62 340 ASN A C 1
ATOM 2587 O O . ASN A 1 340 ? 4.294 -4.529 -10.903 1.00 98.62 340 ASN A O 1
ATOM 2591 N N . THR A 1 341 ? 2.369 -5.394 -10.124 1.00 98.38 341 THR A N 1
ATOM 2592 C CA . THR A 1 341 ? 1.600 -5.249 -11.366 1.00 98.38 341 THR A CA 1
ATOM 2593 C C . THR A 1 341 ? 0.592 -4.128 -11.172 1.00 98.38 341 THR A C 1
ATOM 2595 O O . THR A 1 341 ? -0.274 -4.225 -10.313 1.00 98.38 341 THR A O 1
ATOM 2598 N N . VAL A 1 342 ? 0.713 -3.054 -11.947 1.00 97.94 342 VAL A N 1
ATOM 2599 C CA . VAL A 1 342 ? -0.058 -1.823 -11.765 1.00 97.94 342 VAL A CA 1
ATOM 2600 C C . VAL A 1 342 ? -0.801 -1.455 -13.042 1.00 97.94 342 VAL A C 1
ATOM 2602 O O . VAL A 1 342 ? -0.215 -1.411 -14.126 1.00 97.94 342 VAL A O 1
ATOM 2605 N N . TYR A 1 343 ? -2.079 -1.130 -12.889 1.00 96.38 343 TYR A N 1
ATOM 2606 C CA . TYR A 1 343 ? -2.929 -0.523 -13.901 1.00 96.38 343 TYR A CA 1
ATOM 2607 C C . TYR A 1 343 ? -3.662 0.675 -13.287 1.00 96.38 343 TYR A C 1
ATOM 2609 O O . TYR A 1 343 ? -4.514 0.484 -12.416 1.00 96.38 343 TYR A O 1
ATOM 2617 N N . SER A 1 344 ? -3.318 1.895 -13.711 1.00 94.75 344 SER A N 1
ATOM 2618 C CA . SER A 1 344 ? -3.908 3.136 -13.179 1.00 94.75 344 SER A CA 1
ATOM 2619 C C . SER A 1 344 ? -3.725 4.351 -14.095 1.00 94.75 344 SER A C 1
ATOM 2621 O O . SER A 1 344 ? -3.269 4.208 -15.226 1.00 94.75 344 SER A O 1
ATOM 2623 N N . ASP A 1 345 ? -4.099 5.558 -13.659 1.00 91.81 345 ASP A N 1
ATOM 2624 C CA . ASP A 1 345 ? -3.751 6.786 -14.393 1.00 91.81 345 ASP A CA 1
ATOM 2625 C C . ASP A 1 345 ? -2.323 7.246 -14.065 1.00 91.81 345 ASP A C 1
ATOM 2627 O O . ASP A 1 345 ? -1.591 7.628 -14.974 1.00 91.81 345 ASP A O 1
ATOM 2631 N N . PHE A 1 346 ? -1.923 7.143 -12.793 1.00 92.31 346 PHE A N 1
ATOM 2632 C CA . PHE A 1 346 ? -0.576 7.320 -12.244 1.00 92.31 346 PHE A CA 1
ATOM 2633 C C . PHE A 1 346 ? -0.140 6.038 -11.533 1.00 92.31 346 PHE A C 1
ATOM 2635 O O . PHE A 1 346 ? -0.800 5.598 -10.583 1.00 92.31 346 PHE A O 1
ATOM 2642 N N . ALA A 1 347 ? 0.977 5.435 -11.944 1.00 95.44 347 ALA A N 1
ATOM 2643 C CA . ALA A 1 347 ? 1.394 4.163 -11.354 1.00 95.44 347 ALA A CA 1
ATOM 2644 C C . ALA A 1 347 ? 2.149 4.352 -10.025 1.00 95.44 347 ALA A C 1
ATOM 2646 O O . ALA A 1 347 ? 1.755 3.787 -9.006 1.00 95.44 347 ALA A O 1
ATOM 2647 N N . VAL A 1 348 ? 3.202 5.168 -10.010 1.00 97.25 348 VAL A N 1
ATOM 2648 C CA . VAL A 1 348 ? 4.050 5.386 -8.833 1.00 97.25 348 VAL A CA 1
ATOM 2649 C C . VAL A 1 348 ? 4.368 6.866 -8.665 1.00 97.25 348 VAL A C 1
ATOM 2651 O O . VAL A 1 348 ? 4.879 7.515 -9.579 1.00 97.25 348 VAL A O 1
ATOM 2654 N N . LEU A 1 349 ? 4.117 7.382 -7.467 1.00 96.75 349 LEU A N 1
ATOM 2655 C CA . LEU A 1 349 ? 4.384 8.760 -7.090 1.00 96.75 349 LEU A CA 1
ATOM 2656 C C . LEU A 1 349 ? 5.119 8.796 -5.745 1.00 96.75 349 LEU A C 1
ATOM 2658 O O . LEU A 1 349 ? 4.593 8.327 -4.740 1.00 96.75 349 LEU A O 1
ATOM 2662 N N . VAL A 1 350 ? 6.339 9.335 -5.753 1.00 96.00 350 VAL A N 1
ATOM 2663 C CA . VAL A 1 350 ? 7.232 9.468 -4.592 1.00 96.00 350 VAL A CA 1
ATOM 2664 C C . VAL A 1 350 ? 7.596 10.947 -4.466 1.00 96.00 350 VAL A C 1
ATOM 2666 O O . VAL A 1 350 ? 8.279 11.483 -5.338 1.00 96.00 350 VAL A O 1
ATOM 2669 N N . LEU A 1 351 ? 7.080 11.639 -3.451 1.00 95.88 351 LEU A N 1
ATOM 2670 C CA . LEU A 1 351 ? 7.100 13.102 -3.368 1.00 95.88 351 LEU A CA 1
ATOM 2671 C C . LEU A 1 351 ? 7.753 13.642 -2.103 1.00 95.88 351 LEU A C 1
ATOM 2673 O O . LEU A 1 351 ? 7.669 13.046 -1.034 1.00 95.88 351 LEU A O 1
ATOM 2677 N N . ASP A 1 352 ? 8.351 14.818 -2.274 1.00 93.06 352 ASP A N 1
ATOM 2678 C CA . ASP A 1 352 ? 8.875 15.699 -1.235 1.00 93.06 352 ASP A CA 1
ATOM 2679 C C . ASP A 1 352 ? 9.861 15.033 -0.270 1.00 93.06 352 ASP A C 1
ATOM 2681 O O . ASP A 1 352 ? 10.011 15.432 0.884 1.00 93.06 352 ASP A O 1
ATOM 2685 N N . PHE A 1 353 ? 10.606 14.049 -0.781 1.00 91.00 353 PHE A N 1
ATOM 2686 C CA . PHE A 1 353 ? 11.630 13.378 0.005 1.00 91.00 353 PHE A CA 1
ATOM 2687 C C . PHE A 1 353 ? 12.767 14.334 0.353 1.00 91.00 353 PHE A C 1
ATOM 2689 O O . PHE A 1 353 ? 13.196 15.134 -0.474 1.00 91.00 353 PHE A O 1
ATOM 2696 N N . ALA A 1 354 ? 13.285 14.241 1.571 1.00 89.75 354 ALA A N 1
ATOM 2697 C CA . ALA A 1 354 ? 14.435 15.016 2.013 1.00 89.75 354 ALA A CA 1
ATOM 2698 C C . ALA A 1 354 ? 15.418 14.092 2.733 1.00 89.75 354 ALA A C 1
ATOM 2700 O O . ALA A 1 354 ? 15.076 13.485 3.749 1.00 89.75 354 ALA A O 1
ATOM 2701 N N . GLY A 1 355 ? 16.641 13.995 2.201 1.00 88.19 355 GLY A N 1
ATOM 2702 C CA . GLY A 1 355 ? 17.719 13.204 2.795 1.00 88.19 355 GLY A CA 1
ATOM 2703 C C . GLY A 1 355 ? 17.499 11.690 2.742 1.00 88.19 355 GLY A C 1
ATOM 2704 O O . GLY A 1 355 ? 17.900 11.000 3.680 1.00 88.19 355 GLY A O 1
ATOM 2705 N N . CYS A 1 356 ? 16.852 11.184 1.686 1.00 95.06 356 CYS A N 1
ATOM 2706 C CA . CYS A 1 356 ? 16.666 9.748 1.500 1.00 95.06 356 CYS A CA 1
ATOM 2707 C C . CYS A 1 356 ? 17.963 9.064 1.052 1.00 95.06 356 CYS A C 1
ATOM 2709 O O . CYS A 1 356 ? 18.659 9.578 0.182 1.00 95.06 356 CYS A O 1
ATOM 2711 N N . GLU A 1 357 ? 18.326 7.911 1.613 1.00 95.88 357 GLU A N 1
ATOM 2712 C CA . GLU A 1 357 ? 19.568 7.233 1.212 1.00 95.88 357 GLU A CA 1
ATOM 2713 C C . GLU A 1 357 ? 19.371 6.494 -0.121 1.00 95.88 357 GLU A C 1
ATOM 2715 O O . GLU A 1 357 ? 20.201 6.596 -1.029 1.00 95.88 357 GLU A O 1
ATOM 2720 N N . GLU A 1 358 ? 18.251 5.783 -0.291 1.00 97.12 358 GLU A N 1
ATOM 2721 C CA . GLU A 1 358 ? 17.978 5.037 -1.523 1.00 97.12 358 GLU A CA 1
ATOM 2722 C C . GLU A 1 358 ? 16.487 4.946 -1.880 1.00 97.12 358 GLU A C 1
ATOM 2724 O O . GLU A 1 358 ? 15.660 4.496 -1.091 1.00 97.12 358 GLU A O 1
ATOM 2729 N N . ILE A 1 359 ? 16.164 5.273 -3.136 1.00 97.94 359 ILE A N 1
ATOM 2730 C CA . ILE A 1 359 ? 14.877 4.962 -3.771 1.00 97.94 359 ILE A CA 1
ATOM 2731 C C . ILE A 1 359 ? 15.113 3.904 -4.854 1.00 97.94 359 ILE A C 1
ATOM 2733 O O . ILE A 1 359 ? 15.810 4.154 -5.841 1.00 97.94 359 ILE A O 1
ATOM 2737 N N . SER A 1 360 ? 14.513 2.724 -4.702 1.00 98.31 360 SER A N 1
ATOM 2738 C CA . SER A 1 360 ? 14.637 1.591 -5.623 1.00 98.31 360 SER A CA 1
ATOM 2739 C C . SER A 1 360 ? 13.275 1.181 -6.184 1.00 98.31 360 SER A C 1
ATOM 2741 O O . SER A 1 360 ? 12.371 0.814 -5.439 1.00 98.31 360 SER A O 1
ATOM 2743 N N . ILE A 1 361 ? 13.121 1.206 -7.509 1.00 98.44 361 ILE A N 1
ATOM 2744 C CA . ILE A 1 361 ? 11.906 0.776 -8.215 1.00 98.44 361 ILE A CA 1
ATOM 2745 C C . ILE A 1 361 ? 12.288 -0.325 -9.202 1.00 98.44 361 ILE A C 1
ATOM 2747 O O . ILE A 1 361 ? 12.926 -0.047 -10.224 1.00 98.44 361 ILE A O 1
ATOM 2751 N N . SER A 1 362 ? 11.929 -1.582 -8.919 1.00 97.56 362 SER A N 1
ATOM 2752 C CA . SER A 1 362 ? 12.405 -2.701 -9.738 1.00 97.56 362 SER A CA 1
ATOM 2753 C C . SER A 1 362 ? 11.426 -3.829 -10.038 1.00 97.56 362 SER A C 1
ATOM 2755 O O . SER A 1 362 ? 10.581 -4.183 -9.229 1.00 97.56 362 SER A O 1
ATOM 2757 N N . ASN A 1 363 ? 11.586 -4.468 -11.199 1.00 95.81 363 ASN A N 1
ATOM 2758 C CA . ASN A 1 363 ? 10.804 -5.647 -11.593 1.00 95.81 363 ASN A CA 1
ATOM 2759 C C . ASN A 1 363 ? 9.278 -5.410 -11.602 1.00 95.81 363 ASN A C 1
ATOM 2761 O O . ASN A 1 363 ? 8.516 -6.344 -11.380 1.00 95.81 363 ASN A O 1
ATOM 2765 N N . ASN A 1 364 ? 8.818 -4.174 -11.826 1.00 98.12 364 ASN A N 1
ATOM 2766 C CA . ASN A 1 364 ? 7.388 -3.860 -11.863 1.00 98.12 364 ASN A CA 1
ATOM 2767 C C . ASN A 1 364 ? 6.832 -3.929 -13.294 1.00 98.12 364 ASN A C 1
ATOM 2769 O O . ASN A 1 364 ? 7.516 -3.571 -14.257 1.00 98.12 364 ASN A O 1
ATOM 2773 N N . GLN A 1 365 ? 5.563 -4.309 -13.431 1.00 97.31 365 GLN A N 1
ATOM 2774 C CA . GLN A 1 365 ? 4.780 -4.146 -14.654 1.00 97.31 365 GLN A CA 1
ATOM 2775 C C . GLN A 1 365 ? 3.811 -2.978 -14.463 1.00 97.31 365 GLN A C 1
ATOM 2777 O O . GLN A 1 365 ? 2.775 -3.126 -13.826 1.00 97.31 365 GLN A O 1
ATOM 2782 N N . LEU A 1 366 ? 4.141 -1.817 -15.019 1.00 97.31 366 LEU A N 1
ATOM 2783 C CA . LEU A 1 366 ? 3.394 -0.577 -14.830 1.00 97.31 366 LEU A CA 1
ATOM 2784 C C . LEU A 1 366 ? 2.631 -0.231 -16.108 1.00 97.31 366 LEU A C 1
ATOM 2786 O O . LEU A 1 366 ? 3.231 -0.138 -17.178 1.00 97.31 366 LEU A O 1
ATOM 2790 N N . THR A 1 367 ? 1.322 -0.028 -16.004 1.00 94.94 367 THR A N 1
ATOM 2791 C CA . THR A 1 367 ? 0.470 0.430 -17.105 1.00 94.94 367 THR A CA 1
ATOM 2792 C C . THR A 1 367 ? -0.265 1.698 -16.696 1.00 94.94 367 THR A C 1
ATOM 2794 O O . THR A 1 367 ? -0.986 1.673 -15.700 1.00 94.94 367 THR A O 1
ATOM 2797 N N . ALA A 1 368 ? -0.092 2.781 -17.460 1.00 91.19 368 ALA A N 1
ATOM 2798 C CA . ALA A 1 368 ? -0.767 4.055 -17.210 1.00 91.19 368 ALA A CA 1
ATOM 2799 C C . ALA A 1 368 ? -1.616 4.539 -18.394 1.00 91.19 368 ALA A C 1
ATOM 2801 O O . ALA A 1 368 ? -1.237 4.352 -19.559 1.00 91.19 368 ALA A O 1
ATOM 2802 N N . ARG A 1 369 ? -2.747 5.187 -18.091 1.00 88.69 369 ARG A N 1
ATOM 2803 C CA . ARG A 1 369 ? -3.622 5.847 -19.077 1.00 88.69 369 ARG A CA 1
ATOM 2804 C C . ARG A 1 369 ? -3.226 7.306 -19.284 1.00 88.69 369 ARG A C 1
ATOM 2806 O O . ARG A 1 369 ? -2.638 7.658 -20.308 1.00 88.69 369 ARG A O 1
ATOM 2813 N N . ASP A 1 370 ? -3.472 8.132 -18.272 1.00 84.94 370 ASP A N 1
ATOM 2814 C CA . ASP A 1 370 ? -3.532 9.578 -18.465 1.00 84.94 370 ASP A CA 1
ATOM 2815 C C . ASP A 1 370 ? -2.297 10.342 -18.003 1.00 84.94 370 ASP A C 1
ATOM 2817 O O . ASP A 1 370 ? -2.098 11.456 -18.483 1.00 84.94 370 ASP A O 1
ATOM 2821 N N . GLN A 1 371 ? -1.487 9.793 -17.095 1.00 89.12 371 GLN A N 1
ATOM 2822 C CA . GLN A 1 371 ? -0.457 10.545 -16.377 1.00 89.12 371 GLN A CA 1
ATOM 2823 C C . GLN A 1 371 ? 0.909 9.837 -16.351 1.00 89.12 371 GLN A C 1
ATOM 2825 O O . GLN A 1 371 ? 1.141 8.909 -17.131 1.00 89.12 371 GLN A O 1
ATOM 2830 N N . ASP A 1 372 ? 1.850 10.331 -15.533 1.00 89.62 372 ASP A N 1
ATOM 2831 C CA . ASP A 1 372 ? 3.195 9.757 -15.457 1.00 89.62 372 ASP A CA 1
ATOM 2832 C C . ASP A 1 372 ? 3.157 8.338 -14.874 1.00 89.62 372 ASP A C 1
ATOM 2834 O O . ASP A 1 372 ? 2.435 8.071 -13.909 1.00 89.62 372 ASP A O 1
ATOM 2838 N N . LEU A 1 373 ? 3.973 7.421 -15.410 1.00 94.00 373 LEU A N 1
ATOM 2839 C CA . LEU A 1 373 ? 4.113 6.098 -14.788 1.00 94.00 373 LEU A CA 1
ATOM 2840 C C . LEU A 1 373 ? 4.885 6.198 -13.479 1.00 94.00 373 LEU A C 1
ATOM 2842 O O . LEU A 1 373 ? 4.468 5.630 -12.477 1.00 94.00 373 LEU A O 1
ATOM 2846 N N . ILE A 1 374 ? 6.008 6.908 -13.486 1.00 96.50 374 ILE A N 1
ATOM 2847 C CA . ILE A 1 374 ? 6.816 7.124 -12.294 1.00 96.50 374 ILE A CA 1
ATOM 2848 C C . ILE A 1 374 ? 7.110 8.610 -12.179 1.00 96.50 374 ILE A C 1
ATOM 2850 O O . ILE A 1 374 ? 7.664 9.219 -13.095 1.00 96.50 374 ILE A O 1
ATOM 2854 N N . ARG A 1 375 ? 6.811 9.185 -11.018 1.00 96.31 375 ARG A N 1
ATOM 2855 C CA . ARG A 1 375 ? 7.276 10.521 -10.667 1.00 96.31 375 ARG A CA 1
ATOM 2856 C C . ARG A 1 375 ? 7.969 10.501 -9.314 1.00 96.31 375 ARG A C 1
ATOM 2858 O O . ARG A 1 375 ? 7.401 10.027 -8.335 1.00 96.31 375 ARG A O 1
ATOM 2865 N N . ILE A 1 376 ? 9.185 11.038 -9.287 1.00 96.19 376 ILE A N 1
ATOM 2866 C CA . ILE A 1 376 ? 9.997 11.202 -8.080 1.00 96.19 376 ILE A CA 1
ATOM 2867 C C . ILE A 1 376 ? 10.299 12.692 -7.902 1.00 96.19 376 ILE A C 1
ATOM 2869 O O . ILE A 1 376 ? 10.780 13.347 -8.828 1.00 96.19 376 ILE A O 1
ATOM 2873 N N . SER A 1 377 ? 10.018 13.238 -6.725 1.00 95.25 377 SER A N 1
ATOM 2874 C CA . SER A 1 377 ? 10.352 14.613 -6.344 1.00 95.25 377 SER A CA 1
ATOM 2875 C C . SER A 1 377 ? 10.999 14.611 -4.963 1.00 95.25 377 SER A C 1
ATOM 2877 O O . SER A 1 377 ? 10.495 13.928 -4.075 1.00 95.25 377 SER A O 1
ATOM 2879 N N . GLY A 1 378 ? 12.097 15.347 -4.774 1.00 92.31 378 GLY A N 1
ATOM 2880 C CA . GLY A 1 378 ? 12.762 15.453 -3.468 1.00 92.31 378 GLY A CA 1
ATOM 2881 C C . GLY A 1 378 ? 14.289 15.385 -3.514 1.00 92.31 378 GLY A C 1
ATOM 2882 O O . GLY A 1 378 ? 14.918 15.910 -4.421 1.00 92.31 378 GLY A O 1
ATOM 2883 N N . ASP A 1 379 ? 14.907 14.764 -2.520 1.00 91.38 379 ASP A N 1
ATOM 2884 C CA . ASP A 1 379 ? 16.347 14.580 -2.387 1.00 91.38 379 ASP A CA 1
ATOM 2885 C C . ASP A 1 379 ? 16.649 13.145 -1.953 1.00 91.38 379 ASP A C 1
ATOM 2887 O O . ASP A 1 379 ? 16.093 12.655 -0.964 1.00 91.38 379 ASP A O 1
ATOM 2891 N N . ALA A 1 380 ? 17.527 12.484 -2.705 1.00 93.88 380 ALA A N 1
ATOM 2892 C CA . ALA A 1 380 ? 17.993 11.140 -2.414 1.00 93.88 380 ALA A CA 1
ATOM 2893 C C . ALA A 1 380 ? 19.473 10.987 -2.787 1.00 93.88 380 ALA A C 1
ATOM 2895 O O . ALA A 1 380 ? 19.900 11.514 -3.814 1.00 93.88 380 ALA A O 1
ATOM 2896 N N . ASP A 1 381 ? 20.251 10.220 -2.025 1.00 94.69 381 ASP A N 1
ATOM 2897 C CA . ASP A 1 381 ? 21.646 9.915 -2.369 1.00 94.69 381 ASP A CA 1
ATOM 2898 C C . ASP A 1 381 ? 21.719 8.979 -3.583 1.00 94.69 381 ASP A C 1
ATOM 2900 O O . ASP A 1 381 ? 22.606 9.100 -4.438 1.00 94.69 381 ASP A O 1
ATOM 2904 N N . ARG A 1 382 ? 20.756 8.058 -3.703 1.00 95.69 382 ARG A N 1
ATOM 2905 C CA . ARG A 1 382 ? 20.682 7.102 -4.807 1.00 95.69 382 ARG A CA 1
ATOM 2906 C C . ARG A 1 382 ? 19.254 6.866 -5.284 1.00 95.69 382 ARG A C 1
ATOM 2908 O O . ARG A 1 382 ? 18.352 6.601 -4.499 1.00 95.69 382 ARG A O 1
ATOM 2915 N N . VAL A 1 383 ? 19.077 6.853 -6.605 1.00 96.75 383 VAL A N 1
ATOM 2916 C CA . VAL A 1 383 ? 17.833 6.432 -7.263 1.00 96.75 383 VAL A CA 1
ATOM 2917 C C . VAL A 1 383 ? 18.137 5.317 -8.264 1.00 96.75 383 VAL A C 1
ATOM 2919 O O . VAL A 1 383 ? 18.958 5.475 -9.172 1.00 96.75 383 VAL A O 1
ATOM 2922 N N . ALA A 1 384 ? 17.486 4.166 -8.110 1.00 96.88 384 ALA A N 1
ATOM 2923 C CA . ALA A 1 384 ? 17.669 2.994 -8.958 1.00 96.88 384 ALA A CA 1
ATOM 2924 C C . ALA A 1 384 ? 16.333 2.509 -9.540 1.00 96.88 384 ALA A C 1
ATOM 2926 O O . ALA A 1 384 ? 15.492 1.976 -8.829 1.00 96.88 384 ALA A O 1
ATOM 2927 N N . ILE A 1 385 ? 16.156 2.634 -10.856 1.00 97.31 385 ILE A N 1
ATOM 2928 C CA . ILE A 1 385 ? 14.962 2.183 -11.582 1.00 97.31 385 ILE A CA 1
ATOM 2929 C C . ILE A 1 385 ? 15.377 1.072 -12.545 1.00 97.31 385 ILE A C 1
ATOM 2931 O O . ILE A 1 385 ? 16.090 1.332 -13.519 1.00 97.31 385 ILE A O 1
ATOM 2935 N N . ARG A 1 386 ? 15.006 -0.184 -12.261 1.00 94.44 386 ARG A N 1
ATOM 2936 C CA . ARG A 1 386 ? 15.558 -1.348 -12.979 1.00 94.44 386 ARG A CA 1
ATOM 2937 C C . ARG A 1 386 ? 14.548 -2.426 -13.342 1.00 94.44 386 ARG A C 1
ATOM 2939 O O . ARG A 1 386 ? 13.684 -2.748 -12.542 1.00 94.44 386 ARG A O 1
ATOM 2946 N N . ASN A 1 387 ? 14.706 -3.064 -14.499 1.00 91.88 387 ASN A N 1
ATOM 2947 C CA . ASN A 1 387 ? 13.891 -4.223 -14.899 1.00 91.88 387 ASN A CA 1
ATOM 2948 C C . ASN A 1 387 ? 12.371 -3.960 -14.908 1.00 91.88 387 ASN A C 1
ATOM 2950 O O . ASN A 1 387 ? 11.584 -4.875 -14.685 1.00 91.88 387 ASN A O 1
ATOM 2954 N N . ASN A 1 388 ? 11.926 -2.720 -15.125 1.00 95.06 388 ASN A N 1
ATOM 2955 C CA . ASN A 1 388 ? 10.496 -2.420 -15.168 1.00 95.06 388 ASN A CA 1
ATOM 2956 C C . ASN A 1 388 ? 9.956 -2.544 -16.597 1.00 95.06 388 ASN A C 1
ATOM 2958 O O . ASN A 1 388 ? 10.594 -2.103 -17.557 1.00 95.06 388 ASN A O 1
ATOM 2962 N N . ARG A 1 389 ? 8.742 -3.082 -16.738 1.00 93.12 389 ARG A N 1
ATOM 2963 C CA . ARG A 1 389 ? 7.958 -3.040 -17.976 1.00 93.12 389 ARG A CA 1
ATOM 2964 C C . ARG A 1 389 ? 6.920 -1.935 -17.860 1.00 93.12 389 ARG A C 1
ATOM 2966 O O . ARG A 1 389 ? 5.915 -2.102 -17.181 1.00 93.12 389 ARG A O 1
ATOM 2973 N N . MET A 1 390 ? 7.155 -0.824 -18.543 1.00 94.50 390 MET A N 1
ATOM 2974 C CA . MET A 1 390 ? 6.296 0.354 -18.522 1.00 94.50 390 MET A CA 1
ATOM 2975 C C . MET A 1 390 ? 5.507 0.427 -19.824 1.00 94.50 390 MET A C 1
ATOM 2977 O O . MET A 1 390 ? 6.088 0.473 -20.908 1.00 94.50 390 MET A O 1
ATOM 2981 N N . THR A 1 391 ? 4.184 0.423 -19.726 1.00 91.56 391 THR A N 1
ATOM 2982 C CA . THR A 1 391 ? 3.275 0.493 -20.869 1.00 91.56 391 THR A CA 1
ATOM 2983 C C . THR A 1 391 ? 2.362 1.696 -20.724 1.00 91.56 391 THR A C 1
ATOM 2985 O O . THR A 1 391 ? 1.788 1.930 -19.666 1.00 91.56 391 THR A O 1
ATOM 2988 N N . ARG A 1 392 ? 2.197 2.455 -21.800 1.00 87.06 392 ARG A N 1
ATOM 2989 C CA . ARG A 1 392 ? 1.271 3.580 -21.839 1.00 87.06 392 ARG A CA 1
ATOM 2990 C C . ARG A 1 392 ? 0.167 3.345 -22.855 1.00 87.06 392 ARG A C 1
ATOM 2992 O O . ARG A 1 392 ? 0.460 3.001 -24.004 1.00 87.06 392 ARG A O 1
ATOM 2999 N N . LEU A 1 393 ? -1.073 3.564 -22.423 1.00 85.00 393 LEU A N 1
ATOM 3000 C CA . LEU A 1 393 ? -2.263 3.332 -23.237 1.00 85.00 393 LEU A CA 1
ATOM 3001 C C . LEU A 1 393 ? -2.692 4.566 -24.031 1.00 85.00 393 LEU A C 1
ATOM 3003 O O . LEU A 1 393 ? -3.005 4.416 -25.206 1.00 85.00 393 LEU A O 1
ATOM 3007 N N . ASP A 1 394 ? -2.626 5.770 -23.454 1.00 78.12 394 ASP A N 1
ATOM 3008 C CA . ASP A 1 394 ? -3.142 6.986 -24.099 1.00 78.12 394 ASP A CA 1
ATOM 3009 C C . ASP A 1 394 ? -2.058 8.029 -24.408 1.00 78.12 394 ASP A C 1
ATOM 3011 O O . ASP A 1 394 ? -0.930 7.971 -23.919 1.00 78.12 394 ASP A O 1
ATOM 3015 N N . SER A 1 395 ? -2.391 8.993 -25.271 1.00 59.78 395 SER A N 1
ATOM 3016 C CA . SER A 1 395 ? -1.454 9.956 -25.869 1.00 59.78 395 SER A CA 1
ATOM 3017 C C . SER A 1 395 ? -1.456 11.349 -25.219 1.00 59.78 395 SER A C 1
ATOM 3019 O O . SER A 1 395 ? -0.981 12.315 -25.829 1.00 59.78 395 SER A O 1
ATOM 3021 N N . TYR A 1 396 ? -2.016 11.485 -24.013 1.00 67.00 396 TYR A N 1
ATOM 3022 C CA . TYR A 1 396 ? -2.033 12.759 -23.287 1.00 67.00 396 TYR A CA 1
ATOM 3023 C C . TYR A 1 396 ? -0.622 13.193 -22.834 1.00 67.00 396 TYR A C 1
ATOM 3025 O O . TYR A 1 396 ? 0.325 12.414 -22.823 1.00 67.00 396 TYR A O 1
ATOM 3033 N N . ASN A 1 397 ? -0.447 14.486 -22.553 1.00 67.94 397 ASN A N 1
ATOM 3034 C CA . ASN A 1 397 ? 0.851 15.152 -22.377 1.00 67.94 397 ASN A CA 1
ATOM 3035 C C . ASN A 1 397 ? 1.506 14.850 -21.014 1.00 67.94 397 ASN A C 1
ATOM 3037 O O . ASN A 1 397 ? 1.564 15.726 -20.150 1.00 67.94 397 ASN A O 1
ATOM 3041 N N . CYS A 1 398 ? 1.955 13.614 -20.817 1.00 74.88 398 CYS A N 1
ATOM 3042 C CA . CYS A 1 398 ? 2.656 13.180 -19.600 1.00 74.88 398 CYS A CA 1
ATOM 3043 C C . CYS A 1 398 ? 3.907 12.393 -19.974 1.00 74.88 398 CYS A C 1
ATOM 3045 O O . CYS A 1 398 ? 4.070 12.056 -21.147 1.00 74.88 398 CYS A O 1
ATOM 3047 N N . ASP A 1 399 ? 4.747 12.051 -19.013 1.00 83.31 399 ASP A N 1
ATOM 3048 C CA . ASP A 1 399 ? 6.035 11.408 -19.260 1.00 83.31 399 ASP A CA 1
ATOM 3049 C C . ASP A 1 399 ? 6.032 9.961 -18.741 1.00 83.31 399 ASP A C 1
ATOM 3051 O O . ASP A 1 399 ? 5.161 9.560 -17.979 1.00 83.31 399 ASP A O 1
ATOM 3055 N N . PHE A 1 400 ? 6.964 9.108 -19.173 1.00 87.50 400 PHE A N 1
ATOM 3056 C CA . PHE A 1 400 ? 7.085 7.782 -18.532 1.00 87.50 400 PHE A CA 1
ATOM 3057 C C . PHE A 1 400 ? 7.700 7.923 -17.142 1.00 87.50 400 PHE A C 1
ATOM 3059 O O . PHE A 1 400 ? 7.218 7.340 -16.173 1.00 87.50 400 PHE A O 1
ATOM 3066 N N . LEU A 1 401 ? 8.764 8.713 -17.065 1.00 91.38 401 LEU A N 1
ATOM 3067 C CA . LEU A 1 401 ? 9.490 8.992 -15.846 1.00 91.38 401 LEU A CA 1
ATOM 3068 C C . LEU A 1 401 ? 9.768 10.489 -15.745 1.00 91.38 401 LEU A C 1
ATOM 3070 O O . LEU A 1 401 ? 10.425 11.054 -16.621 1.00 91.38 401 LEU A O 1
ATOM 3074 N N . THR A 1 402 ? 9.356 11.091 -14.635 1.00 91.69 402 THR A N 1
ATOM 3075 C CA . THR A 1 402 ? 9.721 12.463 -14.267 1.00 91.69 402 THR A CA 1
ATOM 3076 C C . THR A 1 402 ? 10.460 12.452 -12.936 1.00 91.69 402 THR A C 1
ATOM 3078 O O . THR A 1 402 ? 9.955 11.928 -11.945 1.00 91.69 402 THR A O 1
ATOM 3081 N N . MET A 1 403 ? 11.648 13.052 -12.890 1.00 92.00 403 MET A N 1
ATOM 3082 C CA . MET A 1 403 ? 12.435 13.196 -11.667 1.00 92.00 403 MET A CA 1
ATOM 3083 C C . MET A 1 403 ? 12.840 14.649 -11.432 1.00 92.00 403 MET A C 1
ATOM 3085 O O . MET A 1 403 ? 13.487 15.270 -12.277 1.00 92.00 403 MET A O 1
ATOM 3089 N N . ARG A 1 404 ? 12.473 15.180 -10.262 1.00 91.81 404 ARG A N 1
ATOM 3090 C CA . ARG A 1 404 ? 12.796 16.540 -9.811 1.00 91.81 404 ARG A CA 1
ATOM 3091 C C . ARG A 1 404 ? 13.556 16.485 -8.494 1.00 91.81 404 ARG A C 1
ATOM 3093 O O . ARG A 1 404 ? 12.930 16.367 -7.446 1.00 91.81 404 ARG A O 1
ATOM 3100 N N . LEU A 1 405 ? 14.890 16.540 -8.554 1.00 86.19 405 LEU A N 1
ATOM 3101 C CA . LEU A 1 405 ? 15.729 16.450 -7.357 1.00 86.19 405 LEU A CA 1
ATOM 3102 C C . LEU A 1 405 ? 16.304 17.815 -6.946 1.00 86.19 405 LEU A C 1
ATOM 3104 O O . LEU A 1 405 ? 16.897 18.508 -7.776 1.00 86.19 405 LEU A O 1
ATOM 3108 N N . TRP A 1 406 ? 16.111 18.230 -5.689 1.00 80.75 406 TRP A N 1
ATOM 3109 C CA . TRP A 1 406 ? 16.226 19.647 -5.300 1.00 80.75 406 TRP A CA 1
ATOM 3110 C C . TRP A 1 406 ? 17.550 20.103 -4.680 1.00 80.75 406 TRP A C 1
ATOM 3112 O O . TRP A 1 406 ? 17.747 21.314 -4.554 1.00 80.75 406 TRP A O 1
ATOM 3122 N N . SER A 1 407 ? 18.485 19.222 -4.323 1.00 66.94 407 SER A N 1
ATOM 3123 C CA . SER A 1 407 ? 19.585 19.682 -3.453 1.00 66.94 407 SER A CA 1
ATOM 3124 C C . SER A 1 407 ? 20.903 18.925 -3.519 1.00 66.94 407 SER A C 1
ATOM 3126 O O . SER A 1 407 ? 21.887 19.440 -2.982 1.00 66.94 407 SER A O 1
ATOM 3128 N N . ASN A 1 408 ? 20.979 17.787 -4.208 1.00 80.38 408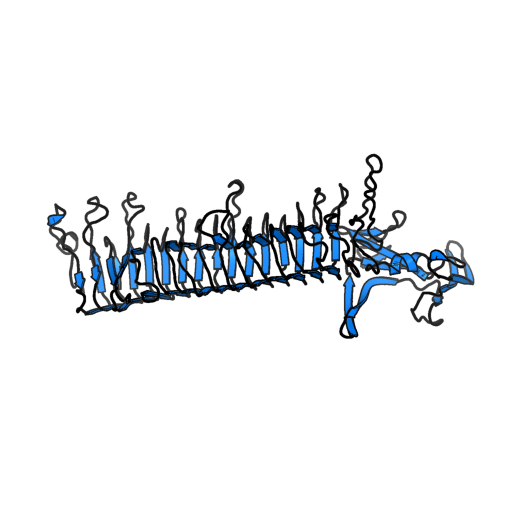 ASN A N 1
ATOM 3129 C CA . ASN A 1 408 ? 22.179 16.960 -4.183 1.00 80.38 408 ASN A CA 1
ATOM 3130 C C . ASN A 1 408 ? 22.744 16.699 -5.597 1.00 80.38 408 ASN A C 1
ATOM 3132 O O . ASN A 1 408 ? 22.268 15.822 -6.315 1.00 80.38 408 ASN A O 1
ATOM 3136 N N . PRO A 1 409 ? 23.775 17.450 -6.038 1.00 81.88 409 PRO A N 1
ATOM 3137 C CA . PRO A 1 409 ? 24.419 17.202 -7.330 1.00 81.88 409 PRO A CA 1
ATOM 3138 C C . PRO A 1 409 ? 25.191 15.872 -7.372 1.00 81.88 409 PRO A C 1
ATOM 3140 O O . PRO A 1 409 ? 25.568 15.435 -8.464 1.00 81.88 409 PRO A O 1
ATOM 3143 N N . ASP A 1 410 ? 25.425 15.255 -6.207 1.00 87.56 410 ASP A N 1
ATOM 3144 C CA . ASP A 1 410 ? 26.109 13.973 -6.051 1.00 87.56 410 ASP A CA 1
ATOM 3145 C C . ASP A 1 410 ? 25.133 12.778 -6.075 1.00 87.56 410 ASP A C 1
ATOM 3147 O O . ASP A 1 410 ? 25.585 11.635 -5.980 1.00 87.56 410 ASP A O 1
ATOM 3151 N N . THR A 1 411 ? 23.818 13.004 -6.246 1.00 92.88 411 THR A N 1
ATOM 3152 C CA . THR A 1 411 ? 22.840 11.914 -6.371 1.00 92.88 411 THR A CA 1
ATOM 3153 C C . THR A 1 411 ? 23.211 10.965 -7.508 1.00 92.88 411 THR A C 1
ATOM 3155 O O . THR A 1 411 ? 23.336 11.356 -8.673 1.00 92.88 411 THR A O 1
ATOM 3158 N N . ILE A 1 412 ? 23.308 9.675 -7.187 1.00 93.88 412 ILE A N 1
ATOM 3159 C CA . ILE A 1 412 ? 23.568 8.621 -8.164 1.00 93.88 412 ILE A CA 1
ATOM 3160 C C . ILE A 1 412 ? 22.239 8.127 -8.731 1.00 93.88 412 ILE A C 1
ATOM 3162 O O . ILE A 1 412 ? 21.506 7.382 -8.079 1.00 93.88 412 ILE A O 1
ATOM 3166 N N . VAL A 1 413 ? 21.958 8.479 -9.984 1.00 95.44 413 VAL A N 1
ATOM 3167 C CA . VAL A 1 413 ? 20.763 8.010 -10.696 1.00 95.44 413 VAL A CA 1
ATOM 3168 C C . VAL A 1 413 ? 21.123 6.910 -11.695 1.00 95.44 413 VAL A C 1
ATOM 3170 O O . VAL A 1 413 ? 21.939 7.111 -12.599 1.00 95.44 413 VAL A O 1
ATOM 3173 N N . SER A 1 414 ? 20.476 5.747 -11.562 1.00 95.69 414 SER A N 1
ATOM 3174 C CA . SER A 1 414 ? 20.559 4.641 -12.524 1.00 95.69 414 SER A CA 1
ATOM 3175 C C . SER A 1 414 ? 19.172 4.198 -12.993 1.00 95.69 414 SER A C 1
ATOM 3177 O O . SER A 1 414 ? 18.346 3.799 -12.179 1.00 95.69 414 SER A O 1
ATOM 3179 N N . ILE A 1 415 ? 18.925 4.232 -14.301 1.00 95.81 415 ILE A N 1
ATOM 3180 C CA . ILE A 1 415 ? 17.678 3.808 -14.948 1.00 95.81 415 ILE A CA 1
ATOM 3181 C C . ILE A 1 415 ? 18.056 2.729 -15.959 1.00 95.81 415 ILE A C 1
ATOM 3183 O O . ILE A 1 415 ? 18.281 3.049 -17.112 1.00 95.81 415 ILE A O 1
ATOM 3187 N N . ASN A 1 416 ? 18.192 1.466 -15.567 1.00 91.62 416 ASN A N 1
ATOM 3188 C CA . ASN A 1 416 ? 18.776 0.443 -16.449 1.00 91.62 416 ASN A CA 1
ATOM 3189 C C . ASN A 1 416 ? 17.825 -0.727 -16.686 1.00 91.62 416 ASN A C 1
ATOM 3191 O O . ASN A 1 416 ? 17.067 -1.091 -15.794 1.00 91.62 416 ASN A O 1
ATOM 3195 N N . PHE A 1 417 ? 17.911 -1.372 -17.850 1.00 88.25 417 PHE A N 1
ATOM 3196 C CA . PHE A 1 417 ? 17.161 -2.604 -18.144 1.00 88.25 417 PHE A CA 1
ATOM 3197 C C . PHE A 1 417 ? 15.631 -2.443 -18.137 1.00 88.25 417 PHE A C 1
ATOM 3199 O O . PHE A 1 417 ? 14.899 -3.398 -17.894 1.00 88.25 417 PHE A O 1
ATOM 3206 N N . ASN A 1 418 ? 15.117 -1.239 -18.393 1.00 91.88 418 ASN A N 1
ATOM 3207 C CA . ASN A 1 418 ? 13.679 -0.989 -18.467 1.00 91.88 418 ASN A CA 1
ATOM 3208 C C . ASN A 1 418 ? 13.157 -1.117 -19.902 1.00 91.88 418 ASN A C 1
ATOM 3210 O O . ASN A 1 418 ? 13.863 -0.867 -20.884 1.00 91.88 418 ASN A O 1
ATOM 3214 N N . ILE A 1 419 ? 11.879 -1.466 -20.009 1.00 89.75 419 ILE A N 1
ATOM 3215 C CA . ILE A 1 419 ? 11.119 -1.525 -21.253 1.00 89.75 419 ILE A CA 1
ATOM 3216 C C . ILE A 1 419 ? 10.099 -0.390 -21.243 1.00 89.75 419 ILE A C 1
ATOM 3218 O O . ILE A 1 419 ? 9.176 -0.403 -20.432 1.00 89.75 419 ILE A O 1
ATOM 3222 N N . PHE A 1 420 ? 10.228 0.549 -22.177 1.00 90.00 420 PHE A N 1
ATOM 3223 C CA . PHE A 1 420 ? 9.261 1.617 -22.412 1.00 90.00 420 PHE A CA 1
ATOM 3224 C C . PHE A 1 420 ? 8.401 1.248 -23.626 1.00 90.00 420 PHE A C 1
ATOM 3226 O O . PHE A 1 420 ? 8.932 1.059 -24.719 1.00 90.00 420 PHE A O 1
ATOM 3233 N N . ARG A 1 421 ? 7.080 1.124 -23.462 1.00 86.69 421 ARG A N 1
ATOM 3234 C CA . ARG A 1 421 ? 6.152 0.740 -24.538 1.00 86.69 421 ARG A CA 1
ATOM 3235 C C . ARG A 1 421 ? 4.979 1.706 -24.643 1.00 86.69 421 ARG A C 1
ATOM 3237 O O . ARG A 1 421 ? 4.283 1.949 -23.666 1.00 86.69 421 ARG A O 1
ATOM 3244 N N . VAL A 1 422 ? 4.710 2.184 -25.853 1.00 82.00 422 VAL A N 1
ATOM 3245 C CA . VAL A 1 422 ? 3.559 3.041 -26.167 1.00 82.00 422 VAL A CA 1
ATOM 3246 C C . VAL A 1 422 ? 2.589 2.251 -27.044 1.00 82.00 422 VAL A C 1
ATOM 3248 O O . VAL A 1 422 ? 2.982 1.787 -28.113 1.00 82.00 422 VAL A O 1
ATOM 3251 N N . GLU A 1 423 ? 1.340 2.068 -26.610 1.00 81.44 423 GLU A N 1
ATOM 3252 C CA . GLU A 1 423 ? 0.345 1.305 -27.381 1.00 81.44 423 GLU A CA 1
ATOM 3253 C C . GLU A 1 423 ? -0.487 2.167 -28.343 1.00 81.44 423 GLU A C 1
ATOM 3255 O O . GLU A 1 423 ? -0.929 1.661 -29.377 1.00 81.44 423 GLU A O 1
ATOM 3260 N N . SER A 1 424 ? -0.650 3.464 -28.061 1.00 72.12 424 SER A N 1
ATOM 3261 C CA . SER A 1 424 ? -1.433 4.392 -28.888 1.00 72.12 424 SER A CA 1
ATOM 3262 C C . SER A 1 424 ? -0.553 5.288 -29.773 1.00 72.12 424 SER A C 1
ATOM 3264 O O . SER A 1 424 ? 0.541 5.688 -29.363 1.00 72.12 424 SER A O 1
ATOM 3266 N N . PRO A 1 425 ? -0.985 5.626 -31.007 1.00 67.62 425 PRO A N 1
ATOM 3267 C CA . PRO A 1 425 ? -0.290 6.612 -31.825 1.00 67.62 425 PRO A CA 1
ATOM 3268 C C . PRO A 1 425 ? -0.170 7.948 -31.079 1.00 67.62 425 PRO A C 1
ATOM 3270 O O . PRO A 1 425 ? -1.164 8.574 -30.720 1.00 67.62 425 PRO A O 1
ATOM 3273 N N . LEU A 1 426 ? 1.071 8.392 -30.874 1.00 63.53 426 LEU A N 1
ATOM 3274 C CA . LEU A 1 426 ? 1.382 9.633 -30.172 1.00 63.53 426 LEU A CA 1
ATOM 3275 C C . LEU A 1 426 ? 0.752 10.840 -30.881 1.00 63.53 426 LEU A C 1
ATOM 3277 O O . LEU A 1 426 ? 1.003 11.080 -32.062 1.00 63.53 426 LEU A O 1
ATOM 3281 N N . THR A 1 427 ? -0.034 11.619 -30.140 1.00 66.25 427 THR A N 1
ATOM 3282 C CA . THR A 1 427 ? -0.560 12.923 -30.576 1.00 66.25 427 THR A CA 1
ATOM 3283 C C . THR A 1 427 ? 0.259 14.099 -30.043 1.00 66.25 427 THR A C 1
ATOM 3285 O O . THR A 1 427 ? -0.026 15.231 -30.414 1.00 66.25 427 THR A O 1
ATOM 3288 N N . TRP A 1 428 ? 1.224 13.834 -29.154 1.00 65.81 428 TRP A N 1
ATOM 3289 C CA . TRP A 1 428 ? 2.099 14.816 -28.513 1.00 65.81 428 TRP A CA 1
ATOM 3290 C C . TRP A 1 428 ? 3.515 14.244 -28.339 1.00 65.81 428 TRP A C 1
ATOM 3292 O O . TRP A 1 428 ? 3.671 13.021 -28.250 1.00 65.81 428 TRP A O 1
ATOM 3302 N N . PRO A 1 429 ? 4.555 15.098 -28.281 1.00 66.44 429 PRO A N 1
ATOM 3303 C CA . PRO A 1 429 ? 5.907 14.669 -27.959 1.00 66.44 429 PRO A CA 1
ATOM 3304 C C . PRO A 1 429 ? 5.954 14.112 -26.533 1.00 66.44 429 PRO A C 1
ATOM 3306 O O . PRO A 1 429 ? 5.738 14.834 -25.566 1.00 66.44 429 PRO A O 1
ATOM 3309 N N . LEU A 1 430 ? 6.267 12.827 -26.429 1.00 71.69 430 LEU A N 1
ATOM 3310 C CA . LEU A 1 430 ? 6.397 12.090 -25.180 1.00 71.69 430 LEU A CA 1
ATOM 3311 C C . LEU A 1 430 ? 7.843 12.173 -24.674 1.00 71.69 430 LEU A C 1
ATOM 3313 O O . LEU A 1 430 ? 8.773 11.839 -25.421 1.00 71.69 430 LEU A O 1
ATOM 3317 N N . ARG A 1 431 ? 8.058 12.572 -23.415 1.00 81.25 431 ARG A N 1
ATOM 3318 C CA . ARG A 1 431 ? 9.371 12.400 -22.780 1.00 81.25 431 ARG A CA 1
ATOM 3319 C C . ARG A 1 431 ? 9.368 11.052 -22.079 1.00 81.25 431 ARG A C 1
ATOM 3321 O O . ARG A 1 431 ? 8.493 10.742 -21.274 1.00 81.25 431 ARG A O 1
ATOM 3328 N N . LEU A 1 432 ? 10.337 10.211 -22.425 1.00 85.25 432 LEU A N 1
ATOM 3329 C CA . LEU A 1 432 ? 10.492 8.942 -21.721 1.00 85.25 432 LEU A CA 1
ATOM 3330 C C . LEU A 1 432 ? 11.113 9.181 -20.349 1.00 85.25 432 LEU A C 1
ATOM 3332 O O . LEU A 1 432 ? 10.724 8.540 -19.380 1.00 85.25 432 LEU A O 1
ATOM 3336 N N . VAL A 1 433 ? 12.057 10.119 -20.274 1.00 88.62 433 VAL A N 1
ATOM 3337 C CA . VAL A 1 433 ? 12.740 10.483 -19.036 1.00 88.62 433 VAL A CA 1
ATOM 3338 C C . VAL A 1 433 ? 12.941 11.996 -19.005 1.00 88.62 433 VAL A C 1
ATOM 3340 O O . VAL A 1 433 ? 13.687 12.543 -19.821 1.00 88.62 433 VAL A O 1
ATOM 3343 N N . GLU A 1 434 ? 12.281 12.662 -18.062 1.00 89.81 434 GLU A N 1
ATOM 3344 C CA . GLU A 1 434 ? 12.530 14.055 -17.693 1.00 89.81 434 GLU A CA 1
ATOM 3345 C C . GLU A 1 434 ? 13.316 14.103 -16.380 1.00 89.81 434 GLU A C 1
ATOM 3347 O O . GLU A 1 434 ? 12.843 13.619 -15.355 1.00 89.81 434 GLU A O 1
ATOM 3352 N N . ILE A 1 435 ? 14.509 14.700 -16.416 1.00 87.44 435 ILE A N 1
ATOM 3353 C CA . ILE A 1 435 ? 15.368 14.919 -15.250 1.00 87.44 435 ILE A CA 1
ATOM 3354 C C . ILE A 1 435 ? 15.599 16.414 -15.064 1.00 87.44 435 ILE A C 1
ATOM 3356 O O . ILE A 1 435 ? 15.871 17.117 -16.038 1.00 87.44 435 ILE A O 1
ATOM 3360 N N . ASP A 1 436 ? 15.553 16.883 -13.819 1.00 85.81 436 ASP A N 1
ATOM 3361 C CA . ASP A 1 436 ? 15.986 18.236 -13.464 1.00 85.81 436 ASP A CA 1
ATOM 3362 C C . ASP A 1 436 ? 17.438 18.518 -13.909 1.00 85.81 436 ASP A C 1
ATOM 3364 O O . ASP A 1 436 ? 18.304 17.637 -13.930 1.00 85.81 436 ASP A O 1
ATOM 3368 N N . GLU A 1 437 ? 17.718 19.771 -14.261 1.00 78.56 437 GLU A N 1
ATOM 3369 C CA . GLU A 1 437 ? 19.046 20.232 -14.672 1.00 78.56 437 GLU A CA 1
ATOM 3370 C C . GLU A 1 437 ? 20.070 20.188 -13.522 1.00 78.56 437 GLU A C 1
ATOM 3372 O O . GLU A 1 437 ? 21.274 20.243 -13.778 1.00 78.56 437 GLU A O 1
ATOM 3377 N N . SER A 1 438 ? 19.616 20.074 -12.267 1.00 82.06 438 SER A N 1
ATOM 3378 C CA . SER A 1 438 ? 20.475 19.928 -11.083 1.00 82.06 438 SER A CA 1
ATOM 3379 C C . SER A 1 438 ? 21.302 18.633 -11.074 1.00 82.06 438 SER A C 1
ATOM 3381 O O . SER A 1 438 ? 22.396 18.611 -10.503 1.00 82.06 438 SER A O 1
ATOM 3383 N N . ILE A 1 439 ? 20.822 17.568 -11.727 1.00 82.75 439 ILE A N 1
ATOM 3384 C CA . ILE A 1 439 ? 21.508 16.273 -11.769 1.00 82.75 439 ILE A CA 1
ATOM 3385 C C . ILE A 1 439 ? 22.573 16.297 -12.862 1.00 82.75 439 ILE A C 1
ATOM 3387 O O . ILE A 1 439 ? 22.281 16.473 -14.044 1.00 82.75 439 ILE A O 1
ATOM 3391 N N . SER A 1 440 ? 23.830 16.079 -12.487 1.00 82.44 440 SER A N 1
ATOM 3392 C CA . SER A 1 440 ? 24.944 16.191 -13.436 1.00 82.44 440 SER A CA 1
ATOM 3393 C C . SER A 1 440 ? 25.038 15.016 -14.419 1.00 82.44 440 SER A C 1
ATOM 3395 O O . SER A 1 440 ? 25.483 15.203 -15.554 1.00 82.44 440 SER A O 1
ATOM 3397 N N . TYR A 1 441 ? 24.618 13.817 -14.003 1.00 90.50 441 TYR A N 1
ATOM 3398 C CA . TYR A 1 441 ? 24.732 12.595 -14.794 1.00 90.50 441 TYR A CA 1
ATOM 3399 C C . TYR A 1 441 ? 23.681 11.553 -14.397 1.00 90.50 441 TYR A C 1
ATOM 3401 O O . TYR A 1 441 ? 23.499 11.260 -13.218 1.00 90.50 441 TYR A O 1
ATOM 3409 N N . VAL A 1 442 ? 23.039 10.947 -15.396 1.00 92.69 442 VAL A N 1
ATOM 3410 C CA . VAL A 1 442 ? 22.118 9.819 -15.225 1.00 92.69 442 VAL A CA 1
ATOM 3411 C C . VAL A 1 442 ? 22.588 8.649 -16.081 1.00 92.69 442 VAL A C 1
ATOM 3413 O O . VAL A 1 442 ? 22.660 8.764 -17.304 1.00 92.69 442 VAL A O 1
ATOM 3416 N N . ASN A 1 443 ? 22.874 7.508 -15.450 1.00 92.81 443 ASN A N 1
ATOM 3417 C CA . ASN A 1 443 ? 23.191 6.269 -16.158 1.00 92.81 443 ASN A CA 1
ATOM 3418 C C . ASN A 1 443 ? 21.884 5.595 -16.594 1.00 92.81 443 ASN A C 1
ATOM 3420 O O . ASN A 1 443 ? 21.176 5.055 -15.745 1.00 92.81 443 ASN A O 1
ATOM 3424 N N . ALA A 1 444 ? 21.558 5.637 -17.886 1.00 93.50 444 ALA A N 1
ATOM 3425 C CA . ALA A 1 444 ? 20.348 5.041 -18.444 1.00 93.50 444 ALA A CA 1
ATOM 3426 C C . ALA A 1 444 ? 20.644 4.022 -19.557 1.00 93.50 444 ALA A C 1
ATOM 3428 O O . ALA A 1 444 ? 20.021 4.024 -20.628 1.00 93.50 444 ALA A O 1
ATOM 3429 N N . GLN A 1 445 ? 21.621 3.157 -19.318 1.00 89.19 445 GLN A N 1
ATOM 3430 C CA . GLN A 1 445 ? 22.069 2.165 -20.285 1.00 89.19 445 GLN A CA 1
ATOM 3431 C C . GLN A 1 445 ? 21.129 0.952 -20.336 1.00 89.19 445 GLN A C 1
ATOM 3433 O O . GLN A 1 445 ? 20.403 0.639 -19.391 1.00 89.19 445 GLN A O 1
ATOM 3438 N N . TYR A 1 446 ? 21.161 0.233 -21.458 1.00 87.38 446 TYR A N 1
ATOM 3439 C CA . TYR A 1 446 ? 20.448 -1.037 -21.630 1.00 87.38 446 TYR A CA 1
ATOM 3440 C C . TYR A 1 446 ? 18.926 -0.952 -21.462 1.00 87.38 446 TYR A C 1
ATOM 3442 O O . TYR A 1 446 ? 18.297 -1.924 -21.062 1.00 87.38 446 TYR A O 1
ATOM 3450 N N . ASN A 1 447 ? 18.308 0.186 -21.780 1.00 89.38 447 ASN A N 1
ATOM 3451 C CA . ASN A 1 447 ? 16.850 0.285 -21.868 1.00 89.38 447 ASN A CA 1
ATOM 3452 C C . ASN A 1 447 ? 16.356 0.043 -23.296 1.00 89.38 447 ASN A C 1
ATOM 3454 O O . ASN A 1 447 ? 17.049 0.372 -24.262 1.00 89.38 447 ASN A O 1
ATOM 3458 N N . PHE A 1 448 ? 15.128 -0.458 -23.427 1.00 87.38 448 PHE A N 1
ATOM 3459 C CA . PHE A 1 448 ? 14.381 -0.441 -24.681 1.00 87.38 448 PHE A CA 1
ATOM 3460 C C . PHE A 1 448 ? 13.463 0.783 -24.725 1.00 87.38 448 PHE A C 1
ATOM 3462 O O . PHE A 1 448 ? 12.466 0.849 -24.008 1.00 87.38 448 PHE A O 1
ATOM 3469 N N . TRP A 1 449 ? 13.781 1.751 -25.582 1.00 85.56 449 TRP A N 1
ATOM 3470 C CA . TRP A 1 449 ? 13.133 3.067 -25.626 1.00 85.56 449 TRP A CA 1
ATOM 3471 C C . TRP A 1 449 ? 11.928 3.121 -26.573 1.00 85.56 449 TRP A C 1
ATOM 3473 O O . TRP A 1 449 ? 11.776 4.082 -27.321 1.00 85.56 449 TRP A O 1
ATOM 3483 N N . GLY A 1 450 ? 11.097 2.080 -26.606 1.00 77.00 450 GLY A N 1
ATOM 3484 C CA . GLY A 1 450 ? 9.910 2.016 -27.470 1.00 77.00 450 GLY A CA 1
ATOM 3485 C C . GLY A 1 450 ? 10.178 1.738 -28.952 1.00 77.00 450 GLY A C 1
ATOM 3486 O O . GLY A 1 450 ? 9.226 1.643 -29.719 1.00 77.00 450 GLY A O 1
ATOM 3487 N N . GLY A 1 451 ? 11.441 1.582 -29.355 1.00 74.00 451 GLY A N 1
ATOM 3488 C CA . GLY A 1 451 ? 11.847 1.221 -30.710 1.00 74.00 451 GLY A CA 1
ATOM 3489 C C . GLY A 1 451 ? 13.357 0.955 -30.809 1.00 74.00 451 GLY A C 1
ATOM 3490 O O . GLY A 1 451 ? 14.092 1.194 -29.851 1.00 74.00 451 GLY A O 1
ATOM 3491 N N . PRO A 1 452 ? 13.844 0.486 -31.970 1.00 66.75 452 PRO A N 1
ATOM 3492 C CA . PRO A 1 452 ? 15.259 0.181 -32.219 1.00 66.75 452 PRO A CA 1
ATOM 3493 C C . PRO A 1 452 ? 16.142 1.435 -32.315 1.00 66.75 452 PRO A C 1
ATOM 3495 O O . PRO A 1 452 ? 17.372 1.359 -32.281 1.00 66.75 452 PRO A O 1
ATOM 3498 N N . HIS A 1 453 ? 15.535 2.611 -32.466 1.00 74.00 453 HIS A N 1
ATOM 3499 C CA . HIS A 1 453 ? 16.243 3.878 -32.558 1.00 74.00 453 HIS A CA 1
ATOM 3500 C C . HIS A 1 453 ? 16.490 4.477 -31.174 1.00 74.00 453 HIS A C 1
ATOM 3502 O O . HIS A 1 453 ? 15.626 4.438 -30.302 1.00 74.00 453 HIS A O 1
ATOM 3508 N N . ALA A 1 454 ? 17.665 5.083 -31.002 1.00 71.69 454 ALA A N 1
ATOM 3509 C CA . ALA A 1 454 ? 17.987 5.817 -29.788 1.00 71.69 454 ALA A CA 1
ATOM 3510 C C . ALA A 1 454 ? 16.985 6.958 -29.530 1.00 71.69 454 ALA A C 1
ATOM 3512 O O . ALA A 1 454 ? 16.522 7.594 -30.491 1.00 71.69 454 ALA A O 1
ATOM 3513 N N . PRO A 1 455 ? 16.719 7.287 -28.254 1.00 82.62 455 PRO A N 1
ATOM 3514 C CA . PRO A 1 455 ? 16.014 8.510 -27.917 1.00 82.62 455 PRO A CA 1
ATOM 3515 C C . PRO A 1 455 ? 16.826 9.734 -28.370 1.00 82.62 455 PRO A C 1
ATOM 3517 O O . PRO A 1 455 ? 18.036 9.667 -28.613 1.00 82.62 455 PRO A O 1
ATOM 3520 N N . ARG A 1 456 ? 16.154 10.878 -28.507 1.00 78.62 456 ARG A N 1
ATOM 3521 C CA . ARG A 1 456 ? 16.783 12.162 -28.847 1.00 78.62 456 ARG A CA 1
ATOM 3522 C C . ARG A 1 456 ? 16.907 13.059 -27.624 1.00 78.62 456 ARG A C 1
ATOM 3524 O O . ARG A 1 456 ? 16.029 13.079 -26.771 1.00 78.62 456 ARG A O 1
ATOM 3531 N N . THR A 1 457 ? 17.955 13.878 -27.606 1.00 74.88 457 THR A N 1
ATOM 3532 C CA . THR A 1 457 ? 18.189 14.892 -26.563 1.00 74.88 457 THR A CA 1
ATOM 3533 C C . THR A 1 457 ? 17.630 16.272 -26.909 1.00 74.88 457 THR A C 1
ATOM 3535 O O . THR A 1 457 ? 17.511 17.130 -26.041 1.00 74.88 457 THR A O 1
ATOM 3538 N N . ASN A 1 458 ? 17.289 16.525 -28.176 1.00 64.81 458 ASN A N 1
ATOM 3539 C CA . ASN A 1 458 ? 16.746 17.802 -28.624 1.00 64.81 458 ASN A CA 1
ATOM 3540 C C . ASN A 1 458 ? 15.240 17.706 -28.861 1.00 64.81 458 ASN A C 1
ATOM 3542 O O . ASN A 1 458 ? 14.812 17.007 -29.773 1.00 64.81 458 ASN A O 1
ATOM 3546 N N . GLN A 1 459 ? 14.438 18.462 -28.107 1.00 63.94 459 GLN A N 1
ATOM 3547 C CA . GLN A 1 459 ? 13.007 18.595 -28.382 1.00 63.94 459 GLN A CA 1
ATOM 3548 C C . GLN A 1 459 ? 12.825 19.250 -29.760 1.00 63.94 459 GLN A C 1
ATOM 3550 O O . GLN A 1 459 ? 13.002 20.458 -29.926 1.00 63.94 459 GLN A O 1
ATOM 3555 N N . TYR A 1 460 ? 12.536 18.451 -30.786 1.00 51.72 460 TYR A N 1
ATOM 3556 C CA . TYR A 1 460 ? 12.451 18.950 -32.151 1.00 51.72 460 TYR A CA 1
ATOM 3557 C C . TYR A 1 460 ? 11.049 19.524 -32.383 1.00 51.72 460 TYR A C 1
ATOM 3559 O O . TYR A 1 460 ? 10.144 18.831 -32.836 1.00 51.72 460 TYR A O 1
ATOM 3567 N N . GLN A 1 461 ? 10.857 20.805 -32.061 1.00 52.88 461 GLN A N 1
ATOM 3568 C CA . GLN A 1 461 ? 9.634 21.544 -32.389 1.00 52.88 461 GLN A CA 1
ATOM 3569 C C . GLN A 1 461 ? 9.609 21.891 -33.892 1.00 52.88 461 GLN A C 1
ATOM 3571 O O . GLN A 1 461 ? 9.866 23.031 -34.280 1.00 52.88 461 GLN A O 1
ATOM 3576 N N . TRP A 1 462 ? 9.322 20.927 -34.776 1.00 42.41 462 TRP A N 1
ATOM 3577 C CA . TRP A 1 462 ? 9.055 21.255 -36.185 1.00 42.41 462 TRP A CA 1
ATOM 3578 C C . TRP A 1 462 ? 7.589 21.652 -36.359 1.00 42.41 462 TRP A C 1
ATOM 3580 O O . TRP A 1 462 ? 6.723 20.791 -36.397 1.00 42.41 462 TRP A O 1
ATOM 3590 N N . SER A 1 463 ? 7.320 22.958 -36.458 1.00 47.22 463 SER A N 1
ATOM 3591 C CA . SER A 1 463 ? 6.145 23.606 -37.088 1.00 47.22 463 SER A CA 1
ATOM 3592 C C . SER A 1 463 ? 4.828 22.801 -37.235 1.00 47.22 463 SER A C 1
ATOM 3594 O O . SER A 1 463 ? 4.210 22.840 -38.301 1.00 47.22 463 SER A O 1
ATOM 3596 N N . GLY A 1 464 ? 4.373 22.105 -36.190 1.00 51.03 464 GLY A N 1
ATOM 3597 C CA . GLY A 1 464 ? 3.091 21.390 -36.166 1.00 51.03 464 GLY A CA 1
ATOM 3598 C C . GLY A 1 464 ? 3.060 19.985 -36.787 1.00 51.03 464 GLY A C 1
ATOM 3599 O O . GLY A 1 464 ? 1.964 19.498 -37.054 1.00 51.03 464 GLY A O 1
ATOM 3600 N N . GLN A 1 465 ? 4.202 19.326 -37.026 1.00 46.16 465 GLN A N 1
ATOM 3601 C CA . GLN A 1 465 ? 4.238 17.892 -37.354 1.00 46.16 465 GLN A CA 1
ATOM 3602 C C . GLN A 1 465 ? 5.151 17.135 -36.385 1.00 46.16 465 GLN A C 1
ATOM 3604 O O . GLN A 1 465 ? 6.377 17.189 -36.489 1.00 46.16 465 GLN A O 1
ATOM 3609 N N . ASP A 1 466 ? 4.525 16.418 -35.451 1.00 49.94 466 ASP A N 1
ATOM 3610 C CA . ASP A 1 466 ? 5.203 15.542 -34.502 1.00 49.94 466 ASP A CA 1
ATOM 3611 C C . ASP A 1 466 ? 5.783 14.318 -35.215 1.00 49.94 466 ASP A C 1
ATOM 3613 O O . ASP A 1 466 ? 5.085 13.561 -35.887 1.00 49.94 466 ASP A O 1
ATOM 3617 N N . VAL A 1 467 ? 7.089 14.116 -35.057 1.00 48.53 467 VAL A N 1
ATOM 3618 C CA . VAL A 1 467 ? 7.842 13.017 -35.685 1.00 48.53 467 VAL A CA 1
ATOM 3619 C C . VAL A 1 467 ? 7.826 11.717 -34.867 1.00 48.53 467 VAL A C 1
ATOM 3621 O O . VAL A 1 467 ? 8.559 10.791 -35.199 1.00 48.53 467 VAL A O 1
ATOM 3624 N N . GLY A 1 468 ? 7.003 11.625 -33.814 1.00 52.84 468 GLY A N 1
ATOM 3625 C CA . GLY A 1 468 ? 6.855 10.408 -33.001 1.00 52.84 468 GLY A CA 1
ATOM 3626 C C . GLY A 1 468 ? 8.150 9.938 -32.327 1.00 52.84 468 GLY A C 1
ATOM 3627 O O . GLY A 1 468 ? 8.316 8.746 -32.095 1.00 52.84 468 GLY A O 1
ATOM 3628 N N . VAL A 1 469 ? 9.095 10.850 -32.073 1.00 58.47 469 VAL A N 1
ATOM 3629 C CA . VAL A 1 469 ? 10.412 10.499 -31.527 1.00 58.47 469 VAL A CA 1
ATOM 3630 C C . VAL A 1 469 ? 10.422 10.660 -30.014 1.00 58.47 469 VAL A C 1
ATOM 3632 O O . VAL A 1 469 ? 9.961 11.675 -29.501 1.00 58.47 469 VAL A O 1
ATOM 3635 N N . ASN A 1 470 ? 10.990 9.674 -29.326 1.00 72.56 470 ASN A N 1
ATOM 3636 C CA . ASN A 1 470 ? 11.146 9.649 -27.877 1.00 72.56 470 ASN A CA 1
ATOM 3637 C C . ASN A 1 470 ? 12.263 10.590 -27.406 1.00 72.56 470 ASN A C 1
ATOM 3639 O O . ASN A 1 470 ? 13.351 10.603 -27.992 1.00 72.56 470 ASN A O 1
ATOM 3643 N N . TYR A 1 471 ? 12.002 11.355 -26.342 1.00 80.94 471 TYR A N 1
ATOM 3644 C CA . TYR A 1 471 ? 12.939 12.344 -25.799 1.00 80.94 471 TYR A CA 1
ATOM 3645 C C . TYR A 1 471 ? 13.483 11.958 -24.419 1.00 80.94 471 TYR A C 1
ATOM 3647 O O . TYR A 1 471 ? 12.757 11.403 -23.592 1.00 80.94 471 TYR A O 1
ATOM 3655 N N . VAL A 1 472 ? 14.748 12.309 -24.179 1.00 84.44 472 VAL A N 1
ATOM 3656 C CA . VAL A 1 472 ? 15.426 12.270 -22.871 1.00 84.44 472 VAL A CA 1
ATOM 3657 C C . VAL A 1 472 ? 16.183 13.581 -22.639 1.00 84.44 472 VAL A C 1
ATOM 3659 O O . VAL A 1 472 ? 16.539 14.269 -23.600 1.00 84.44 472 VAL A O 1
ATOM 3662 N N . THR A 1 473 ? 16.434 13.954 -21.386 1.00 84.69 473 THR A N 1
ATOM 3663 C CA . THR A 1 473 ? 17.189 15.176 -21.058 1.00 84.69 473 THR A CA 1
ATOM 3664 C C . THR A 1 473 ? 18.693 15.044 -21.369 1.00 84.69 473 THR A C 1
ATOM 3666 O O . THR A 1 473 ? 19.216 13.931 -21.449 1.00 84.69 473 THR A O 1
ATOM 3669 N N . PRO A 1 474 ? 19.433 16.156 -21.580 1.00 84.25 474 PRO A N 1
ATOM 3670 C CA . PRO A 1 474 ? 20.826 16.109 -22.055 1.00 84.25 474 PRO A CA 1
ATOM 3671 C C . PRO A 1 474 ? 21.837 15.418 -21.125 1.00 84.25 474 PRO A C 1
ATOM 3673 O O . PRO A 1 474 ? 22.897 15.005 -21.586 1.00 84.25 474 PRO A O 1
ATOM 3676 N N . ASN A 1 475 ? 21.530 15.322 -19.833 1.00 87.06 475 ASN A N 1
ATOM 3677 C CA . ASN A 1 475 ? 22.334 14.678 -18.789 1.00 87.06 475 ASN A CA 1
ATOM 3678 C C . ASN A 1 475 ? 22.128 13.151 -18.701 1.00 87.06 475 ASN A C 1
ATOM 3680 O O . ASN A 1 475 ? 22.756 12.499 -17.866 1.00 87.06 475 ASN A O 1
ATOM 3684 N N . VAL A 1 476 ? 21.273 12.576 -19.553 1.00 90.06 476 VAL A N 1
ATOM 3685 C CA . VAL A 1 476 ? 20.982 11.139 -19.597 1.00 90.06 476 VAL A CA 1
ATOM 3686 C C . VAL A 1 476 ? 21.922 10.428 -20.568 1.00 90.06 476 VAL A C 1
ATOM 3688 O O . VAL A 1 476 ? 21.870 10.643 -21.779 1.00 90.06 476 VAL A O 1
ATOM 3691 N N . ASP A 1 477 ? 22.755 9.531 -20.043 1.00 91.00 477 ASP A N 1
ATOM 3692 C CA . ASP A 1 477 ? 23.565 8.607 -20.832 1.00 91.00 477 ASP A CA 1
ATOM 3693 C C . ASP A 1 477 ? 22.758 7.350 -21.162 1.00 91.00 477 ASP A C 1
ATOM 3695 O O . ASP A 1 477 ? 22.680 6.407 -20.378 1.00 91.00 477 ASP A O 1
ATOM 3699 N N . TYR A 1 478 ? 22.161 7.348 -22.350 1.00 89.50 478 TYR A N 1
ATOM 3700 C CA . TYR A 1 478 ? 21.399 6.225 -22.899 1.00 89.50 478 TYR A CA 1
ATOM 3701 C C . TYR A 1 478 ? 22.237 5.317 -23.815 1.00 89.50 478 TYR A C 1
ATOM 3703 O O . TYR A 1 478 ? 21.680 4.598 -24.652 1.00 89.50 478 TYR A O 1
ATOM 3711 N N . SER A 1 479 ? 23.573 5.376 -23.729 1.00 83.19 479 SER A N 1
ATOM 3712 C CA . SER A 1 479 ? 24.440 4.516 -24.541 1.00 83.19 479 SER A CA 1
ATOM 3713 C C . SER A 1 479 ? 24.155 3.027 -24.300 1.00 83.19 479 SER A C 1
ATOM 3715 O O . SER A 1 479 ? 23.649 2.626 -23.254 1.00 83.19 479 SER A O 1
ATOM 3717 N N . ASN A 1 480 ? 24.447 2.188 -25.298 1.00 83.25 480 ASN A N 1
ATOM 3718 C CA . ASN A 1 480 ? 24.137 0.754 -25.269 1.00 83.25 480 ASN A CA 1
ATOM 3719 C C . ASN A 1 480 ? 22.639 0.472 -25.040 1.00 83.25 480 ASN A C 1
ATOM 3721 O O . ASN A 1 480 ? 22.272 -0.303 -24.156 1.00 83.25 480 ASN A O 1
ATOM 3725 N N . TRP A 1 481 ? 21.758 1.126 -25.803 1.00 86.94 481 TRP A N 1
ATOM 3726 C CA . TRP A 1 481 ? 20.321 0.859 -25.718 1.00 86.94 481 TRP A CA 1
ATOM 3727 C C . TRP A 1 481 ? 19.951 -0.452 -26.418 1.00 86.94 481 TRP A C 1
ATOM 3729 O O . TRP A 1 481 ? 20.585 -0.866 -27.391 1.00 86.94 481 TRP A O 1
ATOM 3739 N N . ILE A 1 482 ? 18.887 -1.090 -25.939 1.00 82.62 482 ILE A N 1
ATOM 3740 C CA . ILE A 1 482 ? 18.362 -2.324 -26.523 1.00 82.62 482 ILE A CA 1
ATOM 3741 C C . ILE A 1 482 ? 17.736 -2.000 -27.883 1.00 82.62 482 ILE A C 1
ATOM 3743 O O . ILE A 1 482 ? 16.913 -1.089 -27.984 1.00 82.62 482 ILE A O 1
ATOM 3747 N N . GLY A 1 483 ? 18.111 -2.744 -28.924 1.00 78.81 483 GLY A N 1
ATOM 3748 C CA . GLY A 1 483 ? 17.687 -2.490 -30.302 1.00 78.81 483 GLY A CA 1
ATOM 3749 C C . GLY A 1 483 ? 18.740 -1.772 -31.154 1.00 78.81 483 GLY A C 1
ATOM 3750 O O . GLY A 1 483 ? 18.574 -1.665 -32.371 1.00 78.81 483 GLY A O 1
ATOM 3751 N N . GLN A 1 484 ? 19.835 -1.288 -30.554 1.00 81.56 484 GLN A N 1
ATOM 3752 C CA . GLN A 1 484 ? 20.914 -0.594 -31.268 1.00 81.56 484 GLN A CA 1
ATOM 3753 C C . GLN A 1 484 ? 21.523 -1.448 -32.388 1.00 81.56 484 GLN A C 1
ATOM 3755 O O . GLN A 1 484 ? 21.902 -0.928 -33.442 1.00 81.56 484 GLN A O 1
ATOM 3760 N N . GLU A 1 485 ? 21.621 -2.759 -32.181 1.00 78.31 485 GLU A N 1
ATOM 3761 C CA . GLU A 1 485 ? 22.093 -3.699 -33.189 1.00 78.31 485 GLU A CA 1
ATOM 3762 C C . GLU A 1 485 ? 21.241 -3.668 -34.451 1.00 78.31 485 GLU A C 1
ATOM 3764 O O . GLU A 1 485 ? 21.829 -3.680 -35.523 1.00 78.31 485 GLU A O 1
ATOM 3769 N N . PHE A 1 486 ? 19.919 -3.475 -34.389 1.00 79.75 486 PHE A N 1
ATOM 3770 C CA . PHE A 1 486 ? 19.110 -3.345 -35.607 1.00 79.75 486 PHE A CA 1
ATOM 3771 C C . PHE A 1 486 ? 19.533 -2.167 -36.483 1.00 79.75 486 PHE A C 1
ATOM 3773 O O . PHE A 1 486 ? 19.538 -2.279 -37.706 1.00 79.75 486 PHE A O 1
ATOM 3780 N N . VAL A 1 487 ? 19.950 -1.047 -35.887 1.00 77.00 487 VAL A N 1
ATOM 3781 C CA . VAL A 1 487 ? 20.459 0.106 -36.647 1.00 77.00 487 VAL A CA 1
ATOM 3782 C C . VAL A 1 487 ? 21.778 -0.240 -37.344 1.00 77.00 487 VAL A C 1
ATOM 3784 O O . VAL A 1 487 ? 22.032 0.203 -38.467 1.00 77.00 487 VAL A O 1
ATOM 3787 N N . MET A 1 488 ? 22.622 -1.052 -36.704 1.00 78.12 488 MET A N 1
ATOM 3788 C CA . MET A 1 488 ? 23.862 -1.536 -37.310 1.00 78.12 488 MET A CA 1
ATOM 3789 C C . MET A 1 488 ? 23.583 -2.574 -38.401 1.00 78.12 488 MET A C 1
ATOM 3791 O O . MET A 1 488 ? 24.097 -2.442 -39.511 1.00 78.12 488 MET A O 1
ATOM 3795 N N . GLU A 1 489 ? 22.738 -3.561 -38.109 1.00 84.25 489 GLU A N 1
ATOM 3796 C CA . GLU A 1 489 ? 22.379 -4.653 -39.010 1.00 84.25 489 GLU A CA 1
ATOM 3797 C C . GLU A 1 489 ? 21.571 -4.174 -40.219 1.00 84.25 489 GLU A C 1
ATOM 3799 O O . GLU A 1 489 ? 21.685 -4.757 -41.289 1.00 84.25 489 GLU A O 1
ATOM 3804 N N . TYR A 1 490 ? 20.830 -3.068 -40.121 1.00 82.12 490 TYR A N 1
ATOM 3805 C CA . TYR A 1 490 ? 20.192 -2.428 -41.278 1.00 82.12 490 TYR A CA 1
ATOM 3806 C C . TYR A 1 490 ? 21.198 -2.071 -42.383 1.00 82.12 490 TYR A C 1
ATOM 3808 O O . TYR A 1 490 ? 20.863 -2.051 -43.564 1.00 82.12 490 TYR A O 1
ATOM 3816 N N . ASN A 1 491 ? 22.446 -1.779 -42.009 1.00 81.25 491 ASN A N 1
ATOM 3817 C CA . ASN A 1 491 ? 23.500 -1.437 -42.961 1.00 81.25 491 ASN A CA 1
ATOM 3818 C C . ASN A 1 491 ? 24.222 -2.669 -43.527 1.00 81.25 491 ASN A C 1
ATOM 3820 O O . ASN A 1 491 ? 25.105 -2.515 -44.378 1.00 81.25 491 ASN A O 1
ATOM 3824 N N . PHE A 1 492 ? 23.886 -3.878 -43.068 1.00 85.25 492 PHE A N 1
ATOM 3825 C CA . PHE A 1 492 ? 24.413 -5.101 -43.664 1.00 85.25 492 PHE A CA 1
ATOM 3826 C C . PHE A 1 492 ? 23.893 -5.224 -45.104 1.00 85.25 492 PHE A C 1
ATOM 3828 O O . PHE A 1 492 ? 22.811 -4.747 -45.417 1.00 85.25 492 PHE A O 1
ATOM 3835 N N . GLY A 1 493 ? 24.695 -5.755 -46.027 1.00 78.25 493 GLY A N 1
ATOM 3836 C CA . GLY A 1 493 ? 24.339 -5.776 -47.459 1.00 78.25 493 GLY A CA 1
ATOM 3837 C C . GLY A 1 493 ? 24.654 -4.486 -48.226 1.00 78.25 493 GLY A C 1
ATOM 3838 O O . GLY A 1 493 ? 24.715 -4.493 -49.457 1.00 78.25 493 GLY A O 1
ATOM 3839 N N . GLY A 1 494 ? 24.975 -3.384 -47.539 1.00 83.00 494 GLY A N 1
ATOM 3840 C CA . GLY A 1 494 ? 25.530 -2.193 -48.182 1.00 83.00 494 GLY A CA 1
ATOM 3841 C C . GLY A 1 494 ? 26.940 -2.467 -48.713 1.00 83.00 494 GLY A C 1
ATOM 3842 O O . GLY A 1 494 ? 27.830 -2.798 -47.939 1.00 83.00 494 GLY A O 1
ATOM 3843 N N . ASN A 1 495 ? 27.179 -2.347 -50.021 1.00 85.94 495 ASN A N 1
ATOM 3844 C CA . ASN A 1 495 ? 28.512 -2.592 -50.584 1.00 85.94 495 ASN A CA 1
ATOM 3845 C C . ASN A 1 495 ? 29.529 -1.523 -50.140 1.00 85.94 495 ASN A C 1
ATOM 3847 O O . ASN A 1 495 ? 29.325 -0.327 -50.357 1.00 85.94 495 ASN A O 1
ATOM 3851 N N . GLY A 1 496 ? 30.671 -1.964 -49.617 1.00 90.25 496 GLY A N 1
ATOM 3852 C CA . GLY A 1 496 ? 31.798 -1.131 -49.211 1.00 90.25 496 GLY A CA 1
ATOM 3853 C C . GLY A 1 496 ? 31.932 -0.948 -47.697 1.00 90.25 496 GLY A C 1
ATOM 3854 O O . GLY A 1 496 ? 31.424 -1.719 -46.889 1.00 90.25 496 GLY A O 1
ATOM 3855 N N . GLY A 1 497 ? 32.705 0.070 -47.312 1.00 87.25 497 GLY A N 1
ATOM 3856 C CA . GLY A 1 497 ? 32.936 0.420 -45.912 1.00 87.25 497 GLY A CA 1
ATOM 3857 C C . GLY A 1 497 ? 32.018 1.546 -45.442 1.00 87.25 497 GLY A C 1
ATOM 3858 O O . GLY A 1 497 ? 32.000 2.618 -46.044 1.00 87.25 497 GLY A O 1
ATOM 3859 N N . ASN A 1 498 ? 31.330 1.341 -44.323 1.00 85.50 498 ASN A N 1
ATOM 3860 C CA . ASN A 1 498 ? 30.714 2.392 -43.526 1.00 85.50 498 ASN A CA 1
ATOM 3861 C C . ASN A 1 498 ? 31.667 2.759 -42.377 1.00 85.50 498 ASN A C 1
ATOM 3863 O O . ASN A 1 498 ? 31.722 2.097 -41.339 1.00 85.50 498 ASN A O 1
ATOM 3867 N N . ALA A 1 499 ? 32.440 3.827 -42.586 1.00 79.75 499 ALA A N 1
ATOM 3868 C CA . ALA A 1 499 ? 33.464 4.266 -41.642 1.00 79.75 499 ALA A CA 1
ATOM 3869 C C . ALA A 1 499 ? 32.892 4.712 -40.285 1.00 79.75 499 ALA A C 1
ATOM 3871 O O . ALA A 1 499 ? 33.565 4.544 -39.273 1.00 79.75 499 ALA A O 1
ATOM 3872 N N . ALA A 1 500 ? 31.664 5.243 -40.250 1.00 76.62 500 ALA A N 1
ATOM 3873 C CA . ALA A 1 500 ? 31.031 5.697 -39.010 1.00 76.62 500 ALA A CA 1
ATOM 3874 C C . ALA A 1 500 ? 30.661 4.528 -38.083 1.00 76.62 500 ALA A C 1
ATOM 3876 O O . ALA A 1 500 ? 30.728 4.668 -36.868 1.00 76.62 500 ALA A O 1
ATOM 3877 N N . LEU A 1 501 ? 30.312 3.375 -38.661 1.00 80.00 501 LEU A N 1
ATOM 3878 C CA . LEU A 1 501 ? 29.940 2.164 -37.922 1.00 80.00 501 LEU A CA 1
ATOM 3879 C C . LEU A 1 501 ? 31.092 1.155 -37.789 1.00 80.00 501 LEU A C 1
ATOM 3881 O O . LEU A 1 501 ? 30.911 0.093 -37.203 1.00 80.00 501 LEU A O 1
ATOM 3885 N N . GLY A 1 502 ? 32.265 1.434 -38.374 1.00 85.12 502 GLY A N 1
ATOM 3886 C CA . GLY A 1 502 ? 33.357 0.456 -38.450 1.00 85.12 502 GLY A CA 1
ATOM 3887 C C . GLY A 1 502 ? 32.949 -0.838 -39.171 1.00 85.12 502 GLY A C 1
ATOM 3888 O O . GLY A 1 502 ? 33.428 -1.921 -38.829 1.00 85.12 502 GLY A O 1
ATOM 3889 N N . LEU A 1 503 ? 32.033 -0.735 -40.136 1.00 88.94 503 LEU A N 1
ATOM 3890 C CA . LEU A 1 503 ? 31.421 -1.858 -40.842 1.00 88.94 503 LEU A CA 1
ATOM 3891 C C . LEU A 1 503 ? 31.986 -1.950 -42.262 1.00 88.94 503 LEU A C 1
ATOM 3893 O O . LEU A 1 503 ? 32.013 -0.956 -42.981 1.00 88.94 503 LEU A O 1
ATOM 3897 N N . TYR A 1 504 ? 32.395 -3.140 -42.690 1.00 91.31 504 TYR A N 1
ATOM 3898 C CA . TYR A 1 504 ? 32.614 -3.470 -44.096 1.00 91.31 504 TYR A CA 1
ATOM 3899 C C . TYR A 1 504 ? 31.611 -4.536 -44.510 1.00 91.31 504 TYR A C 1
ATOM 3901 O O . TYR A 1 504 ? 31.488 -5.560 -43.836 1.00 91.31 504 TYR A O 1
ATOM 3909 N N . SER A 1 505 ? 30.922 -4.294 -45.618 1.00 92.31 505 SER A N 1
ATOM 3910 C CA . SER A 1 505 ? 29.960 -5.222 -46.186 1.00 92.31 505 SER A CA 1
ATOM 3911 C C . SER A 1 505 ? 30.182 -5.368 -47.689 1.00 92.31 505 SER A C 1
ATOM 3913 O O . SER A 1 505 ? 30.573 -4.421 -48.370 1.00 92.31 505 SER A O 1
ATOM 3915 N N . GLN A 1 506 ? 29.998 -6.572 -48.220 1.00 91.44 506 GLN A N 1
ATOM 3916 C CA . GLN A 1 506 ? 30.147 -6.830 -49.648 1.00 91.44 506 GLN A CA 1
ATOM 3917 C C . GLN A 1 506 ? 29.283 -8.010 -50.072 1.00 91.44 506 GLN A C 1
ATOM 3919 O O . GLN A 1 506 ? 29.439 -9.118 -49.555 1.00 91.44 506 GLN A O 1
ATOM 3924 N N . SER A 1 507 ? 28.439 -7.780 -51.072 1.00 89.69 507 SER A N 1
ATOM 3925 C CA . SER A 1 507 ? 27.659 -8.827 -51.722 1.00 89.69 507 SER A CA 1
ATOM 3926 C C . SER A 1 507 ? 28.355 -9.316 -52.989 1.00 89.69 507 SER A C 1
ATOM 3928 O O . SER A 1 507 ? 28.930 -8.540 -53.763 1.00 89.69 507 SER A O 1
ATOM 3930 N N . PHE A 1 508 ? 28.289 -10.623 -53.203 1.00 88.94 508 PHE A N 1
ATOM 3931 C CA . PHE A 1 508 ? 28.812 -11.322 -54.366 1.00 88.94 508 PHE A CA 1
ATOM 3932 C C . PHE A 1 508 ? 27.676 -12.138 -54.970 1.00 88.94 508 PHE A C 1
ATOM 3934 O O . PHE A 1 508 ? 27.137 -13.015 -54.304 1.00 88.94 508 PHE A O 1
ATOM 3941 N N . SER A 1 509 ? 27.308 -11.854 -56.218 1.00 88.69 509 SER A N 1
ATOM 3942 C CA . SER A 1 509 ? 26.381 -12.713 -56.957 1.00 88.69 509 SER A CA 1
ATOM 3943 C C . SER A 1 509 ? 27.124 -13.976 -57.391 1.00 88.69 509 SER A C 1
ATOM 3945 O O . SER A 1 509 ? 28.134 -13.898 -58.097 1.00 88.69 509 SER A O 1
ATOM 3947 N N . ASP A 1 510 ? 26.648 -15.130 -56.933 1.00 88.00 510 ASP A N 1
ATOM 3948 C CA . ASP A 1 510 ? 27.201 -16.436 -57.283 1.00 88.00 510 ASP A CA 1
ATOM 3949 C C . ASP A 1 510 ? 26.461 -17.040 -58.491 1.00 88.00 510 ASP A C 1
ATOM 3951 O O . ASP A 1 510 ? 27.085 -17.671 -59.348 1.00 88.00 510 ASP A O 1
ATOM 3955 N N . LEU A 1 511 ? 25.137 -16.842 -58.586 1.00 86.88 511 LEU A N 1
ATOM 3956 C CA . LEU A 1 511 ? 24.308 -17.329 -59.693 1.00 86.88 511 LEU A CA 1
ATOM 3957 C C . LEU A 1 511 ? 23.066 -16.456 -59.898 1.00 86.88 511 LEU A C 1
ATOM 3959 O O . LEU A 1 511 ? 22.273 -16.281 -58.985 1.00 86.88 511 LEU A O 1
ATOM 3963 N N . VAL A 1 512 ? 22.808 -16.039 -61.138 1.00 84.44 512 VAL A N 1
ATOM 3964 C CA . VAL A 1 512 ? 21.542 -15.395 -61.521 1.00 84.44 512 VAL A CA 1
ATOM 3965 C C . VAL A 1 512 ? 20.746 -16.333 -62.423 1.00 84.44 512 VAL A C 1
ATOM 3967 O O . VAL A 1 512 ? 21.231 -16.754 -63.476 1.00 84.44 512 VAL A O 1
ATOM 3970 N N . VAL A 1 513 ? 19.510 -16.647 -62.034 1.00 84.75 513 VAL A N 1
ATOM 3971 C CA . VAL A 1 513 ? 18.576 -17.452 -62.829 1.00 84.75 513 VAL A CA 1
ATOM 3972 C C . VAL A 1 513 ? 17.439 -16.560 -63.314 1.00 84.75 513 VAL A C 1
ATOM 3974 O O . VAL A 1 513 ? 16.552 -16.175 -62.554 1.00 84.75 513 VAL A O 1
ATOM 3977 N N . GLY A 1 514 ? 17.458 -16.236 -64.607 1.00 80.75 514 GLY A N 1
ATOM 3978 C CA . GLY A 1 514 ? 16.369 -15.518 -65.262 1.00 80.75 514 GLY A CA 1
ATOM 3979 C C . GLY A 1 514 ? 15.304 -16.481 -65.782 1.00 80.75 514 GLY A C 1
ATOM 3980 O O . GLY A 1 514 ? 15.594 -17.317 -66.638 1.00 80.75 514 GLY A O 1
ATOM 3981 N N . THR A 1 515 ? 14.064 -16.341 -65.316 1.00 76.38 515 THR A N 1
ATOM 3982 C CA . THR A 1 515 ? 12.890 -17.019 -65.888 1.00 76.38 515 THR A CA 1
ATOM 3983 C C . THR A 1 515 ? 11.816 -15.995 -66.266 1.00 76.38 515 THR A C 1
ATOM 3985 O O . THR A 1 515 ? 11.799 -14.892 -65.713 1.00 76.38 515 THR A O 1
ATOM 3988 N N . PRO A 1 516 ? 10.911 -16.296 -67.216 1.00 79.50 516 PRO A N 1
ATOM 3989 C CA . PRO A 1 516 ? 9.795 -15.403 -67.512 1.00 79.50 516 PRO A CA 1
ATOM 3990 C C . PRO A 1 516 ? 8.951 -15.152 -66.252 1.00 79.50 516 PRO A C 1
ATOM 3992 O O . PRO A 1 516 ? 8.291 -16.059 -65.755 1.00 79.50 516 PRO A O 1
ATOM 3995 N N . GLY A 1 517 ? 8.980 -13.918 -65.744 1.00 68.88 517 GLY A N 1
ATOM 3996 C CA . GLY A 1 517 ? 8.203 -13.481 -64.580 1.00 68.88 517 GLY A CA 1
ATOM 3997 C C . GLY A 1 517 ? 8.928 -13.525 -63.231 1.00 68.88 517 GLY A C 1
ATOM 3998 O O . GLY A 1 517 ? 8.442 -12.889 -62.303 1.00 68.88 517 GLY A O 1
ATOM 3999 N N . ILE A 1 518 ? 10.080 -14.200 -63.108 1.00 69.62 518 ILE A N 1
ATOM 4000 C CA . ILE A 1 518 ? 10.881 -14.242 -61.868 1.00 69.62 518 ILE A CA 1
ATOM 4001 C C . ILE A 1 518 ? 12.378 -14.236 -62.216 1.00 69.62 518 ILE A C 1
ATOM 4003 O O . ILE A 1 518 ? 12.858 -15.096 -62.959 1.00 69.62 518 ILE A O 1
ATOM 4007 N N . SER A 1 519 ? 13.123 -13.285 -61.651 1.00 77.88 519 SER A N 1
ATOM 4008 C CA . SER A 1 519 ? 14.590 -13.269 -61.656 1.00 77.88 519 SER A CA 1
ATOM 4009 C C . SER A 1 519 ? 15.073 -13.546 -60.238 1.00 77.88 519 SER A C 1
ATOM 4011 O O . SER A 1 519 ? 14.732 -12.787 -59.336 1.00 77.88 519 SER A O 1
ATOM 4013 N N . VAL A 1 520 ? 15.838 -14.620 -60.040 1.00 77.62 520 VAL A N 1
ATOM 4014 C CA . VAL A 1 520 ? 16.418 -14.971 -58.733 1.00 77.62 520 VAL A CA 1
ATOM 4015 C C . VAL A 1 520 ? 17.926 -14.763 -58.794 1.00 77.62 520 VAL A C 1
ATOM 4017 O O . VAL A 1 520 ? 18.579 -15.294 -59.694 1.00 77.62 520 VAL A O 1
ATOM 4020 N N . ASP A 1 521 ? 18.468 -13.998 -57.850 1.00 81.75 521 ASP A N 1
ATOM 4021 C CA . ASP A 1 521 ? 19.907 -13.831 -57.643 1.00 81.75 521 ASP A CA 1
ATOM 4022 C C . ASP A 1 521 ? 20.316 -14.583 -56.374 1.00 81.75 521 ASP A C 1
ATOM 4024 O O . ASP A 1 521 ? 19.860 -14.273 -55.275 1.00 81.75 521 ASP A O 1
ATOM 4028 N N . PHE A 1 522 ? 21.148 -15.603 -56.540 1.00 83.75 522 PHE A N 1
ATOM 4029 C CA . PHE A 1 522 ? 21.802 -16.305 -55.451 1.00 83.75 522 PHE A CA 1
ATOM 4030 C C . PHE A 1 522 ? 23.102 -15.574 -55.155 1.00 83.75 522 PHE A C 1
ATOM 4032 O O . PHE A 1 522 ? 24.093 -15.726 -55.875 1.00 83.75 522 PHE A O 1
ATOM 4039 N N . SER A 1 523 ? 23.090 -14.780 -54.095 1.00 87.50 523 SER A N 1
ATOM 4040 C CA . SER A 1 523 ? 24.232 -13.987 -53.669 1.00 87.50 523 SER A CA 1
ATOM 4041 C C . SER A 1 523 ? 24.678 -14.365 -52.264 1.00 87.50 523 SER A C 1
ATOM 4043 O O . SER A 1 523 ? 23.891 -14.833 -51.446 1.00 87.50 523 SER A O 1
ATOM 4045 N N . ARG A 1 524 ? 25.959 -14.165 -51.967 1.00 89.62 524 ARG A N 1
ATOM 4046 C CA . ARG A 1 524 ? 26.490 -14.179 -50.602 1.00 89.62 524 ARG A CA 1
ATOM 4047 C C . ARG A 1 524 ? 26.846 -12.769 -50.191 1.00 89.62 524 ARG A C 1
ATOM 4049 O O . ARG A 1 524 ? 27.545 -12.085 -50.937 1.00 89.62 524 ARG A O 1
ATOM 4056 N N . THR A 1 525 ? 26.461 -12.373 -48.988 1.00 89.94 525 THR A N 1
ATOM 4057 C CA . THR A 1 525 ? 26.892 -11.106 -48.393 1.00 89.94 525 THR A CA 1
ATOM 4058 C C . THR A 1 525 ? 27.808 -11.383 -47.214 1.00 89.94 525 THR A C 1
ATOM 4060 O O . THR A 1 525 ? 27.433 -12.110 -46.296 1.00 89.94 525 THR A O 1
ATOM 4063 N N . TYR A 1 526 ? 28.998 -10.786 -47.225 1.00 91.31 526 TYR A N 1
ATOM 4064 C CA . TYR A 1 526 ? 29.866 -10.706 -46.054 1.00 91.31 526 TYR A CA 1
ATOM 4065 C C . TYR A 1 526 ? 29.629 -9.400 -45.299 1.00 91.31 526 TYR A C 1
ATOM 4067 O O . TYR A 1 526 ? 29.564 -8.355 -45.936 1.00 91.31 526 TYR A O 1
ATOM 4075 N N . ASN A 1 527 ? 29.596 -9.457 -43.968 1.00 91.00 527 ASN A N 1
ATOM 4076 C CA . ASN A 1 527 ? 29.500 -8.322 -43.057 1.00 91.00 527 ASN A CA 1
ATOM 4077 C C . ASN A 1 527 ? 30.522 -8.483 -41.923 1.00 91.00 527 ASN A C 1
ATOM 4079 O O . ASN A 1 527 ? 30.487 -9.452 -41.168 1.00 91.00 527 ASN A O 1
ATOM 4083 N N . SER A 1 528 ? 31.424 -7.515 -41.758 1.00 91.25 528 SER A N 1
ATOM 4084 C CA . SER A 1 528 ? 32.534 -7.620 -40.799 1.00 91.25 528 SER A CA 1
ATOM 4085 C C . SER A 1 528 ? 32.119 -7.545 -39.327 1.00 91.25 528 SER A C 1
ATOM 4087 O O . SER A 1 528 ? 32.894 -7.942 -38.461 1.00 91.25 528 SER A O 1
ATOM 4089 N N . GLN A 1 529 ? 30.937 -6.994 -39.041 1.00 89.56 529 GLN A N 1
ATOM 4090 C CA . GLN A 1 529 ? 30.376 -6.874 -37.689 1.00 89.56 529 GLN A CA 1
ATOM 4091 C C . GLN A 1 529 ? 29.341 -7.964 -37.385 1.00 89.56 529 GLN A C 1
ATOM 4093 O O . GLN A 1 529 ? 28.884 -8.074 -36.248 1.00 89.56 529 GLN A O 1
ATOM 4098 N N . ASP A 1 530 ? 28.974 -8.779 -38.376 1.00 87.62 530 ASP A N 1
ATOM 4099 C CA . ASP A 1 530 ? 28.027 -9.864 -38.174 1.00 87.62 530 ASP A CA 1
ATOM 4100 C C . ASP A 1 530 ? 28.734 -11.042 -37.484 1.00 87.62 530 ASP A C 1
ATOM 4102 O O . ASP A 1 530 ? 29.629 -11.688 -38.032 1.00 87.62 530 ASP A O 1
ATOM 4106 N N . LYS A 1 531 ? 28.348 -11.295 -36.231 1.00 86.38 531 LYS A N 1
ATOM 4107 C CA . LYS A 1 531 ? 28.922 -12.355 -35.388 1.00 86.38 531 LYS A CA 1
ATOM 4108 C C . LYS A 1 531 ? 28.249 -13.711 -35.603 1.00 86.38 531 LYS A C 1
ATOM 4110 O O . LYS A 1 531 ? 28.686 -14.705 -35.021 1.00 86.38 531 LYS A O 1
ATOM 4115 N N . ARG A 1 532 ? 27.191 -13.776 -36.415 1.00 83.31 532 ARG A N 1
ATOM 4116 C CA . ARG A 1 532 ? 26.431 -15.003 -36.666 1.00 83.31 532 ARG A CA 1
ATOM 4117 C C . ARG A 1 532 ? 27.253 -15.948 -37.532 1.00 83.31 532 ARG A C 1
ATOM 4119 O O . ARG A 1 532 ? 27.958 -15.521 -38.443 1.00 83.31 532 ARG A O 1
ATOM 4126 N N . SER A 1 533 ? 27.163 -17.243 -37.241 1.00 84.94 533 SER A N 1
ATOM 4127 C CA . SER A 1 533 ? 27.810 -18.303 -38.016 1.00 84.94 533 SER A CA 1
ATOM 4128 C C . SER A 1 533 ? 26.775 -18.977 -38.903 1.00 84.94 533 SER A C 1
ATOM 4130 O O . SER A 1 533 ? 25.860 -19.622 -38.395 1.00 84.94 533 SER A O 1
ATOM 4132 N N . THR A 1 534 ? 26.920 -18.838 -40.217 1.00 83.69 534 THR A N 1
ATOM 4133 C CA . THR A 1 534 ? 26.048 -19.495 -41.200 1.00 83.69 534 THR A CA 1
ATOM 4134 C C . THR A 1 534 ? 26.792 -20.622 -41.910 1.00 83.69 534 THR A C 1
ATOM 4136 O O . THR A 1 534 ? 27.943 -20.939 -41.593 1.00 83.69 534 THR A O 1
ATOM 4139 N N . SER A 1 535 ? 26.153 -21.211 -42.921 1.00 83.12 535 SER A N 1
ATOM 4140 C CA . SER A 1 535 ? 26.742 -22.230 -43.795 1.00 83.12 535 SER A CA 1
ATOM 4141 C C . SER A 1 535 ? 28.060 -21.796 -44.457 1.00 83.12 535 SER A C 1
ATOM 4143 O O . SER A 1 535 ? 28.860 -22.650 -44.838 1.00 83.12 535 SER A O 1
ATOM 4145 N N . PHE A 1 536 ? 28.310 -20.487 -44.582 1.00 85.94 536 PHE A N 1
ATOM 4146 C CA . PHE A 1 536 ? 29.521 -19.925 -45.193 1.00 85.94 536 PHE A CA 1
ATOM 4147 C C . PHE A 1 536 ? 30.530 -19.367 -44.174 1.00 85.94 536 PHE A C 1
ATOM 4149 O O . PHE A 1 536 ? 31.567 -18.831 -44.567 1.00 85.94 536 PHE A O 1
ATOM 4156 N N . GLY A 1 537 ? 30.271 -19.548 -42.876 1.00 88.12 537 GLY A N 1
ATOM 4157 C CA . GLY A 1 537 ? 31.121 -19.091 -41.778 1.00 88.12 537 GLY A CA 1
ATOM 4158 C C . GLY A 1 537 ? 30.635 -17.796 -41.129 1.00 88.12 537 GLY A C 1
ATOM 4159 O O . GLY A 1 537 ? 29.597 -17.243 -41.491 1.00 88.12 537 GLY A O 1
ATOM 4160 N N . THR A 1 538 ? 31.385 -17.327 -40.130 1.00 91.06 538 THR A N 1
ATOM 4161 C CA . THR A 1 538 ? 31.030 -16.121 -39.374 1.00 91.06 538 THR A CA 1
ATOM 4162 C C . THR A 1 538 ? 31.003 -14.884 -40.265 1.00 91.06 538 THR A C 1
ATOM 4164 O O . THR A 1 538 ? 31.956 -14.620 -41.003 1.00 91.06 538 THR A O 1
ATOM 4167 N N . GLY A 1 539 ? 29.909 -14.135 -40.178 1.00 88.19 539 GLY A N 1
ATOM 4168 C CA . GLY A 1 539 ? 29.700 -12.883 -40.896 1.00 88.19 539 GLY A CA 1
ATOM 4169 C C . GLY A 1 539 ? 29.261 -13.029 -42.349 1.00 88.19 539 GLY A C 1
ATOM 4170 O O . GLY A 1 539 ? 29.122 -12.027 -43.042 1.00 88.19 539 GLY A O 1
ATOM 4171 N N . TRP A 1 540 ? 29.032 -14.250 -42.831 1.00 89.56 540 TRP A N 1
ATOM 4172 C CA . TRP A 1 540 ? 28.445 -14.485 -44.147 1.00 89.56 540 TRP A CA 1
ATOM 4173 C C . TRP A 1 540 ? 26.945 -14.747 -44.035 1.00 89.56 540 TRP A C 1
ATOM 4175 O O . TRP A 1 540 ? 26.508 -15.445 -43.130 1.00 89.56 540 TRP A O 1
ATOM 4185 N N . SER A 1 541 ? 26.168 -14.255 -44.992 1.00 86.31 541 SER A N 1
ATOM 4186 C CA . SER A 1 541 ? 24.747 -14.571 -45.192 1.00 86.31 541 SER A CA 1
ATOM 4187 C C . SER A 1 541 ? 24.512 -14.991 -46.643 1.00 86.31 541 SER A C 1
ATOM 4189 O O . SER A 1 541 ? 25.327 -14.672 -47.518 1.00 86.31 541 SER A O 1
ATOM 4191 N N . PHE A 1 542 ? 23.436 -15.740 -46.898 1.00 85.12 542 PHE A N 1
ATOM 4192 C CA . PHE A 1 542 ? 23.090 -16.199 -48.242 1.00 85.12 542 PHE A CA 1
ATOM 4193 C C . PHE A 1 542 ? 21.720 -15.692 -48.694 1.00 85.12 542 PHE A C 1
ATOM 4195 O O . PHE A 1 542 ? 20.765 -15.709 -47.925 1.00 85.12 542 PHE A O 1
ATOM 4202 N N . GLY A 1 543 ? 21.626 -15.322 -49.973 1.00 71.31 543 GLY A N 1
ATOM 4203 C CA . GLY A 1 543 ? 20.516 -14.643 -50.653 1.00 71.31 543 GLY A CA 1
ATOM 4204 C C . GLY A 1 543 ? 19.176 -15.375 -50.703 1.00 71.31 543 GLY A C 1
ATOM 4205 O O . GLY A 1 543 ? 18.292 -14.972 -51.451 1.00 71.31 543 GLY A O 1
ATOM 4206 N N . PHE A 1 544 ? 19.002 -16.447 -49.934 1.00 73.44 544 PHE A N 1
ATOM 4207 C CA . PHE A 1 544 ? 17.711 -17.100 -49.721 1.00 73.44 544 PHE A CA 1
ATOM 4208 C C . PHE A 1 544 ? 17.312 -17.203 -48.241 1.00 73.44 544 PHE A C 1
ATOM 4210 O O . PHE A 1 544 ? 16.237 -17.714 -47.937 1.00 73.44 544 PHE A O 1
ATOM 4217 N N . GLU A 1 545 ? 18.176 -16.787 -47.314 1.00 70.31 545 GLU A N 1
ATOM 4218 C CA . GLU A 1 545 ? 17.981 -16.946 -45.874 1.00 70.31 545 GLU A CA 1
ATOM 4219 C C . GLU A 1 545 ? 17.247 -15.719 -45.316 1.00 70.31 545 GLU A C 1
ATOM 4221 O O . GLU A 1 545 ? 17.863 -14.728 -44.934 1.00 70.31 545 GLU A O 1
ATOM 4226 N N . GLY A 1 546 ? 15.914 -15.780 -45.303 1.00 69.62 546 GLY A N 1
ATOM 4227 C CA . GLY A 1 546 ? 15.065 -14.816 -44.604 1.00 69.62 546 GLY A CA 1
ATOM 4228 C C . GLY A 1 546 ? 14.482 -15.428 -43.335 1.00 69.62 546 GLY A C 1
ATOM 4229 O O . GLY A 1 546 ? 14.057 -16.584 -43.344 1.00 69.62 546 GLY A O 1
ATOM 4230 N N . PHE A 1 547 ? 14.443 -14.659 -42.250 1.00 78.56 547 PHE A N 1
ATOM 4231 C CA . PHE A 1 547 ? 13.838 -15.087 -40.988 1.00 78.56 547 PHE A CA 1
ATOM 4232 C C . PHE A 1 547 ? 13.047 -13.938 -40.380 1.00 78.56 547 PHE A C 1
ATOM 4234 O O . PHE A 1 547 ? 13.457 -12.786 -40.484 1.00 78.56 547 PHE A O 1
ATOM 4241 N N . CYS A 1 548 ? 11.939 -14.269 -39.728 1.00 84.00 548 CYS A N 1
ATOM 4242 C CA . CYS A 1 548 ? 11.221 -13.371 -38.838 1.00 84.00 548 CYS A CA 1
ATOM 4243 C C . CYS A 1 548 ? 11.155 -14.047 -37.473 1.00 84.00 548 CYS A C 1
ATOM 4245 O O . CYS A 1 548 ? 10.554 -15.114 -37.343 1.00 84.00 548 CYS A O 1
ATOM 4247 N N . GLU A 1 549 ? 11.772 -13.436 -36.471 1.00 86.56 549 GLU A N 1
ATOM 4248 C CA . GLU A 1 549 ? 11.844 -13.978 -35.116 1.00 86.56 549 GLU A CA 1
ATOM 4249 C C . GLU A 1 549 ? 11.564 -12.897 -34.070 1.00 86.56 549 GLU A C 1
ATOM 4251 O O . GLU A 1 549 ? 11.743 -11.703 -34.330 1.00 86.56 549 GLU A O 1
ATOM 4256 N N . ASP A 1 550 ? 11.094 -13.326 -32.895 1.00 86.50 550 ASP A N 1
ATOM 4257 C CA . ASP A 1 550 ? 11.059 -12.457 -31.720 1.00 86.50 550 ASP A CA 1
ATOM 4258 C C . ASP A 1 550 ? 12.475 -12.027 -31.388 1.00 86.50 550 ASP A C 1
ATOM 4260 O O . ASP A 1 550 ? 13.401 -12.845 -31.361 1.00 86.50 550 ASP A O 1
ATOM 4264 N N . TYR A 1 551 ? 12.640 -10.739 -31.128 1.00 84.56 551 TYR A N 1
ATOM 4265 C CA . TYR A 1 551 ? 13.931 -10.227 -30.741 1.00 84.56 551 TYR A CA 1
ATOM 4266 C C . TYR A 1 551 ? 14.318 -10.741 -29.353 1.00 84.56 551 TYR A C 1
ATOM 4268 O O . TYR A 1 551 ? 13.517 -10.742 -28.417 1.00 84.56 551 TYR A O 1
ATOM 4276 N N . LYS A 1 552 ? 15.569 -11.179 -29.226 1.00 84.12 552 LYS A N 1
ATOM 4277 C CA . LYS A 1 552 ? 16.142 -11.683 -27.981 1.00 84.12 552 LYS A CA 1
ATOM 4278 C C . LYS A 1 552 ? 17.365 -10.863 -27.637 1.00 84.12 552 LYS A C 1
ATOM 4280 O O . LYS A 1 552 ? 18.265 -10.725 -28.465 1.00 84.12 552 LYS A O 1
ATOM 4285 N N . TYR A 1 553 ? 17.409 -10.365 -26.413 1.00 80.94 553 TYR A N 1
ATOM 4286 C CA . TYR A 1 553 ? 18.554 -9.639 -25.897 1.00 80.94 553 TYR A CA 1
ATOM 4287 C C . TYR A 1 553 ? 19.190 -10.425 -24.761 1.00 80.94 553 TYR A C 1
ATOM 4289 O O . TYR A 1 553 ? 18.532 -10.715 -23.764 1.00 80.94 553 TYR A O 1
ATOM 4297 N N . THR A 1 554 ? 20.471 -10.756 -24.908 1.00 80.69 554 THR A N 1
ATOM 4298 C CA . THR A 1 554 ? 21.271 -11.369 -23.845 1.00 80.69 554 THR A CA 1
ATOM 4299 C C . THR A 1 554 ? 22.240 -10.336 -23.299 1.00 80.69 554 THR A C 1
ATOM 4301 O O . THR A 1 554 ? 23.036 -9.780 -24.057 1.00 80.69 554 THR A O 1
ATOM 4304 N N . PHE A 1 555 ? 22.229 -10.116 -21.991 1.00 74.12 555 PHE A N 1
ATOM 4305 C CA . PHE A 1 555 ? 23.199 -9.250 -21.327 1.00 74.12 555 PHE A CA 1
ATOM 4306 C C . PHE A 1 555 ? 23.896 -9.977 -20.185 1.00 74.12 555 PHE A C 1
ATOM 4308 O O . PHE A 1 555 ? 23.425 -10.999 -19.687 1.00 74.12 555 PHE A O 1
ATOM 4315 N N . VAL A 1 556 ? 25.069 -9.460 -19.826 1.00 74.19 556 VAL A N 1
ATOM 4316 C CA . VAL A 1 556 ? 25.920 -9.992 -18.763 1.00 74.19 556 VAL A CA 1
ATOM 4317 C C . VAL A 1 556 ? 25.726 -9.112 -17.530 1.00 74.19 556 VAL A C 1
ATOM 4319 O O . VAL A 1 556 ? 25.965 -7.906 -17.600 1.00 74.19 556 VAL A O 1
ATOM 4322 N N . LEU A 1 557 ? 25.276 -9.704 -16.428 1.00 67.62 557 LEU A N 1
ATOM 4323 C CA . LEU A 1 557 ? 25.128 -9.056 -15.128 1.00 67.62 557 LEU A CA 1
ATOM 4324 C C . LEU A 1 557 ? 26.500 -8.731 -14.511 1.00 67.62 557 LEU A C 1
ATOM 4326 O O . LEU A 1 557 ? 27.533 -9.257 -14.929 1.00 67.62 557 LEU A O 1
ATOM 4330 N N . GLU A 1 558 ? 26.521 -7.867 -13.490 1.00 66.56 558 GLU A N 1
ATOM 4331 C CA . GLU A 1 558 ? 27.759 -7.468 -12.791 1.00 66.56 558 GLU A CA 1
ATOM 4332 C C . GLU A 1 558 ? 28.510 -8.659 -12.172 1.00 66.56 558 GLU A C 1
ATOM 4334 O O . GLU A 1 558 ? 29.737 -8.644 -12.078 1.00 66.56 558 GLU A O 1
ATOM 4339 N N . ASP A 1 559 ? 27.787 -9.711 -11.790 1.00 74.00 559 ASP A N 1
ATOM 4340 C CA . ASP A 1 559 ? 28.348 -10.951 -11.247 1.00 74.00 559 ASP A CA 1
ATOM 4341 C C . ASP A 1 559 ? 28.883 -11.916 -12.328 1.00 74.00 559 ASP A C 1
ATOM 4343 O O . ASP A 1 559 ? 29.420 -12.980 -12.010 1.00 74.00 559 ASP A O 1
ATOM 4347 N N . GLY A 1 560 ? 28.773 -11.540 -13.607 1.00 78.38 560 GLY A N 1
ATOM 4348 C CA . GLY A 1 560 ? 29.214 -12.316 -14.763 1.00 78.38 560 GLY A CA 1
ATOM 4349 C C . GLY A 1 560 ? 28.207 -13.350 -15.269 1.00 78.38 560 GLY A C 1
ATOM 4350 O O . GLY A 1 560 ? 28.505 -14.042 -16.246 1.00 78.38 560 GLY A O 1
ATOM 4351 N N . THR A 1 561 ? 27.037 -13.483 -14.641 1.00 81.38 561 THR A N 1
ATOM 4352 C CA . THR A 1 561 ? 25.955 -14.334 -15.153 1.00 81.38 561 THR A CA 1
ATOM 4353 C C . THR A 1 561 ? 25.265 -13.681 -16.354 1.00 81.38 561 THR A C 1
ATOM 4355 O O . THR A 1 561 ? 25.424 -12.488 -16.602 1.00 81.38 561 THR A O 1
ATOM 4358 N N . THR A 1 562 ? 24.548 -14.466 -17.161 1.00 81.44 562 THR A N 1
ATOM 4359 C CA . THR A 1 562 ? 23.840 -13.959 -18.347 1.00 81.44 562 THR A CA 1
ATOM 4360 C C . THR A 1 562 ? 22.342 -14.146 -18.212 1.00 81.44 562 THR A C 1
ATOM 4362 O O . THR A 1 562 ? 21.900 -15.262 -17.937 1.00 81.44 562 THR A O 1
ATOM 4365 N N . GLU A 1 563 ? 21.579 -13.103 -18.513 1.00 78.50 563 GLU A N 1
ATOM 4366 C CA . GLU A 1 563 ? 20.121 -13.161 -18.624 1.00 78.50 563 GLU A CA 1
ATOM 4367 C C . GLU A 1 563 ? 19.692 -12.892 -20.070 1.00 78.50 563 GLU A C 1
ATOM 4369 O O . GLU A 1 563 ? 20.291 -12.069 -20.766 1.00 78.50 563 GLU A O 1
ATOM 4374 N N . GLU A 1 564 ? 18.673 -13.621 -20.538 1.00 83.56 564 GLU A N 1
ATOM 4375 C CA . GLU A 1 564 ? 18.045 -13.429 -21.850 1.00 83.56 564 GLU A CA 1
ATOM 4376 C C . GLU A 1 564 ? 16.627 -12.881 -21.658 1.00 83.56 564 GLU A C 1
ATOM 4378 O O . GLU A 1 564 ? 15.816 -13.478 -20.951 1.00 83.56 564 GLU A O 1
ATOM 4383 N N . ILE A 1 565 ? 16.321 -11.767 -22.319 1.00 77.31 565 ILE A N 1
ATOM 4384 C CA . ILE A 1 565 ? 14.980 -11.183 -22.390 1.00 77.31 565 ILE A CA 1
ATOM 4385 C C . ILE A 1 565 ? 14.454 -11.371 -23.813 1.00 77.31 565 ILE A C 1
ATOM 4387 O O . ILE A 1 565 ? 15.132 -11.032 -24.784 1.00 77.31 565 ILE A O 1
ATOM 4391 N N . ILE A 1 566 ? 13.232 -11.893 -23.935 1.00 81.88 566 ILE A N 1
ATOM 4392 C CA . ILE A 1 566 ? 12.523 -12.043 -25.212 1.00 81.88 566 ILE A CA 1
ATOM 4393 C C . ILE A 1 566 ? 11.501 -10.911 -25.350 1.00 81.88 566 ILE A C 1
ATOM 4395 O O . ILE A 1 566 ? 10.685 -10.684 -24.459 1.00 81.88 566 ILE A O 1
ATOM 4399 N N . PHE A 1 567 ? 11.537 -10.223 -26.486 1.00 79.44 567 PHE A N 1
ATOM 4400 C CA . PHE A 1 567 ? 10.671 -9.104 -26.836 1.00 79.44 567 PHE A CA 1
ATOM 4401 C C . PHE A 1 567 ? 9.621 -9.577 -27.852 1.00 79.44 567 PHE A C 1
ATOM 4403 O O . PHE A 1 567 ? 9.801 -9.428 -29.057 1.00 79.44 567 PHE A O 1
ATOM 4410 N N . ASP A 1 568 ? 8.507 -10.135 -27.376 1.00 79.44 568 ASP A N 1
ATOM 4411 C CA . ASP A 1 568 ? 7.409 -10.667 -28.213 1.00 79.44 568 ASP A CA 1
ATOM 4412 C C . ASP A 1 568 ? 6.714 -9.610 -29.106 1.00 79.44 568 ASP A C 1
ATOM 4414 O O . ASP A 1 568 ? 6.045 -9.917 -30.101 1.00 79.44 568 ASP A O 1
ATOM 4418 N N . TYR A 1 569 ? 6.896 -8.333 -28.776 1.00 76.94 569 TYR A N 1
ATOM 4419 C CA . TYR A 1 569 ? 6.395 -7.188 -29.532 1.00 76.94 569 TYR A CA 1
ATOM 4420 C C . TYR A 1 569 ? 7.416 -6.586 -30.509 1.00 76.94 569 TYR A C 1
ATOM 4422 O O . TYR A 1 569 ? 7.045 -5.679 -31.253 1.00 76.94 569 TYR A O 1
ATOM 4430 N N . LEU A 1 570 ? 8.667 -7.054 -30.539 1.00 82.44 570 LEU A N 1
ATOM 4431 C CA . LEU A 1 570 ? 9.693 -6.582 -31.471 1.00 82.44 570 LEU A CA 1
ATOM 4432 C C . LEU A 1 570 ? 10.139 -7.737 -32.366 1.00 82.44 570 LEU A C 1
ATOM 4434 O O . LEU A 1 570 ? 10.716 -8.714 -31.895 1.00 82.44 570 LEU A O 1
ATOM 4438 N N . LYS A 1 571 ? 9.892 -7.618 -33.670 1.00 85.38 571 LYS A N 1
ATOM 4439 C CA . LYS A 1 571 ? 10.337 -8.604 -34.659 1.00 85.38 571 LYS A CA 1
ATOM 4440 C C . LYS A 1 571 ? 11.605 -8.126 -35.342 1.00 85.38 571 LYS A C 1
ATOM 4442 O O . LYS A 1 571 ? 11.633 -7.026 -35.895 1.00 85.38 571 LYS A O 1
ATOM 4447 N N . GLY A 1 572 ? 12.616 -8.987 -35.354 1.00 85.75 572 GLY A N 1
ATOM 4448 C CA . GLY A 1 572 ? 13.751 -8.871 -36.260 1.00 85.75 572 GLY A CA 1
ATOM 4449 C C . GLY A 1 572 ? 13.451 -9.631 -37.547 1.00 85.75 572 GLY A C 1
ATOM 4450 O O . GLY A 1 572 ? 13.267 -10.848 -37.517 1.00 85.75 572 GLY A O 1
ATOM 4451 N N . VAL A 1 573 ? 13.393 -8.926 -38.675 1.00 85.19 573 VAL A N 1
ATOM 4452 C CA . VAL A 1 573 ? 13.196 -9.516 -40.003 1.00 85.19 573 VAL A CA 1
ATOM 4453 C C . VAL A 1 573 ? 14.491 -9.412 -40.786 1.00 85.19 573 VAL A C 1
ATOM 4455 O O . VAL A 1 573 ? 14.885 -8.333 -41.226 1.00 85.19 573 VAL A O 1
ATOM 4458 N N . ARG A 1 574 ? 15.156 -10.547 -40.974 1.00 83.44 574 ARG A N 1
ATOM 4459 C CA . ARG A 1 574 ? 16.375 -10.630 -41.774 1.00 83.44 574 ARG A CA 1
ATOM 4460 C C . ARG A 1 574 ? 16.020 -10.755 -43.243 1.00 83.44 574 ARG A C 1
ATOM 4462 O O . ARG A 1 574 ? 15.272 -11.654 -43.629 1.00 83.44 574 ARG A O 1
ATOM 4469 N N . LEU A 1 575 ? 16.576 -9.863 -44.045 1.00 82.56 575 LEU A N 1
ATOM 4470 C CA . LEU A 1 575 ? 16.436 -9.877 -45.485 1.00 82.56 575 LEU A CA 1
ATOM 4471 C C . LEU A 1 575 ? 17.519 -10.758 -46.126 1.00 82.56 575 LEU A C 1
ATOM 4473 O O . LEU A 1 575 ? 18.586 -10.964 -45.543 1.00 82.56 575 LEU A O 1
ATOM 4477 N N . PRO A 1 576 ? 17.278 -11.256 -47.351 1.00 75.88 576 PRO A N 1
ATOM 4478 C CA . PRO A 1 576 ? 18.236 -12.099 -48.063 1.00 75.88 576 PRO A CA 1
ATOM 4479 C C . PRO A 1 576 ? 19.617 -11.469 -48.294 1.00 75.88 576 PRO A C 1
ATOM 4481 O O . PRO A 1 576 ? 20.607 -12.178 -48.444 1.00 75.88 576 PRO A O 1
ATOM 4484 N N . ASP A 1 577 ? 19.707 -10.141 -48.323 1.00 74.00 577 ASP A N 1
ATOM 4485 C CA . ASP A 1 577 ? 20.980 -9.428 -48.457 1.00 74.00 577 ASP A CA 1
ATOM 4486 C C . ASP A 1 577 ? 21.794 -9.381 -47.152 1.00 74.00 577 ASP A C 1
ATOM 4488 O O . ASP A 1 577 ? 22.919 -8.879 -47.156 1.00 74.00 577 ASP A O 1
ATOM 4492 N N . GLY A 1 578 ? 21.261 -9.937 -46.062 1.00 76.25 578 GLY A N 1
ATOM 4493 C CA . GLY A 1 578 ? 21.862 -9.957 -44.734 1.00 76.25 578 GLY A CA 1
ATOM 4494 C C . GLY A 1 578 ? 21.490 -8.757 -43.865 1.00 76.25 578 GLY A C 1
ATOM 4495 O O . GLY A 1 578 ? 21.825 -8.778 -42.678 1.00 76.25 578 GLY A O 1
ATOM 4496 N N . SER A 1 579 ? 20.805 -7.748 -44.420 1.00 80.75 579 SER A N 1
ATOM 4497 C CA . SER A 1 579 ? 20.2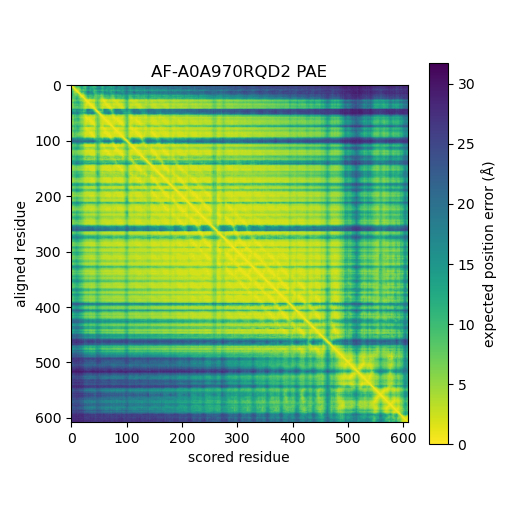51 -6.638 -43.642 1.00 80.75 579 SER A CA 1
ATOM 4498 C C . SER A 1 579 ? 19.144 -7.113 -42.710 1.00 80.75 579 SER A C 1
ATOM 4500 O O . SER A 1 579 ? 18.462 -8.104 -42.978 1.00 80.75 579 SER A O 1
ATOM 4502 N N . THR A 1 580 ? 18.957 -6.403 -41.601 1.00 84.56 580 THR A N 1
ATOM 4503 C CA . THR A 1 580 ? 17.857 -6.675 -40.673 1.00 84.56 580 THR A CA 1
ATOM 4504 C C . THR A 1 580 ? 16.953 -5.455 -40.576 1.00 84.56 580 THR A C 1
ATOM 4506 O O . THR A 1 580 ? 17.402 -4.342 -40.303 1.00 84.56 580 THR A O 1
ATOM 4509 N N . LEU A 1 581 ? 15.660 -5.676 -40.794 1.00 83.31 581 LEU A N 1
ATOM 4510 C CA . LEU A 1 581 ? 14.594 -4.734 -40.491 1.00 83.31 581 LEU A CA 1
ATOM 4511 C C . LEU A 1 581 ? 14.023 -5.040 -39.106 1.00 83.31 581 LEU A C 1
ATOM 4513 O O . LEU A 1 581 ? 13.960 -6.194 -38.690 1.00 83.31 581 LEU A O 1
ATOM 4517 N N . SER A 1 582 ? 13.568 -4.006 -38.413 1.00 83.38 582 SER A N 1
ATOM 4518 C CA . SER A 1 582 ? 12.833 -4.123 -37.154 1.00 83.38 582 SER A CA 1
ATOM 4519 C C . SER A 1 582 ? 11.386 -3.692 -37.349 1.00 83.38 582 SER A C 1
ATOM 4521 O O . SER A 1 582 ? 11.078 -2.784 -38.136 1.00 83.38 582 SER A O 1
ATOM 4523 N N . PHE A 1 583 ? 10.497 -4.395 -36.654 1.00 80.69 583 PHE A N 1
ATOM 4524 C CA . PHE A 1 583 ? 9.081 -4.078 -36.611 1.00 80.69 583 PHE A CA 1
ATOM 4525 C C . PHE A 1 583 ? 8.578 -4.131 -35.176 1.00 80.69 583 PHE A C 1
ATOM 4527 O O . PHE A 1 583 ? 8.678 -5.165 -34.513 1.00 80.69 583 PHE A O 1
ATOM 4534 N N . THR A 1 584 ? 7.985 -3.033 -34.725 1.00 79.81 584 THR A N 1
ATOM 4535 C CA . THR A 1 584 ? 7.448 -2.892 -33.371 1.00 79.81 584 THR A CA 1
ATOM 4536 C C . THR A 1 584 ? 5.927 -3.026 -33.403 1.00 79.81 584 THR A C 1
ATOM 4538 O O . THR A 1 584 ? 5.252 -2.424 -34.243 1.00 79.81 584 THR A O 1
ATOM 4541 N N . LYS A 1 585 ? 5.361 -3.829 -32.499 1.00 76.88 585 LYS A N 1
ATOM 4542 C CA . LYS A 1 585 ? 3.913 -4.025 -32.381 1.00 76.88 585 LYS A CA 1
ATOM 4543 C C . LYS A 1 585 ? 3.247 -2.799 -31.747 1.00 76.88 585 LYS A C 1
ATOM 4545 O O . LYS A 1 585 ? 3.520 -2.471 -30.593 1.00 76.88 585 LYS A O 1
ATOM 4550 N N . VAL A 1 586 ? 2.330 -2.172 -32.482 1.00 68.81 586 VAL A N 1
ATOM 4551 C CA . VAL A 1 586 ? 1.471 -1.059 -32.045 1.00 68.81 586 VAL A CA 1
ATOM 4552 C C . VAL A 1 586 ? 0.014 -1.492 -32.217 1.00 68.81 586 VAL A C 1
ATOM 4554 O O . VAL A 1 586 ? -0.431 -1.764 -33.339 1.00 68.81 586 VAL A O 1
ATOM 4557 N N . GLY A 1 587 ? -0.717 -1.607 -31.104 1.00 71.62 587 GLY A N 1
ATOM 4558 C CA . GLY A 1 587 ? -2.004 -2.308 -31.071 1.00 71.62 587 GLY A CA 1
ATOM 4559 C C . GLY A 1 587 ? -1.870 -3.746 -31.594 1.00 71.62 587 GLY A C 1
ATOM 4560 O O . GLY A 1 587 ? -1.006 -4.499 -31.141 1.00 71.62 587 GLY A O 1
ATOM 4561 N N . ASP A 1 588 ? -2.673 -4.097 -32.601 1.00 72.50 588 ASP A N 1
ATOM 4562 C CA . ASP A 1 588 ? -2.664 -5.415 -33.258 1.00 72.50 588 ASP A CA 1
ATOM 4563 C C . ASP A 1 588 ? -1.805 -5.479 -34.535 1.00 72.50 588 ASP A C 1
ATOM 4565 O O . ASP A 1 588 ? -1.848 -6.466 -35.265 1.00 72.50 588 ASP A O 1
ATOM 4569 N N . THR A 1 589 ? -1.017 -4.442 -34.837 1.00 71.56 589 THR A N 1
ATOM 4570 C CA . THR A 1 589 ? -0.228 -4.371 -36.081 1.00 71.56 589 THR A CA 1
ATOM 4571 C C . THR A 1 589 ? 1.256 -4.178 -35.813 1.00 71.56 589 THR A C 1
ATOM 4573 O O . THR A 1 589 ? 1.642 -3.467 -34.889 1.00 71.56 589 THR A O 1
ATOM 4576 N N . TYR A 1 590 ? 2.104 -4.776 -36.647 1.00 75.00 590 TYR A N 1
ATOM 4577 C CA . TYR A 1 590 ? 3.542 -4.525 -36.637 1.00 75.00 590 TYR A CA 1
ATOM 4578 C C . TYR A 1 590 ? 3.859 -3.342 -37.554 1.00 75.00 590 TYR A C 1
ATOM 4580 O O . TYR A 1 590 ? 3.542 -3.353 -38.744 1.00 75.00 590 TYR A O 1
ATOM 4588 N N . ARG A 1 591 ? 4.474 -2.295 -37.003 1.00 71.56 591 ARG A N 1
ATOM 4589 C CA . ARG A 1 591 ? 4.896 -1.115 -37.763 1.00 71.56 591 ARG A CA 1
ATOM 4590 C C . ARG A 1 591 ? 6.398 -1.172 -37.969 1.00 71.56 591 ARG A C 1
ATOM 4592 O O . ARG A 1 591 ? 7.140 -1.415 -37.022 1.00 71.56 591 ARG A O 1
ATOM 4599 N N . SER A 1 592 ? 6.834 -0.959 -39.209 1.00 70.81 592 SER A N 1
ATOM 4600 C CA . SER A 1 592 ? 8.259 -0.813 -39.481 1.00 70.81 592 SER A CA 1
ATOM 4601 C C . SER A 1 592 ? 8.754 0.507 -38.923 1.00 70.81 592 SER A C 1
ATOM 4603 O O . SER A 1 592 ? 8.112 1.544 -39.112 1.00 70.81 592 SER A O 1
ATOM 4605 N N . ASP A 1 593 ? 9.940 0.474 -38.333 1.00 62.00 593 ASP A N 1
ATOM 4606 C CA . ASP A 1 593 ? 10.652 1.681 -37.922 1.00 62.00 593 ASP A CA 1
ATOM 4607 C C . ASP A 1 593 ? 11.200 2.471 -39.133 1.00 62.00 593 ASP A C 1
ATOM 4609 O O . ASP A 1 593 ? 11.551 3.646 -39.030 1.00 62.00 593 ASP A O 1
ATOM 4613 N N . ASN A 1 594 ? 11.163 1.870 -40.331 1.00 64.19 594 ASN A N 1
ATOM 4614 C CA . ASN A 1 594 ? 11.308 2.555 -41.611 1.00 64.19 594 ASN A CA 1
ATOM 4615 C C . ASN A 1 594 ? 9.935 2.672 -42.293 1.00 64.19 594 ASN A C 1
ATOM 4617 O O . ASN A 1 594 ? 9.408 1.697 -42.824 1.00 64.19 594 ASN A O 1
ATOM 4621 N N . SER A 1 595 ? 9.379 3.886 -42.338 1.00 52.34 595 SER A N 1
ATOM 4622 C CA . SER A 1 595 ? 8.015 4.179 -42.816 1.00 52.34 595 SER A CA 1
ATOM 4623 C C . SER A 1 595 ? 7.703 3.763 -44.263 1.00 52.34 595 SER A C 1
ATOM 4625 O O . SER A 1 595 ? 6.551 3.857 -44.687 1.00 52.34 595 SER A O 1
ATOM 4627 N N . SER A 1 596 ? 8.701 3.309 -45.025 1.00 55.12 596 SER A N 1
ATOM 4628 C CA . SER A 1 596 ? 8.536 2.775 -46.380 1.00 55.12 596 SER A CA 1
ATOM 4629 C C . SER A 1 596 ? 8.225 1.273 -46.448 1.00 55.12 596 SER A C 1
ATOM 4631 O O . SER A 1 596 ? 7.831 0.802 -47.514 1.00 55.12 596 SER A O 1
ATOM 4633 N N . ASN A 1 597 ? 8.340 0.534 -45.339 1.00 61.47 597 ASN A N 1
ATOM 4634 C CA . ASN A 1 597 ? 8.118 -0.914 -45.289 1.00 61.47 597 ASN A CA 1
ATOM 4635 C C . ASN A 1 597 ? 6.800 -1.271 -44.576 1.00 61.47 597 ASN A C 1
ATOM 4637 O O . ASN A 1 597 ? 6.429 -0.656 -43.575 1.00 61.47 597 ASN A O 1
ATOM 4641 N N . THR A 1 598 ? 6.112 -2.308 -45.053 1.00 58.03 598 THR A N 1
ATOM 4642 C CA . THR A 1 598 ? 4.905 -2.886 -44.434 1.00 58.03 598 THR A CA 1
ATOM 4643 C C . THR A 1 598 ? 5.152 -4.346 -44.080 1.00 58.03 598 THR A C 1
ATOM 4645 O O . THR A 1 598 ? 5.776 -5.042 -44.872 1.00 58.03 598 THR A O 1
ATOM 4648 N N . PHE A 1 599 ? 4.658 -4.793 -42.922 1.00 63.94 599 PHE A N 1
ATOM 4649 C CA . PHE A 1 599 ? 4.726 -6.190 -42.484 1.00 63.94 599 PHE A CA 1
ATOM 4650 C C . PHE A 1 599 ? 3.368 -6.617 -41.932 1.00 63.94 599 PHE A C 1
ATOM 4652 O O . PHE A 1 599 ? 2.861 -6.020 -40.981 1.00 63.94 599 PHE A O 1
ATOM 4659 N N . VAL A 1 600 ? 2.750 -7.603 -42.573 1.00 67.69 600 VAL A N 1
A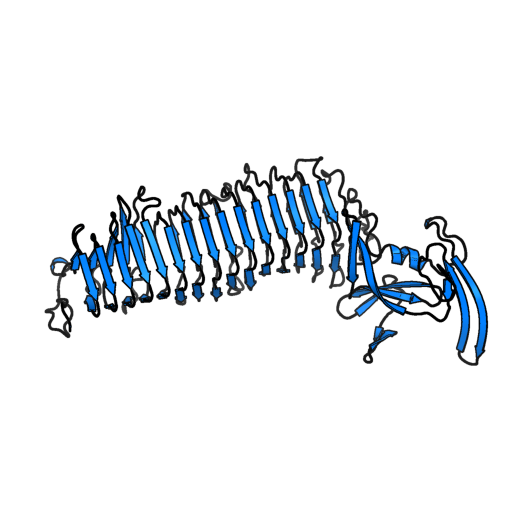TOM 4660 C CA . VAL A 1 600 ? 1.374 -8.043 -42.331 1.00 67.69 600 VAL A CA 1
ATOM 4661 C C . VAL A 1 600 ? 1.385 -9.510 -41.933 1.00 67.69 600 VAL A C 1
ATOM 4663 O O . VAL A 1 600 ? 1.831 -10.348 -42.709 1.00 67.69 600 VAL A O 1
ATOM 4666 N N . GLU A 1 601 ? 0.861 -9.826 -40.749 1.00 68.50 601 GLU A N 1
ATOM 4667 C CA . GLU A 1 601 ? 0.538 -11.203 -40.374 1.00 68.50 601 GLU A CA 1
ATOM 4668 C C . GLU A 1 601 ? -0.779 -11.613 -41.048 1.00 68.50 601 GLU A C 1
ATOM 4670 O O . GLU A 1 601 ? -1.825 -10.985 -40.868 1.00 68.50 601 GLU A O 1
ATOM 4675 N N . ASN A 1 602 ? -0.719 -12.647 -41.877 1.00 67.69 602 ASN A N 1
ATOM 4676 C CA . ASN A 1 602 ? -1.853 -13.196 -42.603 1.00 67.69 602 ASN A CA 1
ATOM 4677 C C . ASN A 1 602 ? -2.663 -14.139 -41.700 1.00 67.69 602 ASN A C 1
ATOM 4679 O O . ASN A 1 602 ? -2.151 -14.720 -40.748 1.00 67.69 602 ASN A O 1
ATOM 4683 N N . ALA A 1 603 ? -3.939 -14.360 -42.033 1.00 65.06 603 ALA A N 1
ATOM 4684 C CA . ALA A 1 603 ? -4.849 -15.204 -41.244 1.00 65.06 603 ALA A CA 1
ATOM 4685 C C . ALA A 1 603 ? -4.403 -16.678 -41.099 1.00 65.06 603 ALA A C 1
ATOM 4687 O O . ALA A 1 603 ? -4.959 -17.413 -40.286 1.00 65.06 603 ALA A O 1
ATOM 4688 N N . ASP A 1 604 ? -3.437 -17.120 -41.905 1.00 62.25 604 ASP A N 1
ATOM 4689 C CA . ASP A 1 604 ? -2.839 -18.455 -41.867 1.00 62.25 604 ASP A CA 1
ATOM 4690 C C . ASP A 1 604 ? -1.547 -18.532 -41.028 1.00 62.25 604 ASP A C 1
ATOM 4692 O O . ASP A 1 604 ? -0.928 -19.595 -40.968 1.00 62.25 604 ASP A O 1
ATOM 4696 N N . GLY A 1 605 ? -1.146 -17.430 -40.382 1.00 62.72 605 GLY A N 1
ATOM 4697 C CA . GLY A 1 605 ? 0.085 -17.316 -39.595 1.00 62.72 605 GLY A CA 1
ATOM 4698 C C . GLY A 1 605 ? 1.352 -17.062 -40.423 1.00 62.72 605 GLY A C 1
ATOM 4699 O O . GLY A 1 605 ? 2.453 -17.115 -39.878 1.00 62.72 605 GLY A O 1
ATOM 4700 N N . SER A 1 606 ? 1.231 -16.819 -41.735 1.00 59.50 606 SER A N 1
ATOM 4701 C CA . SER A 1 606 ? 2.341 -16.346 -42.577 1.00 59.50 606 SER A CA 1
ATOM 4702 C C . SER A 1 606 ? 2.505 -14.822 -42.500 1.00 59.50 606 SER A C 1
ATOM 4704 O O . SER A 1 606 ? 1.610 -14.129 -42.029 1.00 59.50 606 SER A O 1
ATOM 4706 N N . PHE A 1 607 ? 3.625 -14.279 -42.988 1.00 65.50 607 PHE A N 1
ATOM 4707 C CA . PHE A 1 607 ? 3.899 -12.836 -42.971 1.00 65.50 607 PHE A CA 1
ATOM 4708 C C . PHE A 1 607 ? 4.216 -12.308 -44.384 1.00 65.50 607 PHE A C 1
ATOM 4710 O O . PHE A 1 607 ? 4.896 -13.001 -45.145 1.00 65.50 607 PHE A O 1
ATOM 4717 N N . THR A 1 608 ? 3.735 -11.107 -44.736 1.00 57.81 608 THR A N 1
ATOM 4718 C CA . THR A 1 608 ? 3.971 -10.421 -46.034 1.00 57.81 608 THR A CA 1
ATOM 4719 C C . THR A 1 608 ? 4.390 -8.974 -45.899 1.00 57.81 608 THR A C 1
ATOM 4721 O O . THR A 1 608 ? 3.832 -8.294 -45.008 1.00 57.81 608 THR A O 1
#

pLDDT: mean 84.3, std 13.7, range [42.31, 98.69]

Solvent-accessible surface area (backbone atoms only — not comparable to full-atom values): 29104 Å² total; per-residue (Å²): 129,88,87,72,80,43,50,55,41,61,92,82,69,22,84,58,70,92,50,82,90,68,57,75,64,48,51,73,39,49,66,91,35,75,47,82,45,62,73,43,68,48,62,31,71,57,62,90,89,63,66,103,76,60,71,34,47,34,36,34,38,17,34,34,42,39,29,47,27,39,40,32,53,44,52,25,31,36,41,39,23,61,62,31,44,40,37,43,29,53,23,40,40,38,41,64,64,91,61,92,80,44,91,67,44,37,46,28,33,43,32,34,33,70,62,4,20,40,42,38,42,31,45,27,43,35,39,25,68,15,33,39,31,35,37,54,42,48,93,80,14,66,67,38,24,37,40,41,35,35,49,26,41,37,41,24,28,20,40,37,39,40,34,41,38,21,33,38,38,42,32,48,29,42,39,36,35,39,102,77,9,52,25,38,38,36,41,27,54,35,26,30,37,41,40,40,33,45,28,38,40,35,39,17,36,21,37,29,38,39,34,22,85,26,58,27,63,34,40,37,42,32,49,29,39,36,39,49,23,56,33,23,46,34,33,41,25,25,48,32,35,42,31,38,40,40,34,48,28,40,37,35,36,40,80,64,93,80,68,69,103,68,72,32,17,43,32,34,38,32,25,65,80,42,93,69,38,31,23,31,31,46,34,36,41,39,30,52,29,40,36,36,47,22,44,21,37,36,37,38,37,30,17,31,27,53,34,40,38,43,29,47,27,44,35,36,13,63,35,34,27,37,36,40,34,35,20,74,95,33,42,35,41,32,39,39,40,33,48,27,39,34,41,17,19,24,28,34,38,40,34,53,34,43,72,18,50,35,41,38,41,31,51,26,41,35,30,15,43,63,38,34,35,34,35,42,33,26,29,45,51,25,38,38,38,31,49,28,42,38,38,33,56,50,45,53,95,38,30,46,28,39,39,43,57,78,77,55,62,79,34,47,38,36,44,29,48,30,38,42,41,62,47,41,82,65,79,48,85,41,34,52,38,44,60,41,86,60,49,70,54,30,48,29,33,43,23,30,64,62,43,48,58,80,65,38,59,68,88,77,83,51,93,91,58,86,81,83,60,42,30,33,40,82,43,52,43,52,60,71,34,44,41,46,61,45,64,58,33,47,54,30,42,43,75,46,74,43,78,92,75,73,32,41,16,41,65,43,81,78,46,76,50,82,48,96,94,50,76,48,62,43,27,40,20,39,25,74,74,44,80,54,73,44,101,80,33,70,16,32,35,43,38,80,58,61,49,77,41,65,35,72,49,75,48,71,47,98,88,69,50,74,52,77,48,76,36,88,51,34,35,41,34,33,38,32,52,48,18,29,46,52,28,44,52,42,70,97,41,48,43,36,83,51,86,90,50,77,53,43,79,43,101,85,76,49,78,81

Secondary structure (DSSP, 8-state):
------TT-GGGT-----SGGGS---EEE-TT-EEEEES-EEE----TTS-TTPPPSEEESSEEEEES-EEES---EEEEESSEEEEEES-EEEE--SSTT-TT-EEEEEEE-TT-EEEEEES-EEEEEEEEEEEEPPTT-TTTEEEEEES-EEEEEEEEEEE--SEEEEES-EEE--TT--EEEEEES--EEEEEES-EEES-SSSEEEEEEEEEEEEEEES-EEEEESS-SEEEEEEEEEEEEEES-EEEE---TT--SS--EEEEEEETT-TTSPEEEEEEEEES-EEEEEEEEEEEEEEEEEEEEEES-EEEEEEEEEEEEEPTT--EEEEEEES-EEEESEEEEEEEEEEEEEEEEES-EEEESSS-SEEEEEEEEEEEEES-EEEE---SS--SEEEEE-S-TT-EEEEES-EEEE-SPPSSPPEEEEE-TT-S-EE-TT-EESSSSPPBSS----TT------EE-TTEE--S-TTHHHHHHTTTT-SEEETTTTEEEEEEEEEEEEETTEEEEEEEEEETT---EETTEETEEETT--EEEEEEEEEE-TTS-EEEEEEEEEEEEE-TTS-EEEEEEETTEEEESSTT-B--B-TTS-B-